Protein 5KB6 (pdb70)

Radius of gyration: 30.03 Å; Cα contacts (8 Å, |Δi|>4): 1585; chains: 2; bounding box: 50×60×86 Å

Solvent-accessible surface area: 29383 Å² total; per-residue (Å²): 157,41,62,83,5,1,0,0,0,0,1,15,0,17,0,32,0,16,6,102,11,70,153,112,5,10,82,131,9,75,9,150,59,82,34,97,55,126,19,93,127,110,3,104,114,0,8,68,25,0,37,154,143,42,174,32,97,44,49,4,0,9,25,2,0,14,0,0,9,0,0,4,17,16,21,78,118,31,82,88,0,0,0,0,0,0,0,0,2,98,46,166,26,0,107,20,0,71,126,45,1,58,76,25,73,5,19,26,41,23,31,66,18,123,164,78,69,2,0,2,16,0,8,0,34,25,72,87,52,29,0,33,0,16,20,42,14,0,0,84,31,8,111,42,121,131,9,0,46,82,118,158,2,30,58,21,0,60,91,1,88,4,0,0,0,2,0,65,0,3,51,27,9,47,98,0,0,10,46,0,0,40,26,0,11,43,56,49,59,19,0,0,0,16,0,18,16,45,82,0,1,70,153,67,89,129,16,0,48,43,0,1,5,8,0,6,13,0,3,8,55,76,79,7,0,34,7,0,2,150,55,54,49,17,167,26,174,71,31,98,90,2,0,133,90,0,14,78,30,52,27,0,5,63,146,83,113,1,25,0,1,0,27,29,62,127,87,51,1,4,2,0,36,89,132,85,48,53,35,28,77,28,160,40,72,67,57,154,88,46,107,8,86,38,18,26,41,22,0,8,4,0,0,4,0,4,22,30,0,47,112,102,87,63,80,49,2,2,93,0,0,36,46,0,17,24,24,0,18,79,90,43,20,9,16,42,56,155,129,20,97,38,171,159,41,63,84,6,0,0,0,0,0,2,14,0,18,0,33,0,14,6,98,11,70,152,107,7,9,78,131,7,76,9,148,59,84,36,109,50,124,19,87,132,104,3,114,125,0,11,77,33,0,43,166,149,44,190,35,116,42,48,5,0,8,23,2,1,14,0,0,10,0,0,4,18,15,22,84,117,32,81,95,0,0,0,0,0,0,0,0,1,101,46,164,28,0,103,20,0,69,126,48,1,61,77,25,74,4,18,28,45,22,30,67,15,128,162,77,71,3,0,3,14,0,10,0,32,24,71,85,53,32,0,20,0,16,22,44,13,0,0,81,31,6,111,38,134,130,10,0,49,84,120,166,6,32,59,19,0,62,89,1,95,3,0,0,0,1,0,63,0,3,50,26,10,38,95,0,0,20,52,0,0,49,30,0,4,43,52,48,60,18,0,0,0,16,0,17,15,44,85,0,1,73,155,68,90,126,14,0,49,50,0,1,10,6,0,8,13,0,3,7,54,74,79,8,0,54,21,0,2,180,58,55,52,21,170,32,182,75,29,89,78,2,0,124,88,0,16,77,26,70,32,1,4,43,83,82,118,2,26,0,1,0,26,28,61,128,85,49,1,1,3,0,38,86,143,88,45,56,39,30,77,27,161,42,74,67,56,161,87,48,106,9,90,58,12,25,40,23,0,7,4,0,0,4,0,4,20,30,0,46,114,101,86,68,83,44,2,3,91,0,0,36,48,0,17,24,22,0,20,76,89,46,13,9,14,42,58,150,134,22,105,32,179

GO terms:
  GO:0110052 toxic metabolite repair (P, IMP)
  GO:0005634 nucleus (C, IDA)
  GO:0005829 cytosol (C, IDA)
  GO:0044209 AMP salvage (P, IDA)
  GO:0004001 adenosine kinase activity (F, IDA)
  GO:0032263 GMP salvage (P, IDA)
  GO:0006166 purine ribonucleoside salvage (P, IDA)
  GO:0004001 adenosine kinase activity (F, IMP)
  GO:0004136 deoxyadenosine kinase activity (F, IMP)
  GO:0032261 purine n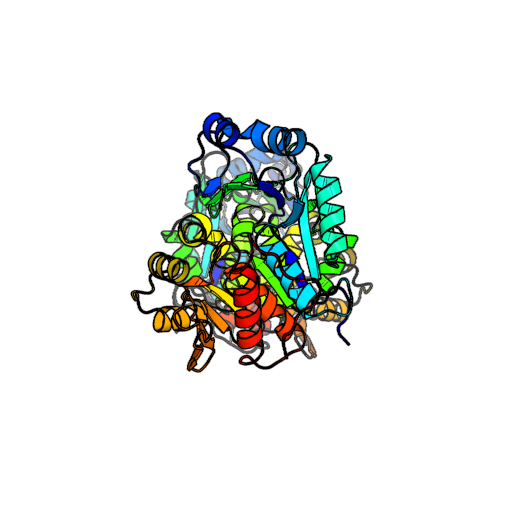ucleotide salvage (P, IMP)
  GO:0006175 dATP biosynthetic process (P, IMP)

Nearest PDB structures (foldseek):
  5kb5-assembly1_A  TM=8.989E-01  e=1.113E-62  Mus musculus
  1bx4-assembly1_A  TM=8.999E-01  e=6.002E-62  Homo sapiens
  4o1l-assembly3_B  TM=8.874E-01  e=5.376E-59  Homo sapiens
  4o1l-assembly2_A  TM=8.904E-01  e=1.852E-57  Homo sapiens
  2i6b-assembly2_B  TM=9.840E-01  e=1.661E-52  Homo sapiens

Sequence (686 aa):
ALSENVLFGMGNPLLDISAVVDKDFLDKYSLKPNDQILAEDKHKELFDELVKKFKVEYHAGGSTQNSMKVAQWLIQEPHKAATFFGCIGIDKFGEILKRKAADAHVDAHYYEQNEQPTGTCAACITGGNRSLVANLAAANCYKKEKHLDLERNWVLVEKARVYYIAGFFLTVSPESVLKVARRYAAENNRVFTLNLSAPFISQFFKEALMDDVVMPYVDILFGNETEAATFAREQGFETKDIKEIAKKAQALPKVNSSKRQRTVIFTQGRDDTIVAAENDVTAFPVLDQNQEEIIDTNNGAGDAFVGGFLSQLVSDKPLTTECIRAGHYAASVIIRRRTGCTFPEKPDFHALSENVLFGMGNPLLDISAVVDKDFLDKYSLKPNDQILAEDKHKELFDELVKKFKVEYHAGGSTQNSMKVAQWLIQEPHKAATFFGCIGIDKFGEILKRKAADAHVDAHYYEQNEQPTGTCAACITGGNRSLVANLAAANCYKKEKHLDLERNWVLVEKARVYYIAGFFLTVSPESVLKVARRYAAENNRVFTLNLSAPFISQFFKEALMDVMPYVDILFGNETTEAATFAREQGFETKDIKEIAKKAQALPKVVNSKRQRTVIFTQGRDDTIVAAENDVTAFPVLDQNQEEIIDTNNGAGDAFVGGFLSQLVSDKPLTTECIRAGHYAASVIIRRTGCTFPEKPDFH

Structure (mmCIF, N/CA/C/O backbone):
data_5KB6
#
_entry.id   5KB6
#
_cell.length_a   50.839
_cell.length_b   82.159
_cell.length_c   89.189
_cell.angle_alpha   90.000
_cell.angle_beta   92.690
_cell.angle_gamma   90.000
#
_symmetry.space_group_name_H-M   'P 1 21 1'
#
loop_
_entity.id
_entity.type
_entity.pdbx_description
1 polymer 'Adenosine kinase'
2 non-polymer ADENOSINE
3 non-polymer 'SULFATE ION'
4 non-polymer 'CHLORIDE ION'
5 non-polymer 'TETRAETHYLENE GLYCOL'
6 non-polymer 'ACETATE ION'
7 water water
#
loop_
_atom_site.group_PDB
_atom_site.id
_atom_site.type_symbol
_atom_site.label_atom_id
_atom_site.label_alt_id
_atom_site.label_comp_id
_atom_site.label_asym_id
_atom_site.label_entity_id
_atom_site.label_seq_id
_atom_site.pdbx_PDB_ins_code
_atom_site.Cartn_x
_atom_site.Cartn_y
_atom_site.Cartn_z
_atom_site.occupancy
_atom_site.B_iso_or_equiv
_atom_site.auth_seq_id
_atom_site.auth_comp_id
_atom_site.auth_asym_id
_atom_site.auth_atom_id
_atom_site.pdbx_PDB_model_num
ATOM 1 N N . ALA A 1 21 ? 126.977 -9.106 173.006 1.00 46.72 19 ALA A N 1
ATOM 2 C CA . ALA A 1 21 ? 125.598 -8.853 172.505 1.00 42.15 19 ALA A CA 1
ATOM 3 C C . ALA A 1 21 ? 124.577 -8.887 173.648 1.00 35.03 19 ALA A C 1
ATOM 4 O O . ALA A 1 21 ? 124.563 -9.805 174.462 1.00 37.57 19 ALA A O 1
ATOM 11 N N . LEU A 1 22 ? 123.742 -7.865 173.695 1.00 24.78 20 LEU A N 1
ATOM 12 C CA . LEU A 1 22 ? 122.694 -7.735 174.716 1.00 19.35 20 LEU A CA 1
ATOM 13 C C . LEU A 1 22 ? 121.702 -8.859 174.600 1.00 18.02 20 LEU A C 1
ATOM 14 O O . LEU A 1 22 ? 121.439 -9.362 173.513 1.00 19.15 20 LEU A O 1
ATOM 30 N N . SER A 1 23 ? 121.164 -9.268 175.728 1.00 16.34 21 SER A N 1
ATOM 31 C CA . SER A 1 23 ? 120.087 -10.245 175.753 1.00 15.48 21 SER A CA 1
ATOM 32 C C . SER A 1 23 ? 118.745 -9.566 175.469 1.00 14.16 21 SER A C 1
ATOM 33 O O . SER A 1 23 ? 118.601 -8.360 175.652 1.00 14.67 21 SER A O 1
ATOM 41 N N . GLU A 1 24 ? 117.767 -10.350 175.009 1.00 13.03 22 GLU A N 1
ATOM 42 C CA . GLU A 1 24 ? 116.390 -9.853 174.909 1.00 12.51 22 GLU A CA 1
ATOM 43 C C . GLU A 1 24 ? 115.857 -9.530 176.300 1.00 11.65 22 GLU A C 1
ATOM 44 O O . GLU A 1 24 ? 116.218 -10.149 177.282 1.00 12.56 22 GLU A O 1
ATOM 56 N N . ASN A 1 25 ? 115.022 -8.501 176.359 1.00 10.91 23 ASN A N 1
ATOM 57 C CA . ASN A 1 25 ? 114.380 -8.112 177.621 1.00 10.41 23 ASN A CA 1
ATOM 58 C C . ASN A 1 25 ? 115.368 -7.606 178.665 1.00 10.42 23 ASN A C 1
ATOM 59 O O . ASN A 1 25 ? 115.094 -7.637 179.862 1.00 10.40 23 ASN A O 1
ATOM 70 N N . VAL A 1 26 ? 116.496 -7.075 178.210 1.00 10.11 24 VAL A N 1
ATOM 71 C CA . VAL A 1 26 ? 117.503 -6.519 179.099 1.00 9.98 24 VAL A CA 1
ATOM 72 C C . VAL A 1 26 ? 117.034 -5.218 179.782 1.00 9.79 24 VAL A C 1
ATOM 73 O O . VAL A 1 26 ? 117.550 -4.853 180.841 1.00 9.83 24 VAL A O 1
ATOM 86 N N . LEU A 1 27 ? 116.091 -4.511 179.153 1.00 9.00 25 LEU A N 1
ATOM 87 C CA . LEU A 1 27 ? 115.561 -3.261 179.670 1.00 9.14 25 LEU A CA 1
ATOM 88 C C . LEU A 1 27 ? 114.082 -3.456 179.899 1.00 9.18 25 LEU A C 1
ATOM 89 O O . LEU A 1 27 ? 113.383 -3.897 178.995 1.00 10.05 25 LEU A O 1
ATOM 105 N N . PHE A 1 28 ? 113.591 -3.129 181.103 1.00 8.75 26 PHE A N 1
ATOM 106 C CA . PHE A 1 28 ? 112.176 -3.283 181.418 1.00 8.85 26 PHE A CA 1
ATOM 107 C C . PHE A 1 28 ? 111.560 -1.941 181.750 1.00 9.28 26 PHE A C 1
ATOM 108 O O . PHE A 1 28 ? 112.095 -1.230 182.597 1.00 9.71 26 PHE A O 1
ATOM 125 N N . GLY A 1 29 ? 110.402 -1.662 181.161 1.00 9.20 27 GLY A N 1
ATOM 126 C CA . GLY A 1 29 ? 109.590 -0.522 181.496 1.00 9.87 27 GLY A CA 1
ATOM 127 C C . GLY A 1 29 ? 108.159 -0.931 181.749 1.00 9.54 27 GLY A C 1
ATOM 128 O O . GLY A 1 29 ? 107.658 -1.905 181.169 1.00 9.94 27 GLY A O 1
ATOM 132 N N . MET A 1 30 ? 107.476 -0.156 182.585 1.00 9.88 28 MET A N 1
ATOM 133 C CA . MET A 1 30 ? 106.039 -0.300 182.716 1.00 10.61 28 MET A CA 1
ATOM 134 C C . MET A 1 30 ? 105.422 1.057 182.993 1.00 10.48 28 MET A C 1
ATOM 135 O O . MET A 1 30 ? 106.061 1.942 183.542 1.00 11.21 28 MET A O 1
ATOM 149 N N . GLY A 1 31 ? 104.195 1.223 182.563 1.00 10.94 29 GLY A N 1
ATOM 150 C CA . GLY A 1 31 ? 103.559 2.514 182.644 1.00 11.77 29 GLY A CA 1
ATOM 151 C C . GLY A 1 31 ? 102.222 2.526 181.947 1.00 11.15 29 GLY A C 1
ATOM 152 O O . GLY A 1 31 ? 101.534 1.512 181.892 1.00 11.62 29 GLY A O 1
ATOM 156 N N . ASN A 1 32 ? 101.884 3.681 181.399 1.00 11.59 30 ASN A N 1
ATOM 157 C CA . ASN A 1 32 ? 100.565 3.994 180.853 1.00 12.05 30 ASN A CA 1
ATOM 158 C C . ASN A 1 32 ? 100.644 4.046 179.342 1.00 12.59 30 ASN A C 1
ATOM 159 O O . ASN A 1 32 ? 101.057 5.062 178.774 1.00 14.22 30 ASN A O 1
ATOM 170 N N . PRO A 1 33 ? 100.303 2.954 178.656 1.00 12.48 31 PRO A N 1
ATOM 171 C CA . PRO A 1 33 ? 100.412 2.992 177.196 1.00 13.54 31 PRO A CA 1
ATOM 172 C C . PRO A 1 33 ? 99.271 3.767 176.579 1.00 13.65 31 PRO A C 1
ATOM 173 O O . PRO A 1 33 ? 98.116 3.659 177.031 1.00 14.95 31 PRO A O 1
ATOM 184 N N . LEU A 1 34 ? 99.596 4.518 175.541 1.00 13.02 32 LEU A N 1
ATOM 185 C CA . LEU A 1 34 ? 98.619 5.254 174.773 1.00 13.31 32 LEU A CA 1
ATOM 186 C C . LEU A 1 34 ? 98.852 4.970 173.299 1.00 13.07 32 LEU A C 1
ATOM 187 O O . LEU A 1 34 ? 100.005 4.887 172.873 1.00 14.35 32 LEU A O 1
ATOM 203 N N . LEU A 1 35 ? 97.776 4.820 172.530 1.00 13.30 33 LEU A N 1
ATOM 204 C CA . LEU A 1 35 ? 97.873 4.847 171.082 1.00 13.22 33 LEU A CA 1
ATOM 205 C C . LEU A 1 35 ? 97.890 6.293 170.613 1.00 14.48 33 LEU A C 1
ATOM 206 O O . LEU A 1 35 ? 96.922 7.031 170.815 1.00 14.87 33 LEU A O 1
ATOM 222 N N . ASP A 1 36 ? 99.005 6.703 170.011 1.00 14.79 34 ASP A N 1
ATOM 223 C CA . ASP A 1 36 ? 99.095 8.013 169.374 1.00 16.20 34 ASP A CA 1
ATOM 224 C C . ASP A 1 36 ? 98.405 7.963 168.032 1.00 16.53 34 ASP A C 1
ATOM 225 O O . ASP A 1 36 ? 98.636 7.033 167.254 1.00 18.24 34 ASP A O 1
ATOM 234 N N . ILE A 1 37 ? 97.583 8.971 167.767 1.00 17.84 35 ILE A N 1
ATOM 235 C CA . ILE A 1 37 ? 96.885 9.116 166.502 1.00 20.59 35 ILE A CA 1
ATOM 236 C C . ILE A 1 37 ? 97.172 10.529 166.014 1.00 22.86 35 ILE A C 1
ATOM 237 O O . ILE A 1 37 ? 96.747 11.476 166.641 1.00 25.94 35 ILE A O 1
ATOM 253 N N . SER A 1 38 ? 97.894 10.680 164.909 1.00 23.57 36 SER A N 1
ATOM 254 C CA . SER A 1 38 ? 98.216 12.013 164.395 1.00 25.58 36 SER A CA 1
ATOM 255 C C . SER A 1 38 ? 97.531 12.222 163.051 1.00 24.53 36 SER A C 1
ATOM 256 O O . SER A 1 38 ? 97.459 11.303 162.230 1.00 25.49 36 SER A O 1
ATOM 264 N N . ALA A 1 39 ? 96.999 13.424 162.837 1.00 24.93 37 ALA A N 1
ATOM 265 C CA . ALA A 1 39 ? 96.386 13.752 161.554 1.00 25.38 37 ALA A CA 1
ATOM 266 C C . ALA A 1 39 ? 96.361 15.235 161.352 1.00 25.02 37 ALA A C 1
ATOM 267 O O . ALA A 1 39 ? 96.336 16.003 162.323 1.00 24.42 37 ALA A O 1
ATOM 274 N N . VAL A 1 40 ? 96.313 15.619 160.080 1.00 24.17 38 VAL A N 1
ATOM 275 C CA . VAL A 1 40 ? 96.032 16.981 159.705 1.00 23.05 38 VAL A CA 1
ATOM 276 C C . VAL A 1 40 ? 94.515 17.101 159.669 1.00 23.45 38 VAL A C 1
ATOM 277 O O . VAL A 1 40 ? 93.844 16.397 158.903 1.00 25.42 38 VAL A O 1
ATOM 290 N N . VAL A 1 41 ? 93.984 17.982 160.508 1.00 22.66 39 VAL A N 1
ATOM 291 C CA . VAL A 1 41 ? 92.530 18.167 160.627 1.00 21.39 39 VAL A CA 1
ATOM 292 C C . VAL A 1 41 ? 92.143 19.501 159.996 1.00 23.12 39 VAL A C 1
ATOM 293 O O . VAL A 1 41 ? 92.955 20.110 159.294 1.00 25.62 39 VAL A O 1
ATOM 306 N N . ASP A 1 42 ? 90.909 19.952 160.210 1.00 20.42 40 ASP A N 1
ATOM 307 C CA . ASP A 1 42 ? 90.499 21.256 159.694 1.00 20.34 40 ASP A CA 1
ATOM 308 C C . ASP A 1 42 ? 89.898 22.086 160.810 1.00 17.93 40 ASP A C 1
ATOM 309 O O . ASP A 1 42 ? 89.713 21.612 161.945 1.00 17.77 40 ASP A O 1
ATOM 318 N N . LYS A 1 43 ? 89.583 23.328 160.462 1.00 18.06 41 LYS A N 1
ATOM 319 C CA . LYS A 1 43 ? 88.977 24.267 161.391 1.00 17.82 41 LYS A CA 1
ATOM 320 C C . LYS A 1 43 ? 87.682 23.738 162.008 1.00 16.73 41 LYS A C 1
ATOM 321 O O . LYS A 1 43 ? 87.461 23.892 163.200 1.00 17.68 41 LYS A O 1
ATOM 340 N N . ASP A 1 44 ? 86.821 23.144 161.190 1.00 17.58 42 ASP A N 1
ATOM 341 C CA . ASP A 1 44 ? 85.564 22.593 161.683 1.00 19.15 42 ASP A CA 1
ATOM 342 C C . ASP A 1 44 ? 85.784 21.594 162.814 1.00 18.00 42 ASP A C 1
ATOM 343 O O . ASP A 1 44 ? 85.060 21.583 163.801 1.00 17.50 42 ASP A O 1
ATOM 352 N N . PHE A 1 45 ? 86.785 20.735 162.653 1.00 17.28 43 PHE A N 1
ATOM 353 C CA . PHE A 1 45 ? 87.078 19.698 163.649 1.00 17.22 43 PHE A CA 1
ATOM 354 C C . PHE A 1 45 ? 87.543 20.311 164.956 1.00 16.45 43 PHE A C 1
ATOM 355 O O . PHE A 1 45 ? 87.056 19.952 166.042 1.00 16.26 43 PHE A O 1
ATOM 372 N N . LEU A 1 46 ? 88.518 21.215 164.876 1.00 16.54 44 LEU A N 1
ATOM 373 C CA . LEU A 1 46 ? 88.952 21.919 166.072 1.00 16.83 44 LEU A CA 1
ATOM 374 C C . LEU A 1 46 ? 87.789 22.638 166.756 1.00 15.32 44 LEU A C 1
ATOM 375 O O . LEU A 1 46 ? 87.634 22.540 167.983 1.00 15.81 44 LEU A O 1
ATOM 391 N N . ASP A 1 47 ? 86.960 23.329 165.973 1.00 14.45 45 ASP A N 1
ATOM 392 C CA . ASP A 1 47 ? 85.840 24.064 166.567 1.00 14.43 45 ASP A CA 1
ATOM 393 C C . ASP A 1 47 ? 84.837 23.153 167.252 1.00 13.88 45 ASP A C 1
ATOM 394 O O . ASP A 1 47 ? 84.372 23.446 168.370 1.00 13.77 45 ASP A O 1
ATOM 403 N N . LYS A 1 48 ? 84.515 22.030 166.613 1.00 13.87 46 LYS A N 1
ATOM 404 C CA . LYS A 1 48 ? 83.537 21.088 167.159 1.00 15.22 46 LYS A CA 1
ATOM 405 C C . LYS A 1 48 ? 83.935 20.614 168.538 1.00 14.90 46 LYS A C 1
ATOM 406 O O . LYS A 1 48 ? 83.091 20.441 169.400 1.00 15.91 46 LYS A O 1
ATOM 425 N N . TYR A 1 49 ? 85.240 20.374 168.714 1.00 15.05 47 TYR A N 1
ATOM 426 C CA . TYR A 1 49 ? 85.768 19.858 169.978 1.00 15.30 47 TYR A CA 1
ATOM 427 C C . TYR A 1 49 ? 86.393 20.934 170.863 1.00 15.65 47 TYR A C 1
ATOM 428 O O . TYR A 1 49 ? 87.034 20.620 171.878 1.00 15.60 47 TYR A O 1
ATOM 446 N N . SER A 1 50 ? 86.109 22.206 170.528 1.00 13.79 48 SER A N 1
ATOM 447 C CA . SER A 1 50 ? 86.520 23.338 171.337 1.00 14.56 48 SER A CA 1
ATOM 448 C C . SER A 1 50 ? 88.028 23.357 171.595 1.00 15.94 48 SER A C 1
ATOM 449 O O . SER A 1 50 ? 88.484 23.672 172.687 1.00 16.29 48 SER A O 1
ATOM 457 N N . LEU A 1 51 ? 88.794 23.067 170.549 1.00 15.23 49 LEU A N 1
ATOM 458 C CA . LEU A 1 51 ? 90.246 23.044 170.643 1.00 16.83 49 LEU A CA 1
ATOM 459 C C . LEU A 1 51 ? 90.855 24.311 170.048 1.00 18.23 49 LEU A C 1
ATOM 460 O O . LEU A 1 51 ? 90.566 24.650 168.912 1.00 18.91 49 LEU A O 1
ATOM 476 N N . LYS A 1 52 ? 91.680 25.024 170.812 1.00 20.90 50 LYS A N 1
ATOM 477 C CA . LYS A 1 52 ? 92.571 26.036 170.224 1.00 22.39 50 LYS A CA 1
ATOM 478 C C . LYS A 1 52 ? 93.691 25.279 169.494 1.00 22.23 50 LYS A C 1
ATOM 479 O O . LYS A 1 52 ? 93.971 24.137 169.837 1.00 24.23 50 LYS A O 1
ATOM 498 N N . PRO A 1 53 ? 94.338 25.909 168.489 1.00 22.70 51 PRO A N 1
ATOM 499 C CA . PRO A 1 53 ? 95.251 25.146 167.636 1.00 22.33 51 PRO A CA 1
ATOM 500 C C . PRO A 1 53 ? 96.468 24.508 168.313 1.00 23.49 51 PRO A C 1
ATOM 501 O O . PRO A 1 53 ? 96.981 23.532 167.769 1.00 23.99 51 PRO A O 1
ATOM 512 N N . ASN A 1 54 ? 96.909 25.033 169.465 1.00 24.53 52 ASN A N 1
ATOM 513 C CA . ASN A 1 54 ? 98.008 24.421 170.243 1.00 27.15 52 ASN A CA 1
ATOM 514 C C . ASN A 1 54 ? 97.603 24.012 171.666 1.00 28.91 52 ASN A C 1
ATOM 515 O O . ASN A 1 54 ? 98.442 23.890 172.534 1.00 29.32 52 ASN A O 1
ATOM 526 N N . ASP A 1 55 ? 96.307 23.770 171.904 1.00 26.35 53 ASP A N 1
ATOM 527 C CA . ASP A 1 55 ? 95.881 23.232 173.203 1.00 24.05 53 ASP A CA 1
ATOM 528 C C . ASP A 1 55 ? 96.536 21.866 173.437 1.00 26.74 53 ASP A C 1
ATOM 529 O O . ASP A 1 55 ? 96.673 21.060 172.513 1.00 33.37 53 ASP A O 1
ATOM 538 N N . GLN A 1 56 ? 96.933 21.622 174.677 1.00 25.09 54 GLN A N 1
ATOM 539 C CA . GLN A 1 56 ? 97.413 20.315 175.109 1.00 25.91 54 GLN A CA 1
ATOM 540 C C . GLN A 1 56 ? 96.616 19.982 176.341 1.00 25.15 54 GLN A C 1
ATOM 541 O O . GLN A 1 56 ? 96.783 20.633 177.379 1.00 29.41 54 GLN A O 1
ATOM 555 N N . ILE A 1 57 ? 95.713 19.009 176.216 1.00 20.53 55 ILE A N 1
ATOM 556 C CA . ILE A 1 57 ? 94.779 18.714 177.276 1.00 22.08 55 ILE A CA 1
ATOM 557 C C . ILE A 1 57 ? 94.555 17.245 177.546 1.00 20.36 55 ILE A C 1
ATOM 558 O O . ILE A 1 57 ? 94.848 16.381 176.718 1.00 20.86 55 ILE A O 1
ATOM 574 N N . LEU A 1 58 ? 94.023 16.973 178.731 1.00 21.54 56 LEU A N 1
ATOM 575 C CA . LEU A 1 58 ? 93.376 15.689 179.011 1.00 23.16 56 LEU A CA 1
ATOM 576 C C . LEU A 1 58 ? 91.949 15.771 178.508 1.00 23.91 56 LEU A C 1
ATOM 577 O O . LEU A 1 58 ? 91.294 16.808 178.645 1.00 27.81 56 LEU A O 1
ATOM 593 N N . ALA A 1 59 ? 91.461 14.677 177.935 1.00 24.88 57 ALA A N 1
ATOM 594 C CA . ALA A 1 59 ? 90.092 14.629 177.431 1.00 24.46 57 ALA A CA 1
ATOM 595 C C . ALA A 1 59 ? 89.058 14.891 178.529 1.00 25.35 57 ALA A C 1
ATOM 596 O O . ALA A 1 59 ? 89.149 14.366 179.636 1.00 29.32 57 ALA A O 1
ATOM 603 N N . GLU A 1 60 ? 88.085 15.729 178.188 1.00 26.58 58 GLU A N 1
ATOM 604 C CA . GLU A 1 60 ? 86.920 16.046 178.998 1.00 25.58 58 GLU A CA 1
ATOM 605 C C . GLU A 1 60 ? 85.767 15.282 178.378 1.00 25.74 58 GLU A C 1
ATOM 606 O O . GLU A 1 60 ? 85.916 14.639 177.337 1.00 25.63 58 GLU A O 1
ATOM 618 N N . ASP A 1 61 ? 84.601 15.364 179.009 1.00 26.45 59 ASP A N 1
ATOM 619 C CA . ASP A 1 61 ? 83.406 14.669 178.504 1.00 29.16 59 ASP A CA 1
ATOM 620 C C . ASP A 1 61 ? 83.123 14.984 177.032 1.00 27.63 59 ASP A C 1
ATOM 621 O O . ASP A 1 61 ? 82.820 14.084 176.248 1.00 31.07 59 ASP A O 1
ATOM 630 N N . LYS A 1 62 ? 83.277 16.253 176.650 1.00 24.83 60 LYS A N 1
ATOM 631 C CA . LYS A 1 62 ? 83.065 16.678 175.261 1.00 28.06 60 LYS A CA 1
ATOM 632 C C . LYS A 1 62 ? 83.999 16.010 174.240 1.00 26.61 60 LYS A C 1
ATOM 633 O O . LYS A 1 62 ? 83.703 16.044 173.045 1.00 26.60 60 LYS A O 1
ATOM 652 N N . HIS A 1 63 ? 85.129 15.458 174.695 1.00 25.07 61 HIS A N 1
ATOM 653 C CA . HIS A 1 63 ? 86.110 14.821 173.797 1.00 24.49 61 HIS A CA 1
ATOM 654 C C . HIS A 1 63 ? 85.998 13.294 173.692 1.00 27.53 61 HIS A C 1
ATOM 655 O O . HIS A 1 63 ? 86.835 12.666 173.043 1.00 31.31 61 HIS A O 1
ATOM 670 N N . LYS A 1 64 ? 84.983 12.672 174.284 1.00 32.59 62 LYS A N 1
ATOM 671 C CA . LYS A 1 64 ? 84.974 11.193 174.333 1.00 40.79 62 LYS A CA 1
ATOM 672 C C . LYS A 1 64 ? 84.791 10.498 172.963 1.00 33.91 62 LYS A C 1
ATOM 673 O O . LYS A 1 64 ? 85.252 9.372 172.794 1.00 34.73 62 LYS A O 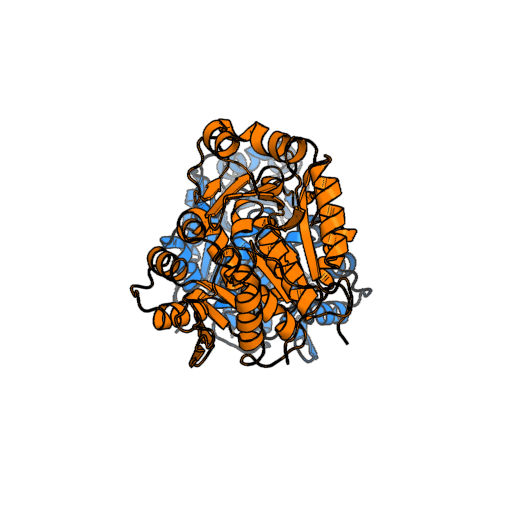1
ATOM 692 N N . GLU A 1 65 ? 84.150 11.178 172.005 1.00 35.28 63 GLU A N 1
ATOM 693 C CA . GLU A 1 65 ? 83.943 10.673 170.620 1.00 34.00 63 GLU A CA 1
ATOM 694 C C . GLU A 1 65 ? 84.999 11.199 169.627 1.00 27.48 63 GLU A C 1
ATOM 695 O O . GLU A 1 65 ? 84.982 10.846 168.449 1.00 25.82 63 GLU A O 1
ATOM 707 N N . LEU A 1 66 ? 85.893 12.056 170.103 1.00 23.21 64 LEU A N 1
ATOM 708 C CA . LEU A 1 66 ? 86.877 12.716 169.263 1.00 21.38 64 LEU A CA 1
ATOM 709 C C . LEU A 1 66 ? 87.757 11.727 168.507 1.00 20.77 64 LEU A C 1
ATOM 710 O O . LEU A 1 66 ? 88.004 11.912 167.320 1.00 20.47 64 LEU A O 1
ATOM 726 N N . PHE A 1 67 ? 88.206 10.675 169.193 1.00 20.38 65 PHE A N 1
ATOM 727 C CA . PHE A 1 67 ? 89.183 9.754 168.619 1.00 20.74 65 PHE A CA 1
ATOM 728 C C . PHE A 1 67 ? 88.524 8.929 167.531 1.00 21.83 65 PHE A C 1
ATOM 729 O O . PHE A 1 67 ? 89.111 8.724 166.482 1.00 22.32 65 PHE A O 1
ATOM 746 N N . ASP A 1 68 ? 87.295 8.474 167.771 1.00 23.86 66 ASP A N 1
ATOM 747 C CA . ASP A 1 68 ? 86.537 7.761 166.750 1.00 27.99 66 ASP A CA 1
ATOM 748 C C . ASP A 1 68 ? 86.275 8.632 165.518 1.00 25.16 66 ASP A C 1
ATOM 749 O O . ASP A 1 68 ? 86.425 8.181 164.388 1.00 27.52 66 ASP A O 1
ATOM 758 N N . GLU A 1 69 ? 85.909 9.890 165.726 1.00 26.97 67 GLU A N 1
ATOM 759 C CA . GLU A 1 69 ? 85.667 10.781 164.592 1.00 25.97 67 GLU A CA 1
ATOM 760 C C . GLU A 1 69 ? 86.965 11.071 163.836 1.00 24.05 67 GLU A C 1
ATOM 761 O O . GLU A 1 69 ? 86.981 11.119 162.598 1.00 26.57 67 GLU A O 1
ATOM 773 N N . LEU A 1 70 ? 88.047 11.265 164.573 1.00 22.95 68 LEU A N 1
ATOM 774 C CA . LEU A 1 70 ? 89.324 11.585 163.968 1.00 22.86 68 LEU A CA 1
ATOM 775 C C . LEU A 1 70 ? 89.710 10.500 162.961 1.00 23.83 68 LEU A C 1
ATOM 776 O O . LEU A 1 70 ? 90.105 10.800 161.826 1.00 26.16 68 LEU A O 1
ATOM 792 N N . VAL A 1 71 ? 89.598 9.238 163.379 1.00 23.61 69 VAL A N 1
ATOM 793 C CA . VAL A 1 71 ? 89.965 8.119 162.508 1.00 25.52 69 VAL A CA 1
ATOM 794 C C . VAL A 1 71 ? 88.976 7.892 161.366 1.00 27.37 69 VAL A C 1
ATOM 795 O O . VAL A 1 71 ? 89.366 7.421 160.309 1.00 32.52 69 VAL A O 1
ATOM 808 N N . LYS A 1 72 ? 87.703 8.229 161.570 1.00 27.30 70 LYS A N 1
ATOM 809 C CA . LYS A 1 72 ? 86.710 8.085 160.512 1.00 29.93 70 LYS A CA 1
ATOM 810 C C . LYS A 1 72 ? 86.860 9.156 159.436 1.00 30.40 70 LYS A C 1
ATOM 811 O O . LYS A 1 72 ? 86.698 8.858 158.259 1.00 36.30 70 LYS A O 1
ATOM 830 N N . LYS A 1 73 ? 87.205 10.383 159.827 1.00 28.87 71 LYS A N 1
ATOM 831 C CA . LYS A 1 73 ? 87.154 11.529 158.909 1.00 31.84 71 LYS A CA 1
ATOM 832 C C . LYS A 1 73 ? 88.483 11.893 158.252 1.00 28.73 71 LYS A C 1
ATOM 833 O O . LYS A 1 73 ? 88.477 12.522 157.195 1.00 31.35 71 LYS A O 1
ATOM 852 N N . PHE A 1 74 ? 89.607 11.515 158.865 1.00 27.07 72 PHE A N 1
ATOM 853 C CA . PHE A 1 74 ? 90.930 11.940 158.396 1.00 27.17 72 PHE A CA 1
ATOM 854 C C . PHE A 1 74 ? 91.860 10.756 158.206 1.00 28.15 72 PHE A C 1
ATOM 855 O O . PHE A 1 74 ? 91.702 9.712 158.844 1.00 28.69 72 PHE A O 1
ATOM 872 N N . LYS A 1 75 ? 92.829 10.940 157.317 1.00 29.18 73 LYS A N 1
ATOM 873 C CA . LYS A 1 75 ? 93.923 9.981 157.181 1.00 28.64 73 LYS A CA 1
ATOM 874 C C . LYS A 1 75 ? 94.794 10.186 158.420 1.00 28.45 73 LYS A C 1
ATOM 875 O O . LYS A 1 75 ? 95.143 11.316 158.755 1.00 30.82 73 LYS A O 1
ATOM 894 N N . VAL A 1 76 ? 95.100 9.105 159.124 1.00 25.47 74 VAL A N 1
ATOM 895 C CA . VAL A 1 76 ? 95.862 9.189 160.373 1.00 22.64 74 VAL A CA 1
ATOM 896 C C . VAL A 1 76 ? 97.127 8.363 160.277 1.00 23.22 74 VAL A C 1
ATOM 897 O O . VAL A 1 76 ? 97.244 7.467 159.441 1.00 25.02 74 VAL A O 1
ATOM 910 N N . GLU A 1 77 ? 98.052 8.685 161.167 1.00 21.52 75 GLU A N 1
ATOM 911 C CA . GLU A 1 77 ? 99.219 7.866 161.411 1.00 20.88 75 GLU A CA 1
ATOM 912 C C . GLU A 1 77 ? 99.193 7.467 162.874 1.00 18.59 75 GLU A C 1
ATOM 913 O O . GLU A 1 77 ? 98.881 8.275 163.737 1.00 19.20 75 GLU A O 1
ATOM 925 N N . TYR A 1 78 ? 99.520 6.209 163.134 1.00 16.64 76 TYR A N 1
ATOM 926 C CA . TYR A 1 78 ? 99.507 5.645 164.473 1.00 15.82 76 TYR A CA 1
ATOM 927 C C . TYR A 1 78 ? 100.917 5.431 164.993 1.00 15.70 76 TYR A C 1
ATOM 928 O O . TYR A 1 78 ? 101.826 5.135 164.232 1.00 16.83 76 TYR A O 1
ATOM 946 N N . HIS A 1 79 ? 101.073 5.573 166.300 1.00 15.27 77 HIS A N 1
ATOM 947 C CA . HIS A 1 79 ? 102.374 5.302 166.974 1.00 15.37 77 HIS A CA 1
ATOM 948 C C . HIS A 1 79 ? 102.116 4.731 168.343 1.00 13.85 77 HIS A C 1
ATOM 949 O O . HIS A 1 79 ? 101.074 4.980 168.946 1.00 15.28 77 HIS A O 1
ATOM 964 N N . ALA A 1 80 ? 103.057 3.949 168.848 1.00 13.91 78 ALA A N 1
ATOM 965 C CA . ALA A 1 80 ? 102.975 3.475 170.232 1.00 14.20 78 ALA A CA 1
ATOM 966 C C . ALA A 1 80 ? 103.466 4.593 171.139 1.00 13.35 78 ALA A C 1
ATOM 967 O O . ALA A 1 80 ? 104.607 5.041 170.989 1.00 16.23 78 ALA A O 1
ATOM 974 N N . GLY A 1 81 ? 102.652 4.986 172.113 1.00 12.85 79 GLY A N 1
ATOM 975 C CA . GLY A 1 81 ? 102.963 6.132 172.956 1.00 13.09 79 GLY A CA 1
ATOM 976 C C . GLY A 1 81 ? 102.701 5.958 174.414 1.00 12.50 79 GLY A C 1
ATOM 977 O O . GLY A 1 81 ? 102.549 4.831 174.919 1.00 12.53 79 GLY A O 1
ATOM 981 N N . GLY A 1 82 ? 102.599 7.109 175.083 1.00 12.50 80 GLY A N 1
ATOM 982 C CA . GLY A 1 82 ? 102.671 7.159 176.541 1.00 12.52 80 GLY A CA 1
ATOM 983 C C . GLY A 1 82 ? 104.120 7.323 176.965 1.00 11.63 80 GLY A C 1
ATOM 984 O O . GLY A 1 82 ? 105.022 6.865 176.279 1.00 12.72 80 GLY A O 1
ATOM 988 N N . SER A 1 83 ? 104.355 7.948 178.112 1.00 11.88 81 SER A N 1
ATOM 989 C CA . SER A 1 83 ? 105.699 8.379 178.490 1.00 11.50 81 SER A CA 1
ATOM 990 C C . SER A 1 83 ? 106.720 7.228 178.579 1.00 10.97 81 SER A C 1
ATOM 991 O O . SER A 1 83 ? 107.744 7.254 177.890 1.00 11.69 81 SER A O 1
ATOM 999 N N . THR A 1 84 ? 106.441 6.227 179.418 1.00 10.40 82 THR A N 1
ATOM 1000 C CA . THR A 1 84 ? 107.387 5.151 179.581 1.00 10.45 82 THR A CA 1
ATOM 1001 C C . THR A 1 84 ? 107.553 4.369 178.278 1.00 10.15 82 THR A C 1
ATOM 1002 O O . THR A 1 84 ? 108.678 3.973 177.942 1.00 10.31 82 THR A O 1
ATOM 1013 N N . GLN A 1 85 ? 106.448 4.089 177.591 1.00 10.34 83 GLN A N 1
ATOM 1014 C CA . GLN A 1 85 ? 106.543 3.338 176.358 1.00 9.86 83 GLN A CA 1
ATOM 1015 C C . GLN A 1 85 ? 107.355 4.111 175.308 1.00 10.05 83 GLN A C 1
ATOM 1016 O O . GLN A 1 85 ? 108.106 3.508 174.531 1.00 10.85 83 GLN A O 1
ATOM 1030 N N . ASN A 1 86 ? 107.187 5.435 175.271 1.00 10.59 84 ASN A N 1
ATOM 1031 C CA . ASN A 1 86 ? 108.040 6.276 174.424 1.00 10.40 84 ASN A CA 1
ATOM 1032 C C . ASN A 1 86 ? 109.506 6.064 174.730 1.00 9.98 84 ASN A C 1
ATOM 1033 O O . ASN A 1 86 ? 110.315 5.893 173.825 1.00 10.75 84 ASN A O 1
ATOM 1044 N N . SER A 1 87 ? 109.860 6.063 176.010 1.00 9.93 85 SER A N 1
ATOM 1045 C CA . SER A 1 87 ? 111.245 5.835 176.383 1.00 9.75 85 SER A CA 1
ATOM 1046 C C . SER A 1 87 ? 111.721 4.450 175.965 1.00 10.08 85 SER A C 1
ATOM 1047 O O . SER A 1 87 ? 112.846 4.286 175.499 1.00 9.96 85 SER A O 1
ATOM 1055 N N . MET A 1 88 ? 110.855 3.446 176.096 1.00 9.92 86 MET A N 1
ATOM 1056 C CA . MET A 1 88 ? 111.225 2.110 175.658 1.00 9.71 86 MET A CA 1
ATOM 1057 C C . MET A 1 88 ? 111.464 2.028 174.160 1.00 9.06 86 MET A C 1
ATOM 1058 O O . MET A 1 88 ? 112.429 1.389 173.730 1.00 10.37 86 MET A O 1
ATOM 1072 N N . LYS A 1 89 ? 110.591 2.631 173.361 1.00 10.08 87 LYS A N 1
ATOM 1073 C CA . LYS A 1 89 ? 110.775 2.552 171.921 1.00 10.34 87 LYS A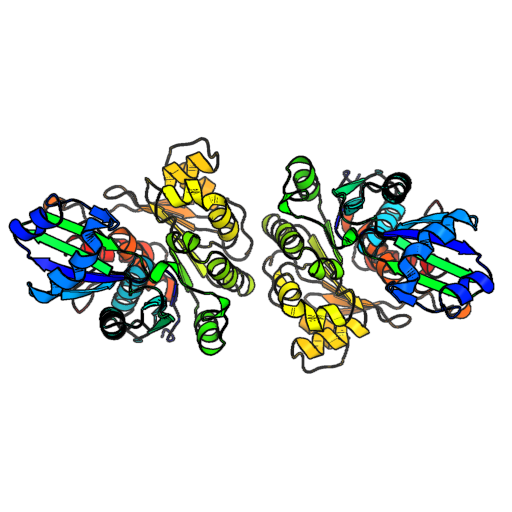 CA 1
ATOM 1074 C C . LYS A 1 89 ? 112.001 3.349 171.460 1.00 10.38 87 LYS A C 1
ATOM 1075 O O . LYS A 1 89 ? 112.667 2.917 170.524 1.00 10.62 87 LYS A O 1
ATOM 1094 N N . VAL A 1 90 ? 112.304 4.474 172.102 1.00 10.16 88 VAL A N 1
ATOM 1095 C CA . VAL A 1 90 ? 113.498 5.231 171.766 1.00 9.74 88 VAL A CA 1
ATOM 1096 C C . VAL A 1 90 ? 114.744 4.420 172.152 1.00 10.12 88 VAL A C 1
ATOM 1097 O O . VAL A 1 90 ? 115.719 4.367 171.402 1.00 10.93 88 VAL A O 1
ATOM 1110 N N . ALA A 1 91 ? 114.716 3.809 173.328 1.00 9.35 89 ALA A N 1
ATOM 1111 C CA . ALA A 1 91 ? 115.853 2.982 173.748 1.00 10.00 89 ALA A CA 1
ATOM 1112 C C . ALA A 1 91 ? 116.078 1.861 172.747 1.00 9.73 89 ALA A C 1
ATOM 1113 O O . ALA A 1 91 ? 117.203 1.587 172.327 1.00 11.03 89 ALA A O 1
ATOM 1120 N N . GLN A 1 92 ? 114.993 1.163 172.404 1.00 9.82 90 GLN A N 1
ATOM 1121 C CA . GLN A 1 92 ? 115.087 0.086 171.422 1.00 10.27 90 GLN A CA 1
ATOM 1122 C C . GLN A 1 92 ? 115.645 0.564 170.088 1.00 10.88 90 GLN A C 1
ATOM 1123 O O . GLN A 1 92 ? 116.461 -0.114 169.476 1.00 12.63 90 GLN A O 1
ATOM 1137 N N . TRP A 1 93 ? 115.204 1.730 169.643 1.00 11.25 91 TRP A N 1
ATOM 1138 C CA . TRP A 1 93 ? 115.667 2.307 168.387 1.00 11.41 91 TRP A CA 1
ATOM 1139 C C . TRP A 1 93 ? 117.184 2.466 168.391 1.00 11.88 91 TRP A C 1
ATOM 1140 O O . TRP A 1 93 ? 117.850 2.157 167.399 1.00 13.53 91 TRP A O 1
ATOM 1161 N N . LEU A 1 94 ? 117.709 2.999 169.488 1.00 11.90 92 LEU A N 1
ATOM 1162 C CA . LEU A 1 94 ? 119.143 3.209 169.596 1.00 11.77 92 LEU A CA 1
ATOM 1163 C C . LEU A 1 94 ? 119.920 1.926 169.864 1.00 13.84 92 LEU A C 1
ATOM 1164 O O . LEU A 1 94 ? 121.054 1.801 169.413 1.00 16.11 92 LEU A O 1
ATOM 1180 N N . ILE A 1 95 ? 119.333 0.971 170.575 1.00 13.46 93 ILE A N 1
ATOM 1181 C CA . ILE A 1 95 ? 119.974 -0.327 170.782 1.00 14.03 93 ILE A CA 1
ATOM 1182 C C . ILE A 1 95 ? 120.120 -1.083 169.465 1.00 15.34 93 ILE A C 1
ATOM 1183 O O . ILE A 1 95 ? 121.149 -1.712 169.230 1.00 16.74 93 ILE A O 1
ATOM 1199 N N . GLN A 1 96 ? 119.065 -1.056 168.657 1.00 15.62 94 GLN A N 1
ATOM 1200 C CA . GLN A 1 96 ? 118.977 -1.676 167.321 1.00 17.52 94 GLN A CA 1
ATOM 1201 C C . GLN A 1 96 ? 118.872 -3.197 167.368 1.00 17.58 94 GLN A C 1
ATOM 1202 O O . GLN A 1 96 ? 117.944 -3.755 166.805 1.00 20.87 94 GLN A O 1
ATOM 1216 N N . GLU A 1 97 ? 119.841 -3.848 168.002 1.00 17.89 95 GLU A N 1
ATOM 1217 C CA . GLU A 1 97 ? 119.904 -5.305 168.087 1.00 18.89 95 GLU A CA 1
ATOM 1218 C C . GLU A 1 97 ? 120.262 -5.708 169.503 1.00 17.85 95 GLU A C 1
ATOM 1219 O O . GLU A 1 97 ? 121.141 -5.092 170.114 1.00 20.08 95 GLU A O 1
ATOM 1231 N N . PRO A 1 98 ? 119.593 -6.729 170.048 1.00 15.94 96 PRO A N 1
ATOM 1232 C CA . PRO A 1 98 ? 118.515 -7.499 169.437 1.00 14.84 96 PRO A CA 1
ATOM 1233 C C . PRO A 1 98 ? 117.204 -6.718 169.402 1.00 13.24 96 PRO A C 1
ATOM 1234 O O . PRO A 1 98 ? 116.980 -5.791 170.201 1.00 14.12 96 PRO A O 1
ATOM 1245 N N . HIS A 1 99 ? 116.320 -7.110 168.501 1.00 13.43 97 HIS A N 1
ATOM 1246 C CA . HIS A 1 99 ? 114.909 -6.747 168.654 1.00 13.32 97 HIS A CA 1
ATOM 1247 C C . HIS A 1 99 ? 114.417 -7.284 170.015 1.00 12.94 97 HIS A C 1
ATOM 1248 O O . HIS A 1 99 ? 114.926 -8.281 170.522 1.00 14.20 97 HIS A O 1
ATOM 1263 N N . LYS A 1 100 ? 113.445 -6.599 170.605 1.00 12.12 98 LYS A N 1
ATOM 1264 C CA . LYS A 1 100 ? 112.880 -7.011 171.900 1.00 12.17 98 LYS A CA 1
ATOM 1265 C C . LYS A 1 100 ? 113.912 -6.918 173.029 1.00 11.12 98 LYS A C 1
ATOM 1266 O O . LYS A 1 100 ? 113.799 -7.612 174.047 1.00 11.24 98 LYS A O 1
ATOM 1285 N N . ALA A 1 101 ? 114.876 -6.000 172.889 1.00 10.90 99 ALA A N 1
ATOM 1286 C CA . ALA A 1 101 ? 115.753 -5.667 174.007 1.00 10.79 99 ALA A CA 1
ATOM 1287 C C . ALA A 1 101 ? 114.976 -4.969 175.127 1.00 9.95 99 ALA A C 1
ATOM 1288 O O . ALA A 1 101 ? 115.302 -5.147 176.294 1.00 11.08 99 ALA A O 1
ATOM 1295 N N . ALA A 1 102 ? 113.969 -4.182 174.741 1.00 9.82 100 ALA A N 1
ATOM 1296 C CA . ALA A 1 102 ? 113.130 -3.439 175.680 1.00 9.64 100 ALA A CA 1
ATOM 1297 C C . ALA A 1 102 ? 111.780 -4.107 175.839 1.00 10.04 100 ALA A C 1
ATOM 1298 O O . ALA A 1 102 ? 111.112 -4.385 174.849 1.00 12.46 100 ALA A O 1
ATOM 1305 N N . THR A 1 103 ? 111.399 -4.327 177.089 1.00 9.43 101 THR A N 1
ATOM 1306 C CA . THR A 1 103 ? 110.100 -4.851 177.470 1.00 9.54 101 THR A CA 1
ATOM 1307 C C . THR A 1 103 ? 109.204 -3.699 177.918 1.00 9.22 101 THR A C 1
ATOM 1308 O O . THR A 1 103 ? 109.698 -2.731 178.517 1.00 10.00 101 THR A O 1
ATOM 1319 N N . PHE A 1 104 ? 107.890 -3.804 177.680 1.00 9.37 102 PHE A N 1
ATOM 1320 C CA . PHE A 1 104 ? 106.947 -2.821 178.205 1.00 9.68 102 PHE A CA 1
ATOM 1321 C C . PHE A 1 104 ? 105.681 -3.517 178.695 1.00 9.99 102 PHE A C 1
ATOM 1322 O O . PHE A 1 104 ? 105.092 -4.282 177.953 1.00 11.07 102 PHE A O 1
ATOM 1339 N N . PHE A 1 105 ? 105.261 -3.208 179.926 1.00 10.24 103 PHE A N 1
ATOM 1340 C CA . PHE A 1 105 ? 103.973 -3.656 180.468 1.00 10.16 103 PHE A CA 1
ATOM 1341 C C . PHE A 1 105 ? 103.083 -2.446 180.732 1.00 10.78 103 PHE A C 1
ATOM 1342 O O . PHE A 1 105 ? 103.532 -1.418 181.234 1.00 11.24 103 PHE A O 1
ATOM 1359 N N . GLY A 1 106 ? 101.795 -2.614 180.467 1.00 11.03 104 GLY A N 1
ATOM 1360 C CA . GLY A 1 106 ? 100.773 -1.646 180.815 1.00 11.28 104 GLY A CA 1
ATOM 1361 C C . GLY A 1 106 ? 99.412 -2.169 180.431 1.00 11.97 104 GLY A C 1
ATOM 1362 O O . GLY A 1 106 ? 99.319 -3.284 179.941 1.00 13.32 104 GLY A O 1
ATOM 1366 N N . CYS A 1 107 ? 98.361 -1.360 180.623 1.00 12.19 105 CYS A N 1
ATOM 1367 C CA . CYS A 1 107 ? 96.976 -1.827 180.445 1.00 12.20 105 CYS A CA 1
ATOM 1368 C C . CYS A 1 107 ? 96.365 -1.209 179.190 1.00 13.25 105 CYS A C 1
ATOM 1369 O O . CYS A 1 107 ? 96.496 -0.017 178.973 1.00 13.97 105 CYS A O 1
ATOM 1377 N N . ILE A 1 108 ? 95.698 -2.040 178.393 1.00 13.91 106 ILE A N 1
ATOM 1378 C CA . ILE A 1 108 ? 94.969 -1.606 177.220 1.00 14.17 106 ILE A CA 1
ATOM 1379 C C . ILE A 1 108 ? 93.548 -2.186 177.273 1.00 15.02 106 ILE A C 1
ATOM 1380 O O . ILE A 1 108 ? 93.212 -2.959 178.179 1.00 16.49 106 ILE A O 1
ATOM 1396 N N . GLY A 1 109 ? 92.722 -1.760 176.318 1.00 14.82 107 GLY A N 1
ATOM 1397 C CA . GLY A 1 109 ? 91.362 -2.299 176.158 1.00 16.21 107 GLY A CA 1
ATOM 1398 C C . GLY A 1 109 ? 91.344 -3.425 175.150 1.00 18.57 107 GLY A C 1
ATOM 1399 O O . GLY A 1 109 ? 92.334 -3.698 174.458 1.00 20.60 107 GLY A O 1
ATOM 1403 N N . ILE A 1 110 ? 90.180 -4.070 175.052 1.00 20.30 108 ILE A N 1
ATOM 1404 C CA . ILE A 1 110 ? 89.940 -5.118 174.073 1.00 21.72 108 ILE A CA 1
ATOM 1405 C C . ILE A 1 110 ? 89.088 -4.464 172.990 1.00 22.90 108 ILE A C 1
ATOM 1406 O O . ILE A 1 110 ? 87.849 -4.515 173.001 1.00 28.44 108 ILE A O 1
ATOM 1422 N N . ASP A 1 111 ? 89.785 -3.765 172.109 1.00 23.10 109 ASP A N 1
ATOM 1423 C CA . ASP A 1 111 ? 89.166 -2.917 171.094 1.00 20.59 109 ASP A CA 1
ATOM 1424 C C . ASP A 1 111 ? 90.108 -2.793 169.909 1.00 20.09 109 ASP A C 1
ATOM 1425 O O . ASP A 1 111 ? 91.253 -3.268 169.961 1.00 21.07 109 ASP A O 1
ATOM 1434 N N . LYS A 1 112 ? 89.629 -2.150 168.848 1.00 23.16 110 LYS A N 1
ATOM 1435 C CA . LYS A 1 112 ? 90.434 -1.988 167.648 1.00 22.11 110 LYS A CA 1
ATOM 1436 C C . LYS A 1 112 ? 91.690 -1.176 167.947 1.00 19.20 110 LYS A C 1
ATOM 1437 O O . LYS A 1 112 ? 92.789 -1.524 167.471 1.00 19.44 110 LYS A O 1
ATOM 1456 N N . PHE A 1 113 ? 91.559 -0.118 168.758 1.00 17.78 111 PHE A N 1
ATOM 1457 C CA . PHE A 1 113 ? 92.737 0.670 169.098 1.00 16.98 111 PHE A CA 1
ATOM 1458 C C . PHE A 1 113 ? 93.802 -0.173 169.816 1.00 16.55 111 PHE A C 1
ATOM 1459 O O . PHE A 1 113 ? 94.997 0.025 169.597 1.00 16.81 111 PHE A O 1
ATOM 1476 N N . GLY A 1 114 ? 93.370 -1.077 170.690 1.00 16.25 112 GLY A N 1
ATOM 1477 C CA . GLY A 1 114 ? 94.291 -1.976 171.372 1.00 16.50 112 GLY A CA 1
ATOM 1478 C C . GLY A 1 114 ? 95.022 -2.868 170.393 1.00 16.11 112 GLY A C 1
ATOM 1479 O O . GLY A 1 114 ? 96.231 -3.084 170.519 1.00 17.36 112 GLY A O 1
ATOM 1483 N N . GLU A 1 115 ? 94.315 -3.373 169.386 1.00 17.61 113 GLU A N 1
ATOM 1484 C CA . GLU A 1 115 ? 94.964 -4.199 168.358 1.00 18.69 113 GLU A CA 1
ATOM 1485 C C . GLU A 1 115 ? 95.985 -3.402 167.541 1.00 18.35 113 GLU A C 1
ATOM 1486 O O . GLU A 1 115 ? 97.093 -3.882 167.278 1.00 18.98 113 GLU A O 1
ATOM 1498 N N . ILE A 1 116 ? 95.639 -2.169 167.198 1.00 17.41 114 ILE A N 1
ATOM 1499 C CA . ILE A 1 116 ? 96.558 -1.286 166.467 1.00 17.01 114 ILE A CA 1
ATOM 1500 C C . ILE A 1 116 ? 97.799 -0.998 167.305 1.00 16.80 114 ILE A C 1
ATOM 1501 O O . ILE A 1 116 ? 98.926 -1.065 166.799 1.00 17.00 114 ILE A O 1
ATOM 1517 N N . LEU A 1 117 ? 97.592 -0.712 168.597 1.00 15.83 115 LEU A N 1
ATOM 1518 C CA . LEU A 1 117 ? 98.699 -0.437 169.501 1.00 14.99 115 LEU A CA 1
ATOM 1519 C C . LEU A 1 117 ? 99.623 -1.643 169.604 1.00 14.78 115 LEU A C 1
ATOM 1520 O O . LEU A 1 117 ? 100.840 -1.471 169.564 1.00 15.04 115 LEU A O 1
ATOM 1536 N N . LYS A 1 118 ? 99.074 -2.852 169.715 1.00 15.04 116 LYS A N 1
ATOM 1537 C CA . LYS A 1 118 ? 99.944 -4.041 169.728 1.00 15.45 116 LYS A CA 1
ATOM 1538 C C . LYS A 1 118 ? 100.789 -4.117 168.469 1.00 15.76 116 LYS A C 1
ATOM 1539 O O . LYS A 1 118 ? 101.978 -4.435 168.523 1.00 16.00 116 LYS A O 1
ATOM 1558 N N . ARG A 1 119 ? 100.187 -3.833 167.323 1.00 16.87 117 ARG A N 1
ATOM 1559 C CA . ARG A 1 119 ? 100.913 -3.849 166.057 1.00 17.49 117 ARG A CA 1
ATOM 1560 C C . ARG A 1 119 ? 102.018 -2.801 166.068 1.00 16.52 117 ARG A C 1
ATOM 1561 O O . ARG A 1 119 ? 103.133 -3.088 165.659 1.00 16.45 117 ARG A O 1
ATOM 1582 N N . LYS A 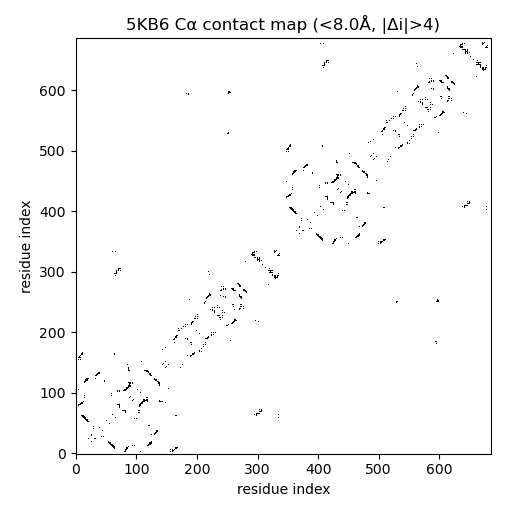1 120 ? 101.721 -1.594 166.543 1.00 15.82 118 LYS A N 1
ATOM 1583 C CA . LYS A 1 120 ? 102.733 -0.528 166.547 1.00 15.76 118 LYS A CA 1
ATOM 1584 C C . LYS A 1 120 ? 103.874 -0.846 167.506 1.00 14.68 118 LYS A C 1
ATOM 1585 O O . LYS A 1 120 ? 105.025 -0.567 167.194 1.00 15.81 118 LYS A O 1
ATOM 1604 N N . ALA A 1 121 ? 103.568 -1.428 168.657 1.00 13.76 119 ALA A N 1
ATOM 1605 C CA . ALA A 1 121 ? 104.644 -1.790 169.594 1.00 13.97 119 ALA A CA 1
ATOM 1606 C C . ALA A 1 121 ? 105.564 -2.826 168.976 1.00 13.86 119 ALA A C 1
ATOM 1607 O O . ALA A 1 121 ? 106.791 -2.730 169.092 1.00 13.99 119 ALA A O 1
ATOM 1614 N N . ALA A 1 122 ? 104.978 -3.802 168.293 1.00 14.39 120 ALA A N 1
ATOM 1615 C CA . ALA A 1 122 ? 105.741 -4.819 167.599 1.00 15.26 120 ALA A CA 1
ATOM 1616 C C . ALA A 1 122 ? 106.587 -4.218 166.470 1.00 15.23 120 ALA A C 1
ATOM 1617 O O . ALA A 1 122 ? 107.774 -4.569 166.297 1.00 17.50 120 ALA A O 1
ATOM 1624 N N . ASP A 1 123 ? 106.010 -3.281 165.733 1.00 15.89 121 ASP A N 1
ATOM 1625 C CA . ASP A 1 123 ? 106.728 -2.589 164.657 1.00 18.15 121 ASP A CA 1
ATOM 1626 C C . ASP A 1 123 ? 107.937 -1.810 165.203 1.00 16.36 121 ASP A C 1
ATOM 1627 O O . ASP A 1 123 ? 108.916 -1.623 164.498 1.00 18.77 121 ASP A O 1
ATOM 1636 N N . ALA A 1 124 ? 107.830 -1.335 166.445 1.00 14.64 122 ALA A N 1
ATOM 1637 C CA . ALA A 1 124 ? 108.907 -0.625 167.130 1.00 14.20 122 ALA A CA 1
ATOM 1638 C C . ALA A 1 124 ? 109.916 -1.569 167.772 1.00 13.29 122 ALA A C 1
ATOM 1639 O O . ALA A 1 124 ? 110.867 -1.124 168.403 1.00 12.99 122 ALA A O 1
ATOM 1646 N N . HIS A 1 125 ? 109.696 -2.873 167.639 1.00 13.53 123 HIS A N 1
ATOM 1647 C CA . HIS A 1 125 ? 110.585 -3.916 168.154 1.00 14.02 123 HIS A CA 1
ATOM 1648 C C . HIS A 1 125 ? 110.673 -3.954 169.675 1.00 12.85 123 HIS A C 1
ATOM 1649 O O . HIS A 1 125 ? 111.628 -4.470 170.249 1.00 12.60 123 HIS A O 1
ATOM 1664 N N . VAL A 1 126 ? 109.659 -3.404 170.327 1.00 12.23 124 VAL A N 1
ATOM 1665 C CA . VAL A 1 126 ? 109.532 -3.478 171.774 1.00 12.32 124 VAL A CA 1
ATOM 1666 C C . VAL A 1 126 ? 108.771 -4.755 172.090 1.00 12.68 124 VAL A C 1
ATOM 1667 O O . VAL A 1 126 ? 107.876 -5.149 171.326 1.00 15.85 124 VAL A O 1
ATOM 1680 N N . ASP A 1 127 ? 109.123 -5.414 173.194 1.00 11.61 125 ASP A N 1
ATOM 1681 C CA . ASP A 1 127 ? 108.397 -6.620 173.621 1.00 11.96 125 ASP A CA 1
ATOM 1682 C C . ASP A 1 127 ? 107.303 -6.179 174.593 1.00 12.00 125 ASP A C 1
ATOM 1683 O O . ASP A 1 127 ? 107.497 -6.134 175.810 1.00 11.94 125 ASP A O 1
ATOM 1692 N N . ALA A 1 128 ? 106.161 -5.797 174.024 1.00 11.93 126 ALA A N 1
ATOM 1693 C CA . ALA A 1 128 ? 105.050 -5.306 174.820 1.00 11.77 126 ALA A CA 1
ATOM 1694 C C . ALA A 1 128 ? 104.156 -6.444 175.255 1.00 12.22 126 ALA A C 1
ATOM 1695 O O . ALA A 1 128 ? 103.748 -7.255 174.444 1.00 13.85 126 ALA A O 1
ATOM 1702 N N . HIS A 1 129 ? 103.867 -6.489 176.547 1.00 11.75 127 HIS A N 1
ATOM 1703 C CA . HIS A 1 129 ? 102.901 -7.447 177.131 1.00 12.52 127 HIS A CA 1
ATOM 1704 C C . HIS A 1 129 ? 101.909 -6.638 177.904 1.00 13.10 127 HIS A C 1
ATOM 1705 O O . HIS A 1 129 ? 102.208 -6.092 178.955 1.00 13.12 127 HIS A O 1
ATOM 1720 N N . TYR A 1 130 ? 100.720 -6.509 177.347 1.00 13.84 128 TYR A N 1
ATOM 1721 C CA . TYR A 1 130 ? 99.704 -5.660 177.933 1.00 13.89 128 TYR A CA 1
ATOM 1722 C C . TYR A 1 130 ? 98.701 -6.476 178.738 1.00 14.07 128 TYR A C 1
ATOM 1723 O O . TYR A 1 130 ? 98.315 -7.575 178.344 1.00 17.43 128 TYR A O 1
ATOM 1741 N N . TYR A 1 131 ? 98.250 -5.907 179.853 1.00 14.37 129 TYR A N 1
ATOM 1742 C CA . TYR A 1 131 ? 97.058 -6.376 180.557 1.00 14.21 129 TYR A CA 1
ATOM 1743 C C . TYR A 1 131 ? 95.848 -5.880 179.791 1.00 15.07 129 TYR A C 1
ATOM 1744 O O . TYR A 1 131 ? 95.674 -4.684 179.596 1.00 17.02 129 TYR A O 1
ATOM 1762 N N . GLU A 1 132 ? 95.001 -6.816 179.372 1.00 16.50 130 GLU A N 1
ATOM 1763 C CA . GLU A 1 132 ? 93.819 -6.466 178.589 1.00 18.68 130 GLU A CA 1
ATOM 1764 C C . GLU A 1 132 ? 92.569 -6.601 179.449 1.00 20.25 130 GLU A C 1
ATOM 1765 O O . GLU A 1 132 ? 92.406 -7.576 180.172 1.00 22.98 130 GLU A O 1
ATOM 1777 N N . GLN A 1 133 ? 91.703 -5.597 179.377 1.00 19.91 131 GLN A N 1
ATOM 1778 C CA . GLN A 1 133 ? 90.431 -5.621 180.102 1.00 20.48 131 GLN A CA 1
ATOM 1779 C C . GLN A 1 133 ? 89.336 -4.997 179.236 1.00 21.36 131 GLN A C 1
ATOM 1780 O O . GLN A 1 133 ? 89.648 -4.383 178.215 1.00 21.18 131 GLN A O 1
ATOM 1794 N N . ASN A 1 134 ? 88.067 -5.200 179.625 1.00 23.74 132 ASN A N 1
ATOM 1795 C CA . ASN A 1 134 ? 86.886 -4.833 178.816 1.00 27.05 132 ASN A CA 1
ATOM 1796 C C . ASN A 1 134 ? 86.115 -3.611 179.292 1.00 29.43 132 ASN A C 1
ATOM 1797 O O . ASN A 1 134 ? 85.160 -3.189 178.617 1.00 35.54 132 ASN A O 1
ATOM 1808 N N . GLU A 1 135 ? 86.447 -3.085 180.459 1.00 25.89 133 GLU A N 1
ATOM 1809 C CA . GLU A 1 135 ? 85.678 -1.978 181.055 1.00 29.15 133 GLU A CA 1
ATOM 1810 C C . GLU A 1 135 ? 86.017 -0.620 180.437 1.00 26.92 133 GLU A C 1
ATOM 1811 O O . GLU A 1 135 ? 85.158 0.254 180.353 1.00 32.70 133 GLU A O 1
ATOM 1823 N N . GLN A 1 136 ? 87.281 -0.416 180.054 1.00 25.30 134 GLN A N 1
ATOM 1824 C CA . GLN A 1 136 ? 87.717 0.865 179.522 1.00 24.75 134 GLN A CA 1
ATOM 1825 C C . GLN A 1 136 ? 88.344 0.659 178.156 1.00 20.56 134 GLN A C 1
ATOM 1826 O O . GLN A 1 136 ? 89.035 -0.343 177.955 1.00 20.54 134 GLN A O 1
ATOM 1840 N N . PRO A 1 137 ? 88.171 1.618 177.236 1.00 19.80 135 PRO A N 1
ATOM 1841 C CA . PRO A 1 137 ? 88.870 1.524 175.949 1.00 18.80 135 PRO A CA 1
ATOM 1842 C C . PRO A 1 137 ? 90.373 1.782 176.112 1.00 17.30 135 PRO A C 1
ATOM 1843 O O . PRO A 1 137 ? 90.803 2.355 177.101 1.00 16.89 135 PRO A O 1
ATOM 1854 N N . THR A 1 138 ? 91.141 1.366 175.121 1.00 16.49 136 THR A N 1
ATOM 1855 C CA . THR A 1 138 ? 92.566 1.685 175.075 1.00 15.52 136 THR A CA 1
ATOM 1856 C C . THR A 1 138 ? 92.785 3.195 175.146 1.00 14.99 136 THR A C 1
ATOM 1857 O O . THR A 1 138 ? 92.061 3.973 174.527 1.00 16.34 136 THR A O 1
ATOM 1868 N N . GLY A 1 139 ? 93.786 3.593 175.915 1.00 14.08 137 GLY A N 1
ATOM 1869 C CA . GLY A 1 139 ? 94.132 4.985 176.008 1.00 14.20 137 GLY A CA 1
ATOM 1870 C C . GLY A 1 139 ? 94.659 5.507 174.693 1.00 13.09 137 GLY A C 1
ATOM 1871 O O . GLY A 1 139 ? 95.310 4.784 173.926 1.00 14.31 137 GLY A O 1
ATOM 1875 N N . THR A 1 140 ? 94.422 6.784 174.445 1.00 14.11 138 THR A N 1
ATOM 1876 C CA . THR A 1 140 ? 94.782 7.394 173.190 1.00 15.04 138 THR A CA 1
ATOM 1877 C C . THR A 1 140 ? 95.351 8.794 173.405 1.00 15.81 138 THR A C 1
ATOM 1878 O O . THR A 1 140 ? 95.039 9.453 174.407 1.00 17.32 138 THR A O 1
ATOM 1889 N N . CYS A 1 141 ? 96.147 9.253 172.433 1.00 14.31 139 CYS A N 1
ATOM 1890 C CA . CYS A 1 141 ? 96.611 10.635 172.405 1.00 16.07 139 CYS A CA 1
ATOM 1891 C C . CYS A 1 141 ? 96.531 11.122 170.973 1.00 16.49 139 CYS A C 1
ATOM 1892 O O . CYS A 1 141 ? 97.204 10.577 170.095 1.00 17.55 139 CYS A O 1
ATOM 1900 N N . ALA A 1 142 ? 95.673 12.106 170.732 1.00 18.06 140 ALA A N 1
ATOM 1901 C CA . ALA A 1 142 ? 95.479 12.646 169.394 1.00 19.14 140 ALA A CA 1
ATOM 1902 C C . ALA A 1 142 ? 96.349 13.881 169.234 1.00 18.45 140 ALA A C 1
ATOM 1903 O O . ALA A 1 142 ? 96.333 14.756 170.100 1.00 20.20 140 ALA A O 1
ATOM 1910 N N . ALA A 1 143 ? 97.078 13.955 168.119 1.00 19.73 141 ALA A N 1
ATOM 1911 C CA . ALA A 1 143 ? 97.774 15.173 167.677 1.00 20.84 141 ALA A CA 1
ATOM 1912 C C . ALA A 1 143 ? 97.038 15.696 166.472 1.00 21.21 141 ALA A C 1
ATOM 1913 O O . ALA A 1 143 ? 97.104 15.114 165.410 1.00 22.26 141 ALA A O 1
ATOM 1920 N N . CYS A 1 144 ? 96.292 16.777 166.665 1.00 22.19 142 CYS A N 1
ATOM 1921 C CA . CYS A 1 144 ? 95.401 17.315 165.651 1.00 21.79 142 CYS A CA 1
ATOM 1922 C C . CYS A 1 144 ? 96.074 18.527 165.048 1.00 21.28 142 CYS A C 1
ATOM 1923 O O . CYS A 1 144 ? 96.152 19.581 165.674 1.00 21.33 142 CYS A O 1
ATOM 1931 N N . ILE A 1 145 ? 96.616 18.327 163.852 1.00 22.47 143 ILE A N 1
ATOM 1932 C CA . ILE A 1 145 ? 97.541 19.262 163.223 1.00 24.15 143 ILE A CA 1
ATOM 1933 C C . ILE A 1 145 ? 96.800 20.207 162.282 1.00 26.16 143 ILE A C 1
ATOM 1934 O O . ILE A 1 145 ? 95.991 19.763 161.476 1.00 25.18 143 ILE A O 1
ATOM 1950 N N . THR A 1 146 ? 97.089 21.501 162.400 1.00 26.57 144 THR A N 1
ATOM 1951 C CA . THR A 1 146 ? 96.645 22.496 161.418 1.00 27.47 144 THR A CA 1
ATOM 1952 C C . THR A 1 146 ? 97.814 23.433 161.153 1.00 30.22 144 THR A C 1
ATOM 1953 O O . THR A 1 146 ? 98.296 24.095 162.066 1.00 30.74 144 THR A O 1
ATOM 1964 N N . GLY A 1 147 ? 98.279 23.466 159.906 1.00 31.44 145 GLY A N 1
ATOM 1965 C CA . GLY A 1 147 ? 99.478 24.212 159.544 1.00 34.45 145 GLY A CA 1
ATOM 1966 C C . GLY A 1 147 ? 100.653 23.768 160.393 1.00 33.40 145 GLY A C 1
ATOM 1967 O O . GLY A 1 147 ? 100.930 22.567 160.503 1.00 40.36 145 GLY A O 1
ATOM 1971 N N . GLY A 1 148 ? 101.323 24.733 161.020 1.00 36.05 146 GLY A N 1
ATOM 1972 C CA . GLY A 1 148 ? 102.426 24.453 161.938 1.00 38.22 146 GLY A CA 1
ATOM 1973 C C . GLY A 1 148 ? 101.993 24.224 163.377 1.00 38.81 146 GLY A C 1
ATOM 1974 O O . GLY A 1 148 ? 102.838 24.086 164.260 1.00 40.85 146 GLY A O 1
ATOM 1978 N N . ASN A 1 149 ? 100.682 24.173 163.620 1.00 33.92 147 ASN A N 1
ATOM 1979 C CA . ASN A 1 149 ? 100.150 24.020 164.970 1.00 31.05 147 ASN A CA 1
ATOM 1980 C C . ASN A 1 149 ? 99.765 22.578 165.215 1.00 30.40 147 ASN A C 1
ATOM 1981 O O . ASN A 1 149 ? 99.485 21.834 164.287 1.00 29.20 147 ASN A O 1
ATOM 1992 N N . ARG A 1 150 ? 99.685 22.193 166.476 1.00 28.41 148 ARG A N 1
ATOM 1993 C CA . ARG A 1 150 ? 99.103 20.895 166.783 1.00 28.46 148 ARG A CA 1
ATOM 1994 C C . ARG A 1 150 ? 98.421 20.909 168.140 1.00 25.69 148 ARG A C 1
ATOM 1995 O O . ARG A 1 150 ? 98.961 21.416 169.118 1.00 25.45 148 ARG A O 1
ATOM 2016 N N . SER A 1 151 ? 97.214 20.362 168.165 1.00 23.25 149 SER A N 1
ATOM 2017 C CA . SER A 1 151 ? 96.422 20.296 169.355 1.00 23.52 149 SER A CA 1
ATOM 2018 C C . SER A 1 151 ? 96.489 18.885 169.888 1.00 22.18 149 SER A C 1
ATOM 2019 O O . SER A 1 151 ? 96.147 17.942 169.168 1.00 25.21 149 SER A O 1
ATOM 2027 N N . LEU A 1 152 ? 96.916 18.738 171.136 1.00 20.61 150 LEU A N 1
ATOM 2028 C CA . LEU A 1 152 ? 97.053 17.414 171.757 1.00 21.64 150 LEU A CA 1
ATOM 2029 C C . LEU A 1 152 ? 95.915 17.123 172.705 1.00 19.71 150 LEU A C 1
ATOM 2030 O O . LEU A 1 152 ? 95.630 17.937 173.580 1.00 20.73 150 LEU A O 1
ATOM 2046 N N . VAL A 1 153 ? 95.289 15.951 172.541 1.00 17.56 151 VAL A N 1
ATOM 2047 C CA . VAL A 1 153 ? 94.222 15.510 173.447 1.00 16.64 151 VAL A CA 1
ATOM 2048 C C . VAL A 1 153 ? 94.510 14.080 173.867 1.00 16.75 151 VAL A C 1
ATOM 2049 O O . VAL A 1 153 ? 94.514 13.187 173.030 1.00 17.86 151 VAL A O 1
ATOM 2062 N N . ALA A 1 154 ? 94.724 13.878 175.164 1.00 16.63 152 ALA A N 1
ATOM 2063 C CA . ALA A 1 154 ? 95.033 12.568 175.713 1.00 16.80 152 ALA A CA 1
ATOM 2064 C C . ALA A 1 154 ? 93.914 12.051 176.571 1.00 17.19 152 ALA A C 1
ATOM 2065 O O . ALA A 1 154 ? 93.368 12.779 177.380 1.00 20.23 152 ALA A O 1
ATOM 2072 N N . ASN A 1 155 ? 93.614 10.777 176.408 1.00 16.90 153 ASN A N 1
ATOM 2073 C CA . ASN A 1 155 ? 92.588 10.101 177.182 1.00 17.58 153 ASN A CA 1
ATOM 2074 C C . ASN A 1 155 ? 93.231 8.831 177.725 1.00 15.78 153 ASN A C 1
ATOM 2075 O O . ASN A 1 155 ? 93.480 7.897 176.980 1.00 16.30 153 ASN A O 1
ATOM 2086 N N . LEU A 1 156 ? 93.496 8.804 179.028 1.00 16.35 154 LEU A N 1
ATOM 2087 C CA . LEU A 1 156 ? 94.266 7.699 179.621 1.00 16.97 154 LEU A CA 1
ATOM 2088 C C . LEU A 1 156 ? 93.479 6.382 179.601 1.00 15.84 154 LEU A C 1
ATOM 2089 O O . LEU A 1 156 ? 94.050 5.337 179.300 1.00 14.78 154 LEU A O 1
ATOM 2105 N N . ALA A 1 157 ? 92.197 6.444 179.959 1.00 16.30 155 ALA A N 1
ATOM 2106 C CA . ALA A 1 157 ? 91.273 5.323 179.852 1.00 16.35 155 ALA A CA 1
ATOM 2107 C C . ALA A 1 157 ? 91.882 4.025 180.444 1.00 14.76 155 ALA A C 1
ATOM 2108 O O . ALA A 1 157 ? 92.201 4.000 181.638 1.00 15.76 155 ALA A O 1
ATOM 2115 N N . ALA A 1 158 ? 92.012 2.973 179.638 1.00 14.87 156 ALA A N 1
ATOM 2116 C CA . ALA A 1 158 ? 92.533 1.696 180.117 1.00 15.18 156 ALA A CA 1
ATOM 2117 C C . ALA A 1 158 ? 93.872 1.792 180.825 1.00 14.77 156 ALA A C 1
ATOM 2118 O O . ALA A 1 158 ? 94.143 0.973 181.702 1.00 15.36 156 ALA A O 1
ATOM 2125 N N . ALA A 1 159 ? 94.704 2.769 180.469 1.00 13.30 157 ALA A N 1
ATOM 2126 C CA . ALA A 1 159 ? 96.028 2.853 181.114 1.00 13.12 157 ALA A CA 1
ATOM 2127 C C . ALA A 1 159 ? 95.898 2.939 182.639 1.00 14.47 157 ALA A C 1
ATOM 2128 O O . ALA A 1 159 ? 96.767 2.460 183.367 1.00 16.12 157 ALA A O 1
ATOM 2135 N N . ASN A 1 160 ? 94.798 3.534 183.125 1.00 15.00 158 ASN A N 1
ATOM 2136 C CA . ASN A 1 160 ? 94.582 3.687 184.557 1.00 17.23 158 ASN A CA 1
ATOM 2137 C C . ASN A 1 160 ? 94.110 2.417 185.239 1.00 17.22 158 ASN A C 1
ATOM 2138 O O . ASN A 1 160 ? 93.929 2.415 186.457 1.00 19.99 158 ASN A O 1
ATOM 2149 N N . CYS A 1 161 ? 93.923 1.339 184.480 1.00 16.45 159 CYS A N 1
ATOM 2150 C CA . CYS A 1 161 ? 93.231 0.151 184.989 1.00 17.74 159 CYS A CA 1
ATOM 2151 C C . CYS A 1 161 ? 94.161 -1.043 185.207 1.00 16.75 159 CYS A C 1
ATOM 2152 O O . CYS A 1 161 ? 93.685 -2.148 185.458 1.00 18.41 159 CYS A O 1
ATOM 2160 N N . TYR A 1 162 ? 95.480 -0.814 185.198 1.00 15.41 160 TYR A N 1
ATOM 2161 C CA . TYR A 1 162 ? 96.450 -1.918 185.330 1.00 14.40 160 TYR A CA 1
ATOM 2162 C C . TYR A 1 162 ? 96.305 -2.635 186.661 1.00 15.38 160 TYR A C 1
ATOM 2163 O O . TYR A 1 162 ? 96.262 -1.980 187.718 1.00 17.20 160 TYR A O 1
ATOM 2181 N N . LYS A 1 163 ? 96.232 -3.967 186.611 1.00 15.17 161 LYS A N 1
ATOM 2182 C CA . LYS A 1 163 ? 96.058 -4.790 187.810 1.00 16.19 161 LYS A CA 1
ATOM 2183 C C . LYS A 1 163 ? 97.283 -5.654 188.016 1.00 15.31 161 LYS A C 1
ATOM 2184 O O . LYS A 1 163 ? 97.481 -6.646 187.314 1.00 15.71 161 LYS A O 1
ATOM 2203 N N . LYS A 1 164 ? 98.090 -5.269 189.003 1.00 14.09 162 LYS A N 1
ATOM 2204 C CA . LYS A 1 164 ? 99.245 -6.048 189.410 1.00 13.37 162 LYS A CA 1
ATOM 2205 C C . LYS A 1 164 ? 98.983 -7.552 189.496 1.00 13.03 162 LYS A C 1
ATOM 2206 O O . LYS A 1 164 ? 99.748 -8.387 188.993 1.00 13.36 162 LYS A O 1
ATOM 2225 N N . GLU A 1 165 ? 97.921 -7.915 190.214 1.00 14.29 163 GLU A N 1
ATOM 2226 C CA . GLU A 1 165 ? 97.704 -9.314 190.531 1.00 14.55 163 GLU A CA 1
ATOM 2227 C C . GLU A 1 165 ? 97.263 -10.125 189.322 1.00 14.89 163 GLU A C 1
ATOM 2228 O O . GLU A 1 165 ? 97.383 -11.342 189.330 1.00 16.41 163 GLU A O 1
ATOM 2240 N N . LYS A 1 166 ? 96.794 -9.446 188.273 1.00 14.33 164 LYS A N 1
ATOM 2241 C CA . LYS A 1 166 ? 96.304 -10.114 187.076 1.00 14.88 164 LYS A CA 1
ATOM 2242 C C . LYS A 1 166 ? 97.263 -10.042 185.907 1.00 13.97 164 LYS A C 1
ATOM 2243 O O . LYS A 1 166 ? 96.951 -10.499 184.825 1.00 15.99 164 LYS A O 1
ATOM 2262 N N . HIS A 1 167 ? 98.433 -9.455 186.131 1.00 13.20 165 HIS A N 1
ATOM 2263 C CA . HIS A 1 167 ? 99.394 -9.302 185.037 1.00 12.50 165 HIS A CA 1
ATOM 2264 C C . HIS A 1 167 ? 100.825 -9.453 185.534 1.00 12.06 165 HIS A C 1
ATOM 2265 O O . HIS A 1 167 ? 101.435 -10.506 185.329 1.00 12.68 165 HIS A O 1
ATOM 2280 N N . LEU A 1 168 ? 101.357 -8.439 186.206 1.00 11.62 166 LEU A N 1
ATOM 2281 C CA . LEU A 1 168 ? 102.740 -8.474 186.732 1.00 11.72 166 LEU A CA 1
ATOM 2282 C C . LEU A 1 168 ? 103.050 -9.740 187.518 1.00 11.05 166 LEU A C 1
ATOM 2283 O O . LEU A 1 168 ? 104.127 -10.291 187.387 1.00 12.20 166 LEU A O 1
ATOM 2299 N N . ASP A 1 169 ? 102.089 -10.195 188.327 1.00 11.65 167 ASP A N 1
ATOM 2300 C CA . ASP A 1 169 ? 102.364 -11.286 189.250 1.00 12.09 167 ASP A CA 1
ATOM 2301 C C . ASP A 1 169 ? 102.300 -12.664 188.592 1.00 12.23 167 ASP A C 1
ATOM 2302 O O . ASP A 1 169 ? 102.719 -13.654 189.208 1.00 13.30 167 ASP A O 1
ATOM 2311 N N . LEU A 1 170 ? 101.754 -12.737 187.377 1.00 12.14 168 LEU A N 1
ATOM 2312 C CA . LEU A 1 170 ? 101.724 -14.020 186.673 1.00 12.55 168 LEU A CA 1
ATOM 2313 C C . LEU A 1 170 ? 103.154 -14.373 186.251 1.00 11.70 168 LEU A C 1
ATOM 2314 O O . LEU A 1 170 ? 103.874 -13.529 185.714 1.00 11.96 168 LEU A O 1
ATOM 2330 N N . GLU A 1 171 ? 103.574 -15.622 186.445 1.00 11.94 169 GLU A N 1
ATOM 2331 C CA . GLU A 1 171 ? 104.943 -16.033 186.169 1.00 12.25 169 GLU A CA 1
ATOM 2332 C C . GLU A 1 171 ? 105.379 -15.688 184.747 1.00 11.85 169 GLU A C 1
ATOM 2333 O O . GLU A 1 171 ? 106.529 -15.289 184.556 1.00 12.64 169 GLU A O 1
ATOM 2345 N N . ARG A 1 172 ? 104.518 -15.881 183.746 1.00 12.65 170 ARG A N 1
ATOM 2346 C CA . ARG A 1 172 ? 104.922 -15.638 182.364 1.00 13.57 170 ARG A CA 1
ATOM 2347 C C . ARG A 1 172 ? 105.336 -14.186 182.137 1.00 13.26 170 ARG A C 1
ATOM 2348 O O . ARG A 1 172 ? 106.102 -13.897 181.227 1.00 14.19 170 ARG A O 1
ATOM 2369 N N . ASN A 1 173 ? 104.784 -13.270 182.938 1.00 12.14 171 ASN A N 1
ATOM 2370 C CA . ASN A 1 173 ? 105.166 -11.863 182.878 1.00 11.81 171 ASN A CA 1
ATOM 2371 C C . ASN A 1 173 ? 106.279 -11.521 183.851 1.00 10.75 171 ASN A C 1
ATOM 2372 O O . ASN A 1 173 ? 107.221 -10.828 183.483 1.00 11.58 171 ASN A O 1
ATOM 2383 N N . TRP A 1 174 ? 106.205 -12.024 185.078 1.00 10.94 172 TRP A N 1
ATOM 2384 C CA . TRP A 1 174 ? 107.221 -11.754 186.091 1.00 10.82 172 TRP A CA 1
ATOM 2385 C C . TRP A 1 174 ? 108.601 -12.193 185.612 1.00 10.61 172 TRP A C 1
ATOM 2386 O O . TRP A 1 174 ? 109.593 -11.513 185.856 1.00 11.10 172 TRP A O 1
ATOM 2407 N N . VAL A 1 175 ? 108.679 -13.311 184.907 1.00 10.89 173 VAL A N 1
ATOM 2408 C CA . VAL A 1 175 ? 109.993 -13.771 184.449 1.00 10.52 173 VAL A CA 1
ATOM 2409 C C . VAL A 1 175 ? 110.639 -12.742 183.519 1.00 10.76 173 VAL A C 1
ATOM 2410 O O . VAL A 1 175 ? 111.848 -12.598 183.510 1.00 10.55 173 VAL A O 1
ATOM 2423 N N . LEU A 1 176 ? 109.831 -11.998 182.750 1.00 11.20 174 LEU A N 1
ATOM 2424 C CA . LEU A 1 176 ? 110.395 -10.937 181.901 1.00 11.80 174 LEU A CA 1
ATOM 2425 C C . LEU A 1 176 ? 110.973 -9.806 182.741 1.00 10.53 174 LEU A C 1
ATOM 2426 O O . LEU A 1 176 ? 111.983 -9.209 182.355 1.00 11.49 174 LEU A O 1
ATOM 2442 N N . VAL A 1 177 ? 110.344 -9.487 183.877 1.00 10.99 175 VAL A N 1
ATOM 2443 C CA . VAL A 1 177 ? 110.951 -8.563 184.816 1.00 10.92 175 VAL A CA 1
ATOM 2444 C C . VAL A 1 177 ? 112.320 -9.087 185.280 1.00 10.06 175 VAL A C 1
ATOM 2445 O O . VAL A 1 177 ? 113.307 -8.335 185.344 1.00 11.05 175 VAL A O 1
ATOM 2458 N N . GLU A 1 178 ? 112.369 -10.370 185.587 1.00 10.40 176 GLU A N 1
ATOM 2459 C CA . GLU A 1 178 ? 113.579 -10.998 186.067 1.00 10.04 176 GLU A CA 1
ATOM 2460 C C . GLU A 1 178 ? 114.690 -11.073 185.020 1.00 9.45 176 GLU A C 1
ATOM 2461 O O . GLU A 1 178 ? 115.853 -11.205 185.378 1.00 10.54 176 GLU A O 1
ATOM 2473 N N . LYS A 1 179 ? 114.344 -10.953 183.744 1.00 9.75 177 LYS A N 1
ATOM 2474 C CA . LYS A 1 179 ? 115.356 -10.944 182.708 1.00 10.07 177 LYS A CA 1
ATOM 2475 C C . LYS A 1 179 ? 116.126 -9.632 182.616 1.00 10.29 177 LYS A C 1
ATOM 2476 O O . LYS A 1 179 ? 117.187 -9.578 181.976 1.00 11.25 177 LYS A O 1
ATOM 2495 N N . ALA A 1 180 ? 115.590 -8.550 183.174 1.00 10.15 178 ALA A N 1
ATOM 2496 C CA . ALA A 1 180 ? 116.195 -7.239 182.957 1.00 9.93 178 ALA A CA 1
ATOM 2497 C C . ALA A 1 180 ? 117.458 -7.010 183.777 1.00 9.87 178 ALA A C 1
ATOM 2498 O O . ALA A 1 180 ? 117.605 -7.514 184.890 1.00 11.07 178 ALA A O 1
ATOM 2505 N N . ARG A 1 181 ? 118.347 -6.215 183.201 1.00 9.94 179 ARG A N 1
ATOM 2506 C CA . ARG A 1 181 ? 119.415 -5.582 183.944 1.00 10.80 179 ARG A CA 1
ATOM 2507 C C . ARG A 1 181 ? 119.058 -4.184 184.430 1.00 10.52 179 ARG A C 1
ATOM 2508 O O . ARG A 1 181 ? 119.611 -3.725 185.422 1.00 11.13 179 ARG A O 1
ATOM 2529 N N . VAL A 1 182 ? 118.180 -3.488 183.716 1.00 9.64 180 VAL A N 1
ATOM 2530 C CA . VAL A 1 182 ? 117.826 -2.104 184.004 1.00 9.87 180 VAL A CA 1
ATOM 2531 C C . VAL A 1 182 ? 116.320 -1.975 183.925 1.00 9.27 180 VAL A C 1
ATOM 2532 O O . VAL A 1 182 ? 115.699 -2.529 183.041 1.00 9.31 180 VAL A O 1
ATOM 2545 N N . TYR A 1 183 ? 115.786 -1.257 184.902 1.00 9.14 181 TYR A N 1
ATOM 2546 C CA . TYR A 1 183 ? 114.350 -0.968 185.006 1.00 9.22 181 TYR A CA 1
ATOM 2547 C C . TYR A 1 183 ? 114.108 0.524 184.888 1.00 9.11 181 TYR A C 1
ATOM 2548 O O . TYR A 1 183 ? 114.902 1.302 185.428 1.00 9.82 181 TYR A O 1
ATOM 2566 N N . TYR A 1 184 ? 113.010 0.911 184.223 1.00 9.30 182 TYR A N 1
ATOM 2567 C CA . TYR A 1 184 ? 112.609 2.304 184.163 1.00 9.58 182 TYR A CA 1
ATOM 2568 C C . TYR A 1 184 ? 111.116 2.406 184.241 1.00 9.68 182 TYR A C 1
ATOM 2569 O O . TYR A 1 184 ? 110.403 1.762 183.473 1.00 10.19 182 TYR A O 1
ATOM 2587 N N . ILE A 1 185 ? 110.635 3.192 185.197 1.00 9.11 183 ILE A N 1
ATOM 2588 C CA . ILE A 1 185 ? 109.196 3.442 185.348 1.00 9.45 183 ILE A CA 1
ATOM 2589 C C . ILE A 1 185 ? 108.981 4.937 185.532 1.00 10.47 183 ILE A C 1
ATOM 2590 O O . ILE A 1 185 ? 109.621 5.563 186.374 1.00 10.40 183 ILE A O 1
ATOM 2606 N N . ALA A 1 186 ? 108.119 5.517 184.703 1.00 11.12 184 ALA A N 1
ATOM 2607 C CA . ALA A 1 186 ? 107.756 6.919 184.901 1.00 11.82 184 ALA A CA 1
ATOM 2608 C C . ALA A 1 186 ? 106.966 7.051 186.204 1.00 11.25 184 ALA A C 1
ATOM 2609 O O . ALA A 1 186 ? 106.086 6.223 186.498 1.00 11.84 184 ALA A O 1
ATOM 2616 N N . GLY A 1 187 ? 107.203 8.131 186.930 1.00 11.27 185 GLY A N 1
ATOM 2617 C CA . GLY A 1 187 ? 106.435 8.433 188.113 1.00 11.48 185 GLY A CA 1
ATOM 2618 C C . GLY A 1 187 ? 104.944 8.557 187.883 1.00 11.98 185 GLY A C 1
ATOM 2619 O O . GLY A 1 187 ? 104.170 8.336 188.817 1.00 12.84 185 GLY A O 1
ATOM 2623 N N . PHE A 1 188 ? 104.508 8.838 186.645 1.00 11.99 186 PHE A N 1
ATOM 2624 C CA . PHE A 1 188 ? 103.080 8.771 186.331 1.00 12.57 186 PHE A CA 1
ATOM 2625 C C . PHE A 1 188 ? 102.447 7.455 186.793 1.00 13.11 186 PHE A C 1
ATOM 2626 O O . PHE A 1 188 ? 101.274 7.433 187.182 1.00 14.35 186 PHE A O 1
ATOM 2643 N N . PHE A 1 189 ? 103.196 6.354 186.720 1.00 12.62 187 PHE A N 1
ATOM 2644 C CA . PHE A 1 189 ? 102.592 5.058 187.053 1.00 12.12 187 PHE A CA 1
ATOM 2645 C C . PHE A 1 189 ? 102.338 4.884 188.549 1.00 12.63 187 PHE A C 1
ATOM 2646 O O . PHE A 1 189 ? 101.538 4.028 188.935 1.00 13.67 187 PHE A O 1
ATOM 2663 N N . LEU A 1 190 ? 102.929 5.735 189.385 1.00 12.72 188 LEU A N 1
ATOM 2664 C CA . LEU A 1 190 ? 102.607 5.777 190.809 1.00 13.22 188 LEU A CA 1
ATOM 2665 C C . LEU A 1 190 ? 101.143 6.148 191.056 1.00 14.49 188 LEU A C 1
ATOM 2666 O O . LEU A 1 190 ? 100.620 5.848 192.126 1.00 15.96 188 LEU A O 1
ATOM 2682 N N . THR A 1 191 ? 100.496 6.767 190.075 1.00 14.22 189 THR A N 1
ATOM 2683 C CA . THR A 1 191 ? 99.087 7.134 190.205 1.00 14.48 189 THR A CA 1
ATOM 2684 C C . THR A 1 191 ? 98.150 5.976 189.867 1.00 14.44 189 THR A C 1
ATOM 2685 O O . THR A 1 191 ? 96.927 6.065 190.110 1.00 18.25 189 THR A O 1
ATOM 2696 N N . VAL A 1 192 ? 98.705 4.898 189.304 1.00 14.63 190 VAL A N 1
ATOM 2697 C CA . VAL A 1 192 ? 97.918 3.771 188.812 1.00 14.35 190 VAL A CA 1
ATOM 2698 C C . VAL A 1 192 ? 98.151 2.527 189.661 1.00 13.24 190 VAL A C 1
ATOM 2699 O O . VAL A 1 192 ? 97.200 1.942 190.189 1.00 15.15 190 VAL A O 1
ATOM 2712 N N . SER A 1 193 ? 99.400 2.050 189.701 1.00 13.34 191 SER A N 1
ATOM 2713 C CA . SER A 1 193 ? 99.715 0.826 190.437 1.00 13.40 191 SER A CA 1
ATOM 2714 C C . SER A 1 193 ? 101.016 1.012 191.206 1.00 13.00 191 SER A C 1
ATOM 2715 O O . SER A 1 193 ? 102.061 0.448 190.852 1.00 12.60 191 SER A O 1
ATOM 2723 N N . PRO A 1 194 ? 100.984 1.821 192.263 1.00 13.60 192 PRO A N 1
ATOM 2724 C CA . PRO A 1 194 ? 102.189 1.950 193.064 1.00 14.04 192 PRO A CA 1
ATOM 2725 C C . PRO A 1 194 ? 102.676 0.612 193.616 1.00 12.69 192 PRO A C 1
ATOM 2726 O O . PRO A 1 194 ? 103.879 0.453 193.818 1.00 13.80 192 PRO A O 1
ATOM 2737 N N . GLU A 1 195 ? 101.788 -0.340 193.891 1.00 13.01 193 GLU A N 1
ATOM 2738 C CA . GLU A 1 195 ? 102.270 -1.637 194.358 1.00 13.41 193 GLU A CA 1
ATOM 2739 C C . GLU A 1 195 ? 103.083 -2.382 193.289 1.00 12.80 193 GLU A C 1
ATOM 2740 O O . GLU A 1 195 ? 104.020 -3.119 193.619 1.00 12.48 193 GLU A O 1
ATOM 2752 N N . SER A 1 196 ? 102.763 -2.185 192.012 1.00 11.93 194 SER A N 1
ATOM 2753 C CA . SER A 1 196 ? 103.596 -2.762 190.952 1.00 11.51 194 SER A CA 1
ATOM 2754 C C . SER A 1 196 ? 104.990 -2.127 190.958 1.00 10.62 194 SER A C 1
ATOM 2755 O O . SER A 1 196 ? 106.000 -2.811 190.846 1.00 10.98 194 SER A O 1
ATOM 2763 N N . VAL A 1 197 ? 105.038 -0.796 191.082 1.00 11.12 195 VAL A N 1
ATOM 2764 C CA . VAL A 1 197 ? 106.301 -0.081 191.100 1.00 11.09 195 VAL A CA 1
ATOM 2765 C C . VAL A 1 197 ? 107.140 -0.568 192.257 1.00 11.62 195 VAL A C 1
ATOM 2766 O O . VAL A 1 197 ? 108.341 -0.848 192.086 1.00 11.84 195 VAL A O 1
ATOM 2779 N N . LEU A 1 198 ? 106.529 -0.692 193.436 1.00 11.98 196 LEU A N 1
ATOM 2780 C CA . LEU A 1 198 ? 107.273 -1.132 194.613 1.00 12.93 196 LEU A CA 1
ATOM 2781 C C . LEU A 1 198 ? 107.805 -2.535 194.463 1.00 11.26 196 LEU A C 1
ATOM 2782 O O . LEU A 1 198 ? 108.908 -2.854 194.907 1.00 11.92 196 LEU A O 1
ATOM 2798 N N . LYS A 1 199 ? 107.022 -3.418 193.845 1.00 11.05 197 LYS A N 1
ATOM 2799 C CA . LYS A 1 199 ? 107.470 -4.788 193.698 1.00 10.88 197 LYS A CA 1
ATOM 2800 C C . LYS A 1 199 ? 108.678 -4.878 192.759 1.00 9.74 197 LYS A C 1
ATOM 2801 O O . LYS A 1 199 ? 109.666 -5.611 193.028 1.00 10.80 197 LYS A O 1
ATOM 2820 N N . VAL A 1 200 ? 108.608 -4.179 191.635 1.00 10.29 198 VAL A N 1
ATOM 2821 C CA . VAL A 1 200 ? 109.757 -4.171 190.713 1.00 10.13 198 VAL A CA 1
ATOM 2822 C C . VAL A 1 200 ? 110.993 -3.552 191.377 1.00 9.52 198 VAL A C 1
ATOM 2823 O O . VAL A 1 200 ? 112.089 -4.084 191.271 1.00 9.94 198 VAL A O 1
ATOM 2836 N N . ALA A 1 201 ? 110.796 -2.437 192.083 1.00 9.92 199 ALA A N 1
ATOM 2837 C CA . ALA A 1 201 ? 111.882 -1.766 192.775 1.00 10.46 199 ALA A CA 1
ATOM 2838 C C . ALA A 1 201 ? 112.515 -2.695 193.822 1.00 9.69 199 ALA A C 1
ATOM 2839 O O . ALA A 1 201 ? 113.728 -2.737 193.979 1.00 10.46 199 ALA A O 1
ATOM 2846 N N . ARG A 1 202 ? 111.675 -3.396 194.597 1.00 10.79 200 ARG A N 1
ATOM 2847 C CA A ARG A 1 202 ? 112.193 -4.354 195.587 0.57 11.41 200 ARG A CA 1
ATOM 2848 C CA B ARG A 1 202 ? 112.178 -4.341 195.586 0.43 11.52 200 ARG A CA 1
ATOM 2849 C C . ARG A 1 202 ? 113.037 -5.430 194.920 1.00 10.29 200 ARG A C 1
ATOM 2850 O O . ARG A 1 202 ? 114.110 -5.768 195.398 1.00 10.78 200 ARG A O 1
ATOM 2890 N N . TYR A 1 203 ? 112.548 -5.961 193.804 1.00 10.35 201 TYR A N 1
ATOM 2891 C CA . TYR A 1 203 ? 113.294 -6.975 193.073 1.00 10.54 201 TYR A CA 1
ATOM 2892 C C . TYR A 1 203 ? 114.649 -6.432 192.622 1.00 10.45 201 TYR A C 1
ATOM 2893 O O . TYR A 1 203 ? 115.663 -7.112 192.746 1.00 10.12 201 TYR A O 1
ATOM 2911 N N . ALA A 1 204 ? 114.671 -5.213 192.119 1.00 9.69 202 ALA A N 1
ATOM 2912 C CA . ALA A 1 204 ? 115.924 -4.598 191.694 1.00 9.79 202 ALA A CA 1
ATOM 2913 C C . ALA A 1 204 ? 116.915 -4.476 192.838 1.00 9.63 202 ALA A C 1
ATOM 2914 O O . ALA A 1 204 ? 118.091 -4.801 192.672 1.00 10.91 202 ALA A O 1
ATOM 2921 N N . ALA A 1 205 ? 116.441 -4.071 194.004 1.00 10.27 203 ALA A N 1
ATOM 2922 C CA . ALA A 1 205 ? 117.319 -3.981 195.169 1.00 10.69 203 ALA A CA 1
ATOM 2923 C C . ALA A 1 205 ? 117.803 -5.354 195.604 1.00 10.75 203 ALA A C 1
ATOM 2924 O O . ALA A 1 205 ? 118.990 -5.545 195.895 1.00 12.31 203 ALA A O 1
ATOM 2931 N N . GLU A 1 206 ? 116.903 -6.331 195.626 1.00 10.84 204 GLU A N 1
ATOM 2932 C CA . GLU A 1 206 ? 117.267 -7.696 196.063 1.00 11.32 204 GLU A CA 1
ATOM 2933 C C . GLU A 1 206 ? 118.338 -8.316 195.174 1.00 11.70 204 GLU A C 1
ATOM 2934 O O . GLU A 1 206 ? 119.126 -9.141 195.629 1.00 15.33 204 GLU A O 1
ATOM 2946 N N . ASN A 1 207 ? 118.348 -7.934 193.899 1.00 10.61 205 ASN A N 1
ATOM 2947 C CA . ASN A 1 207 ? 119.204 -8.543 192.907 1.00 10.99 205 ASN A CA 1
ATOM 2948 C C . ASN A 1 207 ? 120.336 -7.619 192.444 1.00 11.57 205 ASN A C 1
ATOM 2949 O O . ASN A 1 207 ? 121.045 -7.924 191.496 1.00 13.37 205 ASN A O 1
ATOM 2960 N N . ASN A 1 208 ? 120.492 -6.486 193.117 1.00 11.28 206 ASN A N 1
ATOM 2961 C CA . ASN A 1 208 ? 121.520 -5.519 192.742 1.00 11.90 206 ASN A CA 1
ATOM 2962 C C . ASN A 1 208 ? 121.466 -5.179 191.258 1.00 11.93 206 ASN A C 1
ATOM 2963 O O . ASN A 1 208 ? 122.478 -5.220 190.543 1.00 13.73 206 ASN A O 1
ATOM 2974 N N . ARG A 1 209 ? 120.274 -4.792 190.819 1.00 11.56 207 ARG A N 1
ATOM 2975 C CA . ARG A 1 209 ? 120.079 -4.316 189.461 1.00 11.78 207 ARG A CA 1
ATOM 2976 C C . ARG A 1 209 ? 119.683 -2.867 189.492 1.00 10.82 207 ARG A C 1
ATOM 2977 O O . ARG A 1 209 ? 119.199 -2.375 190.492 1.00 15.44 207 ARG A O 1
ATOM 2998 N N . VAL A 1 210 ? 119.803 -2.192 188.371 1.00 11.34 208 VAL A N 1
ATOM 2999 C CA . VAL A 1 210 ? 119.622 -0.754 188.317 1.00 9.90 208 VAL A CA 1
ATOM 3000 C C . VAL A 1 210 ? 118.158 -0.392 188.133 1.00 9.15 208 VAL A C 1
ATOM 3001 O O . VAL A 1 210 ? 117.556 -0.732 187.113 1.00 10.35 208 VAL A O 1
ATOM 3014 N N . PHE A 1 211 ? 117.595 0.312 189.119 1.00 8.98 209 PHE A N 1
ATOM 3015 C CA . PHE A 1 211 ? 116.207 0.772 189.062 1.00 8.98 209 PHE A CA 1
ATOM 3016 C C . PHE A 1 211 ? 116.168 2.276 188.861 1.00 9.18 209 PHE A C 1
ATOM 3017 O O . PHE A 1 211 ? 116.830 3.010 189.587 1.00 9.88 209 PHE A O 1
ATOM 3034 N N . THR A 1 212 ? 115.411 2.713 187.856 1.00 9.26 210 THR A N 1
ATOM 3035 C CA . THR A 1 212 ? 115.360 4.120 187.491 1.00 8.96 210 THR A CA 1
ATOM 3036 C C . THR A 1 212 ? 113.913 4.591 187.418 1.00 8.80 210 THR A C 1
ATOM 3037 O O . THR A 1 212 ? 112.982 3.825 187.117 1.00 9.19 210 THR A O 1
ATOM 3048 N N . LEU A 1 213 ? 113.721 5.873 187.710 1.00 9.62 211 LEU A N 1
ATOM 3049 C CA . LEU A 1 213 ? 112.386 6.448 187.878 1.00 9.65 211 LEU A CA 1
ATOM 3050 C C . LEU A 1 213 ? 112.409 7.883 187.425 1.00 9.21 211 LEU A C 1
ATOM 3051 O O . LEU A 1 213 ? 113.399 8.580 187.626 1.00 10.34 211 LEU A O 1
ATOM 3067 N N . ASN A 1 214 ? 111.294 8.344 186.848 1.00 9.34 212 ASN A N 1
ATOM 3068 C CA . ASN A 1 214 ? 111.126 9.748 186.468 1.00 9.74 212 ASN A CA 1
ATOM 3069 C C . ASN A 1 214 ? 110.195 10.455 187.456 1.00 9.60 212 ASN A C 1
ATOM 3070 O O . ASN A 1 214 ? 109.149 9.907 187.832 1.00 11.13 212 ASN A O 1
ATOM 3081 N N . LEU A 1 215 ? 110.561 11.662 187.870 1.00 10.05 213 LEU A N 1
ATOM 3082 C CA . LEU A 1 215 ? 109.625 12.517 188.604 1.00 10.80 213 LEU A CA 1
ATOM 3083 C C . LEU A 1 215 ? 108.344 12.828 187.823 1.00 11.68 213 LEU A C 1
ATOM 3084 O O . LEU A 1 215 ? 107.291 13.061 188.440 1.00 12.53 213 LEU A O 1
ATOM 3100 N N . SER A 1 216 ? 108.470 12.861 186.489 1.00 11.74 214 SER A N 1
ATOM 3101 C CA . SER A 1 216 ? 107.344 12.911 185.517 1.00 12.54 214 SER A CA 1
ATOM 3102 C C . SER A 1 216 ? 106.544 14.214 185.418 1.00 13.11 214 SER A C 1
ATOM 3103 O O . SER A 1 216 ? 106.268 14.672 184.302 1.00 14.84 214 SER A O 1
ATOM 3111 N N . ALA A 1 217 ? 106.125 14.784 186.546 1.00 12.98 215 ALA A N 1
ATOM 3112 C CA . ALA A 1 217 ? 105.333 16.026 186.555 1.00 14.31 215 ALA A CA 1
ATOM 3113 C C . ALA A 1 217 ? 105.301 16.562 187.964 1.00 15.15 215 ALA A C 1
ATOM 3114 O O . ALA A 1 217 ? 105.319 15.785 188.918 1.00 16.27 215 ALA A O 1
ATOM 3121 N N . PRO A 1 218 ? 105.188 17.889 188.109 1.00 16.11 216 PRO A N 1
ATOM 3122 C CA . PRO A 1 218 ? 105.116 18.438 189.466 1.00 16.50 216 PRO A CA 1
ATOM 3123 C C . PRO A 1 218 ? 104.036 17.805 190.355 1.00 16.57 216 PRO A C 1
ATOM 3124 O O . PRO A 1 218 ? 104.290 17.580 191.537 1.00 17.67 216 PRO A O 1
ATOM 3135 N N . PHE A 1 219 ? 102.860 17.490 189.801 1.00 16.45 217 PHE A N 1
ATOM 3136 C CA . PHE A 1 219 ? 101.772 16.995 190.639 1.00 17.23 217 PHE A CA 1
ATOM 3137 C C . PHE A 1 219 ? 102.108 15.658 191.307 1.00 16.86 217 PHE A C 1
ATOM 3138 O O . PHE A 1 219 ? 101.526 15.339 192.338 1.00 18.69 217 PHE A O 1
ATOM 3155 N N . ILE A 1 220 ? 103.038 14.891 190.741 1.00 15.24 218 ILE A N 1
ATOM 3156 C CA . ILE A 1 220 ? 103.458 13.650 191.356 1.00 15.30 218 ILE A CA 1
ATOM 3157 C C . ILE A 1 220 ? 104.090 13.909 192.723 1.00 15.14 218 ILE A C 1
ATOM 3158 O O . ILE A 1 220 ? 103.756 13.237 193.695 1.00 16.81 218 ILE A O 1
ATOM 3174 N N . SER A 1 221 ? 104.963 14.909 192.799 1.00 16.04 219 SER A N 1
ATOM 3175 C CA . SER A 1 221 ? 105.633 15.274 194.030 1.00 16.77 219 SER A CA 1
ATOM 3176 C C . SER A 1 221 ? 104.719 15.951 195.040 1.00 17.99 219 SER A C 1
ATOM 3177 O O . SER A 1 221 ? 105.051 15.976 196.212 1.00 22.22 219 SER A O 1
ATOM 3185 N N . GLN A 1 222 ? 103.597 16.498 194.583 1.00 17.42 220 GLN A N 1
ATOM 3186 C CA . GLN A 1 222 ? 102.643 17.164 195.477 1.00 20.12 220 GLN A CA 1
ATOM 3187 C C . GLN A 1 222 ? 101.602 16.211 196.021 1.00 20.63 220 GLN A C 1
ATOM 3188 O O . GLN A 1 222 ? 101.317 16.222 197.214 1.00 26.73 220 GLN A O 1
ATOM 3202 N N . PHE A 1 223 ? 101.000 15.437 195.127 1.00 18.28 221 PHE A N 1
ATOM 3203 C CA . PHE A 1 223 ? 99.833 14.622 195.455 1.00 18.55 221 PHE A CA 1
ATOM 3204 C C . PHE A 1 223 ? 100.127 13.140 195.636 1.00 17.20 221 PHE A C 1
ATOM 3205 O O . PHE A 1 223 ? 99.307 12.427 196.178 1.00 20.43 221 PHE A O 1
ATOM 3222 N N . PHE A 1 224 ? 101.272 12.663 195.147 1.00 16.41 222 PHE A N 1
ATOM 3223 C CA . PHE A 1 224 ? 101.630 11.251 195.251 1.00 16.17 222 PHE A CA 1
ATOM 3224 C C . PHE A 1 224 ? 102.970 11.100 195.965 1.00 16.78 222 PHE A C 1
ATOM 3225 O O . PHE A 1 224 ? 103.724 10.167 195.711 1.00 16.89 222 PHE A O 1
ATOM 3242 N N . LYS A 1 225 ? 103.223 12.009 196.907 1.00 18.13 223 LYS A N 1
ATOM 3243 C CA . LYS A 1 225 ? 104.494 12.004 197.605 1.00 20.15 223 LYS A CA 1
ATOM 3244 C C . LYS A 1 225 ? 104.685 10.763 198.484 1.00 17.71 223 LYS A C 1
ATOM 3245 O O . LYS A 1 225 ? 105.831 10.325 198.645 1.00 17.38 223 LYS A O 1
ATOM 3264 N N . GLU A 1 226 ? 103.599 10.179 199.011 1.00 19.02 224 GLU A N 1
ATOM 3265 C CA . GLU A 1 226 ? 103.739 8.959 199.800 1.00 19.31 224 GLU A CA 1
ATOM 3266 C C . GLU A 1 226 ? 104.339 7.843 198.950 1.00 17.15 224 GLU A C 1
ATOM 3267 O O . GLU A 1 226 ? 105.347 7.211 199.336 1.00 17.06 224 GLU A O 1
ATOM 3279 N N . ALA A 1 227 ? 103.730 7.583 197.802 1.00 15.74 225 ALA A N 1
ATOM 3280 C CA . ALA A 1 227 ? 104.216 6.528 196.917 1.00 14.86 225 ALA A CA 1
ATOM 3281 C C . ALA A 1 227 ? 105.615 6.857 196.409 1.00 13.29 225 ALA A C 1
ATOM 3282 O O . ALA A 1 227 ? 106.492 5.978 196.345 1.00 13.40 225 ALA A O 1
ATOM 3289 N N . LEU A 1 228 ? 105.839 8.115 196.050 1.00 12.49 226 LEU A N 1
ATOM 3290 C CA . LEU A 1 228 ? 107.133 8.546 195.529 1.00 11.91 226 LEU A CA 1
ATOM 3291 C C . LEU A 1 228 ? 108.255 8.324 196.525 1.00 12.83 226 LEU A C 1
ATOM 3292 O O . LEU A 1 228 ? 109.304 7.763 196.192 1.00 13.25 226 LEU A O 1
ATOM 3308 N N . MET A 1 229 ? 108.013 8.709 197.779 1.00 12.75 227 MET A N 1
ATOM 3309 C CA . MET A 1 229 ? 109.044 8.556 198.807 1.00 13.95 227 MET A CA 1
ATOM 3310 C C . MET A 1 229 ? 109.162 7.121 199.302 1.00 13.16 227 MET A C 1
ATOM 3311 O O . MET A 1 229 ? 110.219 6.747 199.827 1.00 14.39 227 MET A O 1
ATOM 3325 N N . ASP A 1 230 ? 108.123 6.306 199.100 1.00 13.30 228 ASP A N 1
ATOM 3326 C CA A ASP A 1 230 ? 108.221 4.868 199.383 0.68 14.38 228 ASP A CA 1
ATOM 3327 C CA B ASP A 1 230 ? 108.217 4.879 199.393 0.32 14.06 228 ASP A CA 1
ATOM 3328 C C . ASP A 1 230 ? 109.178 4.198 198.405 1.00 12.49 228 ASP A C 1
ATOM 3329 O O . ASP A 1 230 ? 109.938 3.289 198.784 1.00 12.82 228 ASP A O 1
ATOM 3345 N N . VAL A 1 231 ? 109.138 4.625 197.140 1.00 11.77 229 VAL A N 1
ATOM 3346 C CA A VAL A 1 231 ? 109.994 4.051 196.093 0.58 12.06 229 VAL A CA 1
ATOM 3347 C CA B VAL A 1 231 ? 110.003 4.007 196.126 0.42 11.73 229 VAL A CA 1
ATOM 3348 C C . VAL A 1 231 ? 111.405 4.632 196.081 1.00 10.75 229 VAL A C 1
ATOM 3349 O O . VAL A 1 231 ? 112.345 3.959 195.682 1.00 10.48 229 VAL A O 1
ATOM 3373 N N . MET A 1 232 ? 111.544 5.886 196.506 1.00 10.78 230 MET A N 1
ATOM 3374 C CA . MET A 1 232 ? 112.820 6.578 196.383 1.00 10.80 230 MET A CA 1
ATOM 3375 C C . MET A 1 232 ? 114.038 5.819 196.908 1.00 10.65 230 MET A C 1
ATOM 3376 O O . MET A 1 232 ? 115.099 5.914 196.285 1.00 10.85 230 MET A O 1
ATOM 3390 N N . PRO A 1 233 ? 113.941 5.111 198.041 1.00 10.95 231 PRO A N 1
ATOM 3391 C CA . PRO A 1 233 ? 115.150 4.405 198.507 1.00 10.92 231 PRO A CA 1
ATOM 3392 C C . PRO A 1 233 ? 115.671 3.333 197.580 1.00 10.16 231 PRO A C 1
ATOM 3393 O O . PRO A 1 233 ? 116.796 2.849 197.759 1.00 10.99 231 PRO A O 1
ATOM 3404 N N . TYR A 1 234 ? 114.829 2.930 196.628 1.00 10.06 232 TYR A N 1
ATOM 3405 C CA . TYR A 1 234 ? 115.152 1.893 195.665 1.00 9.69 232 TYR A CA 1
ATOM 3406 C C . TYR A 1 234 ? 115.673 2.457 194.359 1.00 10.00 232 TYR A C 1
ATOM 3407 O O . TYR A 1 234 ? 116.024 1.696 193.464 1.00 10.12 232 TYR A O 1
ATOM 3425 N N . VAL A 1 235 ? 115.709 3.780 194.227 1.00 10.04 233 VAL A N 1
ATOM 3426 C CA . VAL A 1 235 ? 116.039 4.417 192.952 1.00 9.53 233 VAL A CA 1
ATOM 3427 C C . VAL A 1 235 ? 117.543 4.636 192.838 1.00 9.98 233 VAL A C 1
ATOM 3428 O O . VAL A 1 235 ? 118.132 5.407 193.588 1.00 10.81 233 VAL A O 1
ATOM 3441 N N . ASP A 1 236 ? 118.119 3.968 191.843 1.00 9.46 234 ASP A N 1
ATOM 3442 C CA . ASP A 1 236 ? 119.524 4.154 191.459 1.00 10.19 234 ASP A CA 1
ATOM 3443 C C . ASP A 1 236 ? 119.732 5.362 190.585 1.00 9.85 234 ASP A C 1
ATOM 3444 O O . ASP A 1 236 ? 120.782 6.004 190.682 1.00 11.19 234 ASP A O 1
ATOM 3453 N N . ILE A 1 237 ? 118.790 5.640 189.677 1.00 9.55 235 ILE A N 1
ATOM 3454 C CA . ILE A 1 237 ? 118.856 6.837 188.848 1.00 9.82 235 ILE A CA 1
ATOM 3455 C C . ILE A 1 237 ? 117.511 7.514 188.862 1.00 9.34 235 ILE A C 1
ATOM 3456 O O . ILE A 1 237 ? 116.513 6.913 188.453 1.00 9.78 235 ILE A O 1
ATOM 3472 N N . LEU A 1 238 ? 117.487 8.746 189.361 1.00 9.34 236 LEU A N 1
ATOM 3473 C CA . LEU A 1 238 ? 116.311 9.589 189.356 1.00 9.43 236 LEU A CA 1
ATOM 3474 C C . LEU A 1 238 ? 116.416 10.581 188.216 1.00 9.66 236 LEU A C 1
ATOM 3475 O O . LEU A 1 238 ? 117.355 11.370 188.185 1.00 11.20 236 LEU A O 1
ATOM 3491 N N . PHE A 1 239 ? 115.458 10.523 187.288 1.00 9.81 237 PHE A N 1
ATOM 3492 C CA . PHE A 1 239 ? 115.358 11.469 186.185 1.00 10.04 237 PHE A CA 1
ATOM 3493 C C . PHE A 1 239 ? 114.297 12.514 186.495 1.00 10.29 237 PHE A C 1
ATOM 3494 O O . PHE A 1 239 ? 113.268 12.208 187.107 1.00 10.98 237 PHE A O 1
ATOM 3511 N N . GLY A 1 240 ? 114.505 13.726 186.023 1.00 10.63 238 GLY A N 1
ATOM 3512 C CA . GLY A 1 240 ? 113.452 14.726 186.075 1.00 10.51 238 GLY A CA 1
ATOM 3513 C C . GLY A 1 240 ? 113.881 15.969 185.336 1.00 11.41 238 GLY A C 1
ATOM 3514 O O . GLY A 1 240 ? 114.908 15.984 184.670 1.00 11.88 238 GLY A O 1
ATOM 3518 N N . ASN A 1 241 ? 113.076 16.999 185.438 1.00 12.47 239 ASN A N 1
ATOM 3519 C CA . ASN A 1 241 ? 113.390 18.307 184.869 1.00 12.82 239 ASN A CA 1
ATOM 3520 C C . ASN A 1 241 ? 113.390 19.365 185.964 1.00 12.57 239 ASN A C 1
ATOM 3521 O O . ASN A 1 241 ? 113.115 19.097 187.128 1.00 13.18 239 ASN A O 1
ATOM 3532 N N . GLU A 1 242 ? 113.718 20.592 185.580 1.00 14.10 240 GLU A N 1
ATOM 3533 C CA . GLU A 1 242 ? 113.876 21.664 186.545 1.00 15.79 240 GLU A CA 1
ATOM 3534 C C . GLU A 1 242 ? 112.584 21.988 187.297 1.00 14.90 240 GLU A C 1
ATOM 3535 O O . GLU A 1 242 ? 112.620 22.307 188.477 1.00 16.12 240 GLU A O 1
ATOM 3547 N N . THR A 1 243 ? 111.449 21.907 186.623 1.00 14.76 241 THR A N 1
ATOM 3548 C CA . THR A 1 243 ? 110.190 22.248 187.250 1.00 15.48 241 THR A CA 1
ATOM 3549 C C . THR A 1 243 ? 109.779 21.188 188.277 1.00 14.83 241 THR A C 1
ATOM 3550 O O . THR A 1 243 ? 109.327 21.494 189.384 1.00 16.00 241 THR A O 1
ATOM 3561 N N . GLU A 1 244 ? 109.964 19.930 187.918 1.00 13.58 242 GLU A N 1
ATOM 3562 C CA . GLU A 1 244 ? 109.702 18.837 188.863 1.00 12.99 242 GLU A CA 1
ATOM 3563 C C . GLU A 1 244 ? 110.634 18.924 190.060 1.00 13.97 242 GLU A C 1
ATOM 3564 O O . GLU A 1 244 ? 110.203 18.722 191.195 1.00 14.40 242 GLU A O 1
ATOM 3576 N N . ALA A 1 245 ? 111.918 19.208 189.791 1.00 13.17 243 ALA A N 1
ATOM 3577 C CA . ALA A 1 245 ? 112.928 19.326 190.852 1.00 14.98 243 ALA A CA 1
ATOM 3578 C C . ALA A 1 245 ? 112.530 20.409 191.857 1.00 15.02 243 ALA A C 1
ATOM 3579 O O . ALA A 1 245 ? 112.647 20.207 193.071 1.00 15.98 243 ALA A O 1
ATOM 3586 N N . ALA A 1 246 ? 112.037 21.534 191.357 1.00 16.10 244 ALA A N 1
ATOM 3587 C CA . ALA A 1 246 ? 111.664 22.647 192.225 1.00 17.27 244 ALA A CA 1
ATOM 3588 C C . ALA A 1 246 ? 110.514 22.234 193.148 1.00 17.31 244 ALA A C 1
ATOM 3589 O O . ALA A 1 246 ? 110.526 22.510 194.355 1.00 17.81 244 ALA A O 1
ATOM 3596 N N . THR A 1 247 ? 109.531 21.539 192.584 1.00 16.56 245 THR A N 1
ATOM 3597 C CA . THR A 1 247 ? 108.383 21.082 193.372 1.00 17.28 245 THR A CA 1
ATOM 3598 C C . THR A 1 247 ? 108.785 20.023 194.391 1.00 15.66 245 THR A C 1
ATOM 3599 O O . THR A 1 247 ? 108.389 20.068 195.557 1.00 17.23 245 THR A O 1
ATOM 3610 N N . PHE A 1 248 ? 109.579 19.059 193.944 1.00 14.23 246 PHE A N 1
ATOM 3611 C CA . PHE A 1 248 ? 110.124 18.026 194.824 1.00 14.57 246 PHE A CA 1
ATOM 3612 C C . PHE A 1 248 ? 110.866 18.635 196.022 1.00 15.07 246 PHE A C 1
ATOM 3613 O O . PHE A 1 248 ? 110.665 18.238 197.173 1.00 16.99 246 PHE A O 1
ATOM 3630 N N . ALA A 1 249 ? 111.730 19.594 195.750 1.00 15.59 247 ALA A N 1
ATOM 3631 C CA . ALA A 1 249 ? 112.496 20.248 196.813 1.00 16.35 247 ALA A CA 1
ATOM 3632 C C . ALA A 1 249 ? 111.585 20.919 197.834 1.00 17.86 247 ALA A C 1
ATOM 3633 O O . ALA A 1 249 ? 111.811 20.827 199.047 1.00 19.12 247 ALA A O 1
ATOM 3640 N N . ARG A 1 250 ? 110.557 21.607 197.348 1.00 16.70 248 ARG A N 1
ATOM 3641 C CA . ARG A 1 250 ? 109.638 22.298 198.255 1.00 19.56 248 ARG A CA 1
ATOM 3642 C C . ARG A 1 250 ? 108.873 21.295 199.114 1.00 20.02 248 ARG A C 1
ATOM 3643 O O . ARG A 1 250 ? 108.775 21.451 200.339 1.00 22.06 248 ARG A O 1
ATOM 3664 N N . GLU A 1 251 ? 108.381 20.239 198.477 1.00 19.05 249 GLU A N 1
ATOM 3665 C CA . GLU A 1 251 ? 107.581 19.234 199.167 1.00 20.14 249 GLU A CA 1
ATOM 3666 C C . GLU A 1 251 ? 108.397 18.418 200.170 1.00 19.88 249 GLU A C 1
ATOM 3667 O O . GLU A 1 251 ? 107.852 18.007 201.199 1.00 24.15 249 GLU A O 1
ATOM 3679 N N . GLN A 1 252 ? 109.695 18.247 199.906 1.00 18.54 250 GLN A N 1
ATOM 3680 C CA . GLN A 1 252 ? 110.582 17.471 200.778 1.00 20.23 250 GLN A CA 1
ATOM 3681 C C . GLN A 1 252 ? 111.375 18.336 201.768 1.00 20.29 250 GLN A C 1
ATOM 3682 O O . GLN A 1 252 ? 112.194 17.825 202.515 1.00 22.93 250 GLN A O 1
ATOM 3696 N N . GLY A 1 253 ? 111.119 19.640 201.786 1.00 22.13 251 GLY A N 1
ATOM 3697 C CA . GLY A 1 253 ? 111.722 20.519 202.772 1.00 23.70 251 GLY A CA 1
ATOM 3698 C C . GLY A 1 253 ? 113.209 20.717 202.570 1.00 22.59 251 GLY A C 1
ATOM 3699 O O . GLY A 1 253 ? 113.952 20.843 203.529 1.00 22.34 251 GLY A O 1
ATOM 3703 N N . PHE A 1 254 ? 113.643 20.756 201.313 1.00 20.18 252 PHE A N 1
ATOM 3704 C CA . PHE A 1 254 ? 115.067 20.906 201.009 1.00 19.35 252 PHE A CA 1
ATOM 3705 C C . PHE A 1 254 ? 115.644 22.288 201.327 1.00 20.35 252 PHE A C 1
ATOM 3706 O O . PHE A 1 254 ? 116.868 22.427 201.448 1.00 21.67 252 PHE A O 1
ATOM 3723 N N . GLU A 1 255 ? 114.783 23.301 201.426 1.00 20.29 253 GLU A N 1
ATOM 3724 C CA . GLU A 1 255 ? 115.209 24.661 201.813 1.00 21.65 253 GLU A CA 1
ATOM 3725 C C . GLU A 1 255 ? 116.212 25.263 200.818 1.00 23.23 253 GLU A C 1
ATOM 3726 O O . GLU A 1 255 ? 117.062 26.073 201.183 1.00 25.35 253 GLU A O 1
ATOM 3738 N N . THR A 1 256 ? 116.112 24.870 199.550 1.00 22.72 254 THR A N 1
ATOM 3739 C CA . THR A 1 256 ? 116.906 25.450 198.481 1.00 23.74 254 THR A CA 1
ATOM 3740 C C . THR A 1 256 ? 116.117 25.410 197.185 1.00 24.03 254 THR A C 1
ATOM 3741 O O . THR A 1 256 ? 115.336 24.474 196.949 1.00 23.46 254 THR A O 1
ATOM 3752 N N . LYS A 1 257 ? 116.338 26.424 196.353 1.00 24.29 255 LYS A N 1
ATOM 3753 C CA . LYS A 1 257 ? 115.800 26.488 194.996 1.00 25.33 255 LYS A CA 1
ATOM 3754 C C . LYS A 1 257 ? 116.882 26.267 193.925 1.00 22.27 255 LYS A C 1
ATOM 3755 O O . LYS A 1 257 ? 116.593 26.308 192.732 1.00 25.55 255 LYS A O 1
ATOM 3774 N N . ASP A 1 258 ? 118.124 26.038 194.335 1.00 21.68 256 ASP A N 1
ATOM 3775 C CA . ASP A 1 258 ? 119.238 25.888 193.395 1.00 20.45 256 ASP A CA 1
ATOM 3776 C C . ASP A 1 258 ? 119.217 24.457 192.856 1.00 19.01 256 ASP A C 1
ATOM 3777 O O . ASP A 1 258 ? 119.302 23.505 193.625 1.00 18.34 256 ASP A O 1
ATOM 3786 N N . ILE A 1 259 ? 119.123 24.312 191.540 1.00 18.78 257 ILE A N 1
ATOM 3787 C CA . ILE A 1 259 ? 118.998 22.981 190.921 1.00 18.20 257 ILE A CA 1
ATOM 3788 C C . ILE A 1 259 ? 120.156 22.037 191.263 1.00 16.93 257 ILE A C 1
ATOM 3789 O O . ILE A 1 259 ? 119.944 20.860 191.471 1.00 15.50 257 ILE A O 1
ATOM 3805 N N . LYS A 1 260 ? 121.377 22.551 191.320 1.00 16.43 258 LYS A N 1
ATOM 3806 C CA . LYS A 1 260 ? 122.513 21.702 191.661 1.00 16.37 258 LYS A CA 1
ATOM 3807 C C . LYS A 1 260 ? 122.404 21.210 193.110 1.00 16.92 258 LYS A C 1
ATOM 3808 O O . LYS A 1 260 ? 122.694 20.048 193.396 1.00 17.86 258 LYS A O 1
ATOM 3827 N N . GLU A 1 261 ? 122.024 22.113 194.016 1.00 17.08 259 GLU A N 1
ATOM 3828 C CA . GLU A 1 261 ? 121.834 21.738 195.416 1.00 16.08 259 GLU A CA 1
ATOM 3829 C C . GLU A 1 261 ? 120.678 20.755 195.589 1.00 15.31 259 GLU A C 1
ATOM 3830 O O . GLU A 1 261 ? 120.776 19.830 196.385 1.00 16.39 259 GLU A O 1
ATOM 3842 N N . ILE A 1 262 ? 119.586 20.957 194.844 1.00 14.29 260 ILE A N 1
ATOM 3843 C CA . ILE A 1 262 ? 118.462 20.014 194.858 1.00 13.90 260 ILE A CA 1
ATOM 3844 C C . ILE A 1 262 ? 118.933 18.633 194.395 1.00 13.91 260 ILE A C 1
ATOM 3845 O O . ILE A 1 262 ? 118.626 17.617 195.029 1.00 14.21 260 ILE A O 1
ATOM 3861 N N . ALA A 1 263 ? 119.688 18.595 193.299 1.00 14.01 261 ALA A N 1
ATOM 3862 C CA . ALA A 1 263 ? 120.200 17.330 192.804 1.00 13.56 261 ALA A CA 1
ATOM 3863 C C . ALA A 1 263 ? 121.108 16.640 193.833 1.00 13.92 261 ALA A C 1
ATOM 3864 O O . ALA A 1 263 ? 121.000 15.429 194.052 1.00 13.10 261 ALA A O 1
ATOM 3871 N N . LYS A 1 264 ? 121.993 17.414 194.472 1.00 14.75 262 LYS A N 1
ATOM 3872 C CA . LYS A 1 264 ? 122.884 16.872 195.497 1.00 15.33 262 LYS A CA 1
ATOM 3873 C C . LYS A 1 264 ? 122.083 16.290 196.672 1.00 14.95 262 LYS A C 1
ATOM 3874 O O . LYS A 1 264 ? 122.393 15.218 197.184 1.00 16.27 262 LYS A O 1
ATOM 3893 N N . LYS A 1 265 ? 121.075 17.022 197.130 1.00 14.86 263 LYS A N 1
ATOM 3894 C CA . LYS A 1 265 ? 120.277 16.564 198.245 1.00 15.10 263 LYS A CA 1
ATOM 3895 C C . LYS A 1 265 ? 119.428 15.336 197.894 1.00 14.82 263 LYS A C 1
ATOM 3896 O O . LYS A 1 265 ? 119.321 14.403 198.685 1.00 15.84 263 LYS A O 1
ATOM 3915 N N . ALA A 1 266 ? 118.873 15.312 196.688 1.00 13.98 264 ALA A N 1
ATOM 3916 C CA . ALA A 1 266 ? 118.130 14.131 196.253 1.00 13.30 264 ALA A CA 1
ATOM 3917 C C . ALA A 1 266 ? 119.064 12.932 196.160 1.00 13.00 264 ALA A C 1
ATOM 3918 O O . ALA A 1 266 ? 118.700 11.802 196.501 1.00 12.86 264 ALA A O 1
ATOM 3925 N N . GLN A 1 267 ? 120.295 13.169 195.697 1.00 12.76 265 GLN A N 1
ATOM 3926 C CA . GLN A 1 267 ? 121.262 12.081 195.542 1.00 13.10 265 GLN A CA 1
ATOM 3927 C C . GLN A 1 267 ? 121.527 11.395 196.884 1.00 12.98 265 GLN A C 1
ATOM 3928 O O . GLN A 1 267 ? 121.703 10.173 196.933 1.00 13.16 265 GLN A O 1
ATOM 3942 N N . ALA A 1 268 ? 121.556 12.195 197.945 1.00 13.71 266 ALA A N 1
ATOM 3943 C CA . ALA A 1 268 ? 121.885 11.752 199.290 1.00 14.22 266 ALA A CA 1
ATOM 3944 C C . ALA A 1 268 ? 120.709 11.236 200.104 1.00 13.62 266 ALA A C 1
ATOM 3945 O O . ALA A 1 268 ? 120.889 10.923 201.277 1.00 16.40 266 ALA A O 1
ATOM 3952 N N . LEU A 1 269 ? 119.531 11.093 199.502 1.00 13.56 267 LEU A N 1
ATOM 3953 C CA . LEU A 1 269 ? 118.405 10.557 200.208 1.00 14.23 267 LEU A CA 1
ATOM 3954 C C . LEU A 1 269 ? 118.671 9.095 200.612 1.00 14.47 267 LEU A C 1
ATOM 3955 O O . LEU A 1 269 ? 119.473 8.410 199.991 1.00 14.17 267 LEU A O 1
ATOM 3971 N N . PRO A 1 270 ? 117.954 8.595 201.616 1.00 15.72 268 PRO A N 1
ATOM 3972 C CA . PRO A 1 270 ? 118.144 7.214 202.052 1.00 16.33 268 PRO A CA 1
ATOM 3973 C C . PRO A 1 270 ? 118.102 6.240 200.890 1.00 14.45 268 PRO A C 1
ATOM 3974 O O . PRO A 1 270 ? 117.308 6.431 199.957 1.00 14.10 268 PRO A O 1
ATOM 3985 N N . LYS A 1 271 ? 118.923 5.204 200.952 1.00 13.88 269 LYS A N 1
ATOM 3986 C CA . LYS A 1 271 ? 119.041 4.259 199.852 1.00 13.05 269 LYS A CA 1
ATOM 3987 C C . LYS A 1 271 ? 119.312 2.870 200.389 1.00 13.32 269 LYS A C 1
ATOM 3988 O O . LYS A 1 271 ? 120.232 2.673 201.180 1.00 17.06 269 LYS A O 1
ATOM 4007 N N . VAL A 1 272 ? 118.527 1.894 199.941 1.00 11.48 270 VAL A N 1
ATOM 4008 C CA . VAL A 1 272 ? 118.661 0.517 200.470 1.00 11.82 270 VAL A CA 1
ATOM 4009 C C . VAL A 1 272 ? 119.802 -0.294 199.869 1.00 11.08 270 VAL A C 1
ATOM 4010 O O . VAL A 1 272 ? 120.424 -1.092 200.570 1.00 12.39 270 VAL A O 1
ATOM 4023 N N . ASN A 1 273 ? 120.081 -0.105 198.575 1.00 11.83 271 ASN A N 1
ATOM 4024 C CA . ASN A 1 273 ? 121.147 -0.824 197.923 1.00 11.74 271 ASN A CA 1
ATOM 4025 C C . ASN A 1 273 ? 122.399 0.039 197.913 1.00 13.12 271 ASN A C 1
ATOM 4026 O O . ASN A 1 273 ? 122.584 0.882 197.019 1.00 14.13 271 ASN A O 1
ATOM 4037 N N . SER A 1 274 ? 123.264 -0.212 198.888 1.00 13.52 272 SER A N 1
ATOM 4038 C CA A SER A 1 274 ? 124.480 0.590 198.976 0.51 15.09 272 SER A CA 1
ATOM 4039 C CA B SER A 1 274 ? 124.536 0.481 199.080 0.49 16.22 272 SER A CA 1
ATOM 4040 C C . SER A 1 274 ? 125.622 0.061 198.104 1.00 15.84 272 SER A C 1
ATOM 4041 O O . SER A 1 274 ? 126.699 0.641 198.115 1.00 18.79 272 SER A O 1
ATOM 4055 N N . LYS A 1 275 ? 125.368 -0.973 197.307 1.00 15.67 273 LYS A N 1
ATOM 4056 C CA . LYS A 1 275 ? 126.319 -1.428 196.293 1.00 17.72 273 LYS A CA 1
ATOM 4057 C C . LYS A 1 275 ? 126.345 -0.493 195.081 1.00 18.47 273 LYS A C 1
ATOM 4058 O O . LYS A 1 275 ? 127.276 -0.574 194.280 1.00 21.92 273 LYS A O 1
ATOM 4077 N N . ARG A 1 276 ? 125.332 0.376 194.947 1.00 16.15 274 ARG A N 1
ATOM 4078 C CA . ARG A 1 276 ? 125.236 1.310 193.841 1.00 16.58 274 ARG A CA 1
ATOM 4079 C C . ARG A 1 276 ? 124.942 2.677 194.385 1.00 15.57 274 ARG A C 1
ATOM 4080 O O . ARG A 1 276 ? 124.071 2.850 195.227 1.00 17.08 274 ARG A O 1
ATOM 4101 N N . GLN A 1 277 ? 125.686 3.663 193.907 1.00 17.07 275 GLN A N 1
ATOM 4102 C CA . GLN A 1 277 ? 125.463 5.026 194.332 1.00 17.12 275 GLN A CA 1
ATOM 4103 C C . GLN A 1 277 ? 124.316 5.594 193.519 1.00 15.25 275 GLN A C 1
ATOM 4104 O O . GLN A 1 277 ? 124.182 5.267 192.369 1.00 19.00 275 GLN A O 1
ATOM 4118 N N . ARG A 1 278 ? 123.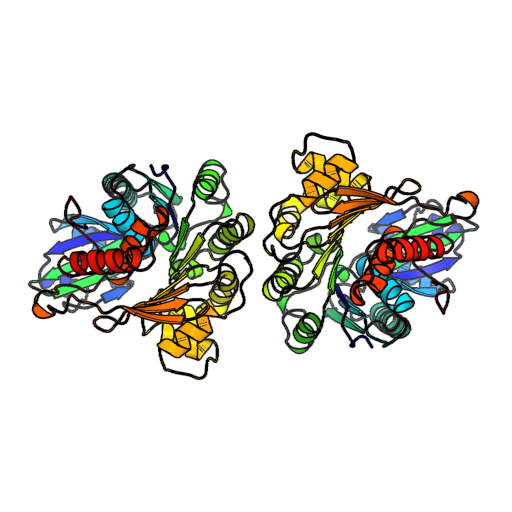493 6.441 194.115 1.00 13.00 276 ARG A N 1
ATOM 4119 C CA . ARG A 1 278 ? 122.434 7.094 193.327 1.00 12.05 276 ARG A CA 1
ATOM 4120 C C . ARG A 1 278 ? 123.031 8.144 192.404 1.00 11.56 276 ARG A C 1
ATOM 4121 O O . ARG A 1 278 ? 124.001 8.834 192.757 1.00 12.89 276 ARG A O 1
ATOM 4142 N N . THR A 1 279 ? 122.415 8.268 191.225 1.00 11.21 277 THR A N 1
ATOM 4143 C CA . THR A 1 279 ? 122.665 9.352 190.307 1.00 11.30 277 THR A CA 1
ATOM 4144 C C . THR A 1 279 ? 121.346 10.085 190.100 1.00 10.25 277 THR A C 1
ATOM 4145 O O . THR A 1 279 ? 120.318 9.453 189.927 1.00 11.12 277 THR A O 1
ATOM 4156 N N . VAL A 1 280 ? 121.378 11.415 190.137 1.00 10.69 278 VAL A N 1
ATOM 4157 C CA . VAL A 1 280 ? 120.211 12.254 189.916 1.00 10.76 278 VAL A CA 1
ATOM 4158 C C . VAL A 1 280 ? 120.479 13.109 188.692 1.00 10.89 278 VAL A C 1
ATOM 4159 O O . VAL A 1 280 ? 121.507 13.775 188.617 1.00 12.13 278 VAL A O 1
ATOM 4172 N N . ILE A 1 281 ? 119.554 13.074 187.735 1.00 10.27 279 ILE A N 1
ATOM 4173 C CA . ILE A 1 281 ? 119.707 13.721 186.438 1.00 10.57 279 ILE A CA 1
ATOM 4174 C C . ILE A 1 281 ? 118.523 14.618 186.171 1.00 10.07 279 ILE A C 1
ATOM 4175 O O . ILE A 1 281 ? 117.416 14.133 185.981 1.00 11.21 279 ILE A O 1
ATOM 4191 N N . PHE A 1 282 ? 118.774 15.926 186.139 1.00 10.60 280 PHE A N 1
ATOM 4192 C CA . PHE A 1 282 ? 117.734 16.908 185.895 1.00 11.39 280 PHE A CA 1
ATOM 4193 C C . PHE A 1 282 ? 118.048 17.679 184.635 1.00 10.71 280 PHE A C 1
ATOM 4194 O O . PHE A 1 282 ? 119.058 18.385 184.558 1.00 11.97 280 PHE A O 1
ATOM 4211 N N . THR A 1 283 ? 117.150 17.583 183.674 1.00 10.64 281 THR A N 1
ATOM 4212 C CA . THR A 1 283 ? 117.256 18.373 182.465 1.00 11.06 281 THR A CA 1
ATOM 4213 C C . THR A 1 283 ? 116.687 19.770 182.729 1.00 11.66 281 THR A C 1
ATOM 4214 O O . THR A 1 283 ? 115.877 19.979 183.643 1.00 12.18 281 THR A O 1
ATOM 4225 N N . GLN A 1 284 ? 117.154 20.725 181.920 1.00 11.47 282 GLN A N 1
ATOM 4226 C CA . GLN A 1 284 ? 116.751 22.127 182.074 1.00 11.80 282 GLN A CA 1
ATOM 4227 C C . GLN A 1 284 ? 116.417 22.758 180.723 1.00 11.86 282 GLN A C 1
ATOM 4228 O O . GLN A 1 284 ? 116.755 23.925 180.460 1.00 12.71 282 GLN A O 1
ATOM 4242 N N . GLY A 1 285 ? 115.763 22.002 179.858 1.00 12.25 283 GLY A N 1
ATOM 4243 C CA . GLY A 1 285 ? 115.375 22.527 178.561 1.00 12.57 283 GLY A CA 1
ATOM 4244 C C . GLY A 1 285 ? 116.608 22.777 177.711 1.00 11.74 283 GLY A C 1
ATOM 4245 O O . GLY A 1 285 ? 117.352 21.852 177.442 1.00 12.57 283 GLY A O 1
ATOM 4249 N N . ARG A 1 286 ? 116.849 24.032 177.334 1.00 11.73 284 ARG A N 1
ATOM 4250 C CA . ARG A 1 286 ? 118.068 24.380 176.615 1.00 12.00 284 ARG A CA 1
ATOM 4251 C C . ARG A 1 286 ? 119.257 24.600 177.550 1.00 12.03 284 ARG A C 1
ATOM 4252 O O . ARG A 1 286 ? 120.409 24.683 177.064 1.00 12.47 284 ARG A O 1
ATOM 4273 N N . ASP A 1 287 ? 119.008 24.735 178.857 1.00 11.59 285 ASP A N 1
ATOM 4274 C CA . ASP A 1 287 ? 120.106 24.886 179.822 1.00 11.77 285 ASP A CA 1
ATOM 4275 C C . ASP A 1 287 ? 120.681 23.511 180.150 1.00 10.98 285 ASP A C 1
ATOM 4276 O O . ASP A 1 287 ? 120.173 22.478 179.712 1.00 11.39 285 ASP A O 1
ATOM 4285 N N . ASP A 1 288 ? 121.784 23.504 180.887 1.00 10.89 286 ASP A N 1
ATOM 4286 C CA . ASP A 1 288 ? 122.580 22.306 181.055 1.00 11.24 286 ASP A CA 1
ATOM 4287 C C . ASP A 1 288 ? 121.791 21.203 181.769 1.00 10.96 286 ASP A C 1
ATOM 4288 O O . ASP A 1 288 ? 120.999 21.462 182.678 1.00 11.81 286 ASP A O 1
ATOM 4297 N N . THR A 1 289 ? 122.107 19.969 181.390 1.00 11.06 287 THR A N 1
ATOM 4298 C CA . THR A 1 289 ? 121.627 18.816 182.148 1.00 10.98 287 THR A CA 1
ATOM 4299 C C . THR A 1 289 ? 122.519 18.638 183.367 1.00 11.20 287 THR A C 1
ATOM 4300 O O . THR A 1 289 ? 123.751 18.613 183.251 1.00 12.85 287 THR A O 1
ATOM 4311 N N . ILE A 1 290 ? 121.902 18.551 184.539 1.00 11.61 288 ILE A N 1
ATOM 4312 C CA . ILE A 1 290 ? 122.606 18.504 185.809 1.00 12.67 288 ILE A CA 1
ATOM 4313 C C . ILE A 1 290 ? 122.640 17.085 186.307 1.00 11.78 288 ILE A C 1
ATOM 4314 O O . ILE A 1 290 ? 121.604 16.427 186.371 1.00 12.91 288 ILE A O 1
ATOM 4330 N N . VAL A 1 291 ? 123.833 16.590 186.635 1.00 12.38 289 VAL A N 1
ATOM 4331 C CA . VAL A 1 291 ? 123.996 15.219 187.108 1.00 12.95 289 VAL A CA 1
ATOM 4332 C C . VAL A 1 291 ? 124.694 15.231 188.464 1.00 12.52 289 VAL A C 1
ATOM 4333 O O . VAL A 1 291 ? 125.856 15.636 188.559 1.00 13.82 289 VAL A O 1
ATOM 4346 N N . ALA A 1 292 ? 123.999 14.776 189.497 1.00 12.11 290 ALA A N 1
ATOM 4347 C CA . ALA A 1 292 ? 124.575 14.603 190.835 1.00 13.29 290 ALA A CA 1
ATOM 4348 C C . ALA A 1 292 ? 124.883 13.153 191.064 1.00 12.95 290 ALA A C 1
ATOM 4349 O O . ALA A 1 292 ? 124.008 12.306 190.892 1.00 13.71 290 ALA A O 1
ATOM 4356 N N . ALA A 1 293 ? 126.123 12.864 191.443 1.00 15.48 291 ALA A N 1
ATOM 4357 C CA . ALA A 1 293 ? 126.536 11.513 191.784 1.00 16.16 291 ALA A CA 1
ATOM 4358 C C . ALA A 1 293 ? 127.155 11.567 193.187 1.00 16.96 291 ALA A C 1
ATOM 4359 O O . ALA A 1 293 ? 127.004 12.559 193.896 1.00 18.00 291 ALA A O 1
ATOM 4366 N N . GLU A 1 294 ? 127.833 10.513 193.608 1.00 19.00 292 GLU A N 1
ATOM 4367 C CA . GLU A 1 294 ? 128.230 10.434 195.016 1.00 22.15 292 GLU A CA 1
ATOM 4368 C C . GLU A 1 294 ? 129.138 11.574 195.444 1.00 27.76 292 GLU A C 1
ATOM 4369 O O . GLU A 1 294 ? 128.946 12.160 196.515 1.00 33.98 292 GLU A O 1
ATOM 4381 N N . ASN A 1 295 ? 130.091 11.928 194.602 1.00 28.37 293 ASN A N 1
ATOM 4382 C CA . ASN A 1 295 ? 131.093 12.893 195.032 1.00 31.19 293 ASN A CA 1
ATOM 4383 C C . ASN A 1 295 ? 131.116 14.196 194.282 1.00 28.37 293 ASN A C 1
ATOM 4384 O O . ASN A 1 295 ? 131.979 15.017 194.539 1.00 30.29 293 ASN A O 1
ATOM 4395 N N . ASP A 1 296 ? 130.178 14.413 193.366 1.00 25.60 294 ASP A N 1
ATOM 4396 C CA . ASP A 1 296 ? 130.179 15.655 192.611 1.00 26.18 294 ASP A CA 1
ATOM 4397 C C . ASP A 1 296 ? 128.876 15.873 191.874 1.00 20.90 294 ASP A C 1
ATOM 4398 O O . ASP A 1 296 ? 128.055 14.981 191.742 1.00 21.14 294 ASP A O 1
ATOM 4407 N N . VAL A 1 297 ? 128.727 17.100 191.412 1.00 19.80 295 VAL A N 1
ATOM 4408 C CA . VAL A 1 297 ? 127.645 17.516 190.554 1.00 18.80 295 VAL A CA 1
ATOM 4409 C C . VAL A 1 297 ? 128.306 18.076 189.300 1.00 19.45 295 VAL A C 1
ATOM 4410 O O . VAL A 1 297 ? 129.227 18.885 189.392 1.00 23.07 295 VAL A O 1
ATOM 4423 N N . THR A 1 298 ? 127.847 17.621 188.145 1.00 16.97 296 THR A N 1
ATOM 4424 C CA . THR A 1 298 ? 128.421 17.962 186.848 1.00 17.79 296 THR A CA 1
ATOM 4425 C C . THR A 1 298 ? 127.318 18.501 185.941 1.00 17.01 296 THR A C 1
ATOM 4426 O O . THR A 1 298 ? 126.205 17.974 185.915 1.00 18.70 296 THR A O 1
ATOM 4437 N N . ALA A 1 299 ? 127.633 19.519 185.170 1.00 15.58 297 ALA A N 1
ATOM 4438 C CA . ALA A 1 299 ? 126.705 20.098 184.212 1.00 14.66 297 ALA A CA 1
ATOM 4439 C C . ALA A 1 299 ? 127.110 19.691 182.788 1.00 13.97 297 ALA A C 1
ATOM 4440 O O . ALA A 1 299 ? 128.280 19.848 182.409 1.00 17.86 297 ALA A O 1
ATOM 4447 N N . PHE A 1 300 ? 126.151 19.184 182.016 1.00 12.76 298 PHE A N 1
ATOM 4448 C CA . PHE A 1 300 ? 126.384 18.751 180.650 1.00 12.67 298 PHE A CA 1
ATOM 4449 C C . PHE A 1 300 ? 125.644 19.698 179.706 1.00 11.50 298 PHE A C 1
ATOM 4450 O O . PHE A 1 300 ? 124.408 19.676 179.662 1.00 12.43 298 PHE A O 1
ATOM 4467 N N . PRO A 1 301 ? 126.364 20.521 178.929 1.00 12.65 299 PRO A N 1
ATOM 4468 C CA . PRO A 1 301 ? 125.706 21.439 178.025 1.00 12.67 299 PRO A CA 1
ATOM 4469 C C . PRO A 1 301 ? 124.857 20.735 176.976 1.00 11.46 299 PRO A C 1
ATOM 4470 O O . PRO A 1 301 ? 125.205 19.660 176.473 1.00 12.13 299 PRO A O 1
ATOM 4481 N N . VAL A 1 302 ? 123.786 21.409 176.598 1.00 11.21 300 VAL A N 1
ATOM 4482 C CA . VAL A 1 302 ? 122.942 20.995 175.478 1.00 11.05 300 VAL A CA 1
ATOM 4483 C C . VAL A 1 302 ? 123.506 21.719 174.258 1.00 10.90 300 VAL A C 1
ATOM 4484 O O . VAL A 1 302 ? 123.428 22.944 174.134 1.00 11.70 300 VAL A O 1
ATOM 4497 N N . LEU A 1 303 ? 124.144 20.965 173.375 1.00 10.51 301 LEU A N 1
ATOM 4498 C CA . LEU A 1 303 ? 124.793 21.579 172.214 1.00 11.58 301 LEU A CA 1
ATOM 4499 C C . LEU A 1 303 ? 123.842 21.947 171.105 1.00 11.19 301 LEU A C 1
ATOM 4500 O O . LEU A 1 303 ? 124.173 22.779 170.267 1.00 13.13 301 LEU A O 1
ATOM 4516 N N . ASP A 1 304 ? 122.656 21.340 171.068 1.00 10.87 302 ASP A N 1
ATOM 4517 C CA . ASP A 1 304 ? 121.614 21.712 170.097 1.00 10.91 302 ASP A CA 1
ATOM 4518 C C . ASP A 1 304 ? 120.864 22.942 170.561 1.00 10.92 302 ASP A C 1
ATOM 4519 O O . ASP A 1 304 ? 120.005 22.840 171.423 1.00 12.79 302 ASP A O 1
ATOM 4528 N N . GLN A 1 305 ? 121.228 24.097 170.002 1.00 11.02 303 GLN A N 1
ATOM 4529 C CA . GLN A 1 305 ? 120.641 25.380 170.380 1.00 11.55 303 GLN A CA 1
ATOM 4530 C C . GLN A 1 305 ? 119.907 26.053 169.227 1.00 11.89 303 GLN A C 1
ATOM 4531 O O . GLN A 1 305 ? 119.599 27.249 169.321 1.00 12.55 303 GLN A O 1
ATOM 4545 N N . ASN A 1 306 ? 119.610 25.313 168.153 1.00 12.18 304 ASN A N 1
ATOM 4546 C CA . ASN A 1 306 ? 118.866 25.908 167.051 1.00 12.90 304 ASN A CA 1
ATOM 4547 C C . ASN A 1 306 ? 117.372 25.882 167.350 1.00 13.16 304 ASN A C 1
ATOM 4548 O O . ASN A 1 306 ? 116.609 25.030 166.856 1.00 13.88 304 ASN A O 1
ATOM 4559 N N . GLN A 1 307 ? 116.961 26.837 168.179 1.00 12.63 305 GLN A N 1
ATOM 4560 C CA . GLN A 1 307 ? 115.615 26.901 168.711 1.00 13.27 305 GLN A CA 1
ATOM 4561 C C . GLN A 1 307 ? 114.579 26.966 167.617 1.00 13.50 305 GLN A C 1
ATOM 4562 O O . GLN A 1 307 ? 113.461 26.438 167.769 1.00 14.20 305 GLN A O 1
ATOM 4576 N N . GLU A 1 308 ? 114.931 27.589 166.500 1.00 13.87 306 GLU A N 1
ATOM 4577 C CA . GLU A 1 308 ? 113.976 27.839 165.427 1.00 15.23 306 GLU A CA 1
ATOM 4578 C C . GLU A 1 308 ? 113.629 26.555 164.656 1.00 16.84 306 GLU A C 1
ATOM 4579 O O . GLU A 1 308 ? 112.607 26.521 163.950 1.00 19.73 306 GLU A O 1
ATOM 4591 N N . GLU A 1 309 ? 114.455 25.516 164.807 1.00 16.25 307 GLU A N 1
ATOM 4592 C CA . GLU A 1 309 ? 114.180 24.212 164.195 1.00 16.15 307 GLU A CA 1
ATOM 4593 C C . GLU A 1 309 ? 113.312 23.334 165.092 1.00 15.63 307 GLU A C 1
ATOM 4594 O O . GLU A 1 309 ? 112.848 22.278 164.664 1.00 17.83 307 GLU A O 1
ATOM 4606 N N . ILE A 1 310 ? 113.083 23.748 166.342 1.00 16.07 308 ILE A N 1
ATOM 4607 C CA . ILE A 1 310 ? 112.276 22.958 167.258 1.00 18.94 308 ILE A CA 1
ATOM 4608 C C . ILE A 1 310 ? 110.830 23.138 166.911 1.00 21.64 308 ILE A C 1
ATOM 4609 O O . ILE A 1 310 ? 110.298 24.239 167.020 1.00 29.43 308 ILE A O 1
ATOM 4625 N N . ILE A 1 311 ? 110.167 22.064 166.536 1.00 21.35 309 ILE A N 1
ATOM 4626 C CA . ILE A 1 311 ? 108.758 22.187 166.214 1.00 24.32 309 ILE A CA 1
ATOM 4627 C C . ILE A 1 311 ? 107.830 21.689 167.306 1.00 21.88 309 ILE A C 1
ATOM 4628 O O . ILE A 1 311 ? 106.680 22.089 167.318 1.00 24.81 309 ILE A O 1
ATOM 4644 N N . ASP A 1 312 ? 108.296 20.841 168.221 1.00 20.81 310 ASP A N 1
ATOM 4645 C CA . ASP A 1 312 ? 107.408 20.254 169.212 1.00 20.04 310 ASP A CA 1
ATOM 4646 C C . ASP A 1 312 ? 108.255 19.711 170.341 1.00 16.76 310 ASP A C 1
ATOM 4647 O O . ASP A 1 312 ? 109.062 18.820 170.106 1.00 18.12 310 ASP A O 1
ATOM 4656 N N . THR A 1 313 ? 108.093 20.212 171.566 1.00 18.11 311 THR A N 1
ATOM 4657 C CA . THR A 1 313 ? 108.881 19.671 172.674 1.00 18.69 311 THR A CA 1
ATOM 4658 C C . THR A 1 313 ? 108.225 18.473 173.363 1.00 18.02 311 THR A C 1
ATOM 4659 O O . THR A 1 313 ? 108.827 17.898 174.263 1.00 18.59 311 THR A O 1
ATOM 4670 N N . ASN A 1 314 ? 107.016 18.083 172.944 1.00 17.88 312 ASN A N 1
ATOM 4671 C CA A ASN A 1 314 ? 106.360 16.933 173.580 0.43 18.30 312 ASN A CA 1
ATOM 4672 C CA B ASN A 1 314 ? 106.323 16.926 173.526 0.57 19.03 312 ASN A CA 1
ATOM 4673 C C . ASN A 1 314 ? 107.153 15.660 173.337 1.00 17.82 312 ASN A C 1
ATOM 4674 O O . ASN A 1 314 ? 107.493 15.320 172.211 1.00 19.03 312 ASN A O 1
ATOM 4694 N N . GLY A 1 315 ? 107.467 14.988 174.427 1.00 15.80 313 GLY A N 1
ATOM 4695 C CA . GLY A 1 315 ? 108.235 13.763 174.374 1.00 14.88 313 GLY A CA 1
ATOM 4696 C C . GLY A 1 315 ? 109.735 13.974 174.436 1.00 13.14 313 GLY A C 1
ATOM 4697 O O . GLY A 1 315 ? 110.478 12.993 174.384 1.00 13.56 313 GLY A O 1
ATOM 4701 N N . ALA A 1 316 ? 110.208 15.208 174.594 1.00 13.79 314 ALA A N 1
ATOM 4702 C CA . ALA A 1 316 ? 111.669 15.462 174.646 1.00 13.35 314 ALA A CA 1
ATOM 4703 C C . ALA A 1 316 ? 112.308 14.749 175.825 1.00 11.63 314 ALA A C 1
ATOM 4704 O O . ALA A 1 316 ? 113.361 14.131 175.702 1.00 12.14 314 ALA A O 1
ATOM 4711 N N . GLY A 1 317 ? 111.644 14.817 176.971 1.00 12.58 315 GLY A N 1
ATOM 4712 C CA . GLY A 1 317 ? 112.113 14.171 178.177 1.00 12.20 315 GLY A CA 1
ATOM 4713 C C . GLY A 1 317 ? 112.067 12.671 178.037 1.00 10.58 315 GLY A C 1
ATOM 4714 O O . GLY A 1 317 ? 113.006 11.959 178.435 1.00 11.57 315 GLY A O 1
ATOM 4718 N N . ASP A 1 318 ? 110.993 12.159 177.451 1.00 10.85 316 ASP A N 1
ATOM 4719 C CA . ASP A 1 318 ? 110.864 10.721 177.252 1.00 10.76 316 ASP A CA 1
ATOM 4720 C C . ASP A 1 318 ? 112.005 10.218 176.356 1.00 9.97 316 ASP A C 1
ATOM 4721 O O . ASP A 1 318 ? 112.589 9.149 176.573 1.00 10.28 316 ASP A O 1
ATOM 4730 N N . ALA A 1 319 ? 112.329 10.993 175.337 1.00 10.23 317 ALA A N 1
ATOM 4731 C CA . ALA A 1 319 ? 113.391 10.642 174.396 1.00 10.04 317 ALA A CA 1
ATOM 4732 C C . ALA A 1 319 ? 114.780 10.751 175.037 1.00 9.53 317 ALA A C 1
ATOM 4733 O O . ALA A 1 319 ? 115.631 9.888 174.810 1.00 10.24 317 ALA A O 1
ATOM 4740 N N . PHE A 1 320 ? 114.992 11.789 175.843 1.00 9.81 318 PHE A N 1
ATOM 4741 C CA . PHE A 1 320 ? 116.230 11.892 176.587 1.00 9.94 318 PHE A CA 1
ATOM 4742 C C . PHE A 1 320 ? 116.458 10.630 177.427 1.00 9.62 318 PHE A C 1
ATOM 4743 O O . PHE A 1 320 ? 117.541 10.031 177.414 1.00 9.59 318 PHE A O 1
ATOM 4760 N N . VAL A 1 321 ? 115.432 10.211 178.155 1.00 9.41 319 VAL A N 1
ATOM 4761 C CA . VAL A 1 321 ? 115.572 9.022 178.995 1.00 10.19 319 VAL A CA 1
ATOM 4762 C C . VAL A 1 321 ? 115.837 7.796 178.129 1.00 9.37 319 VAL A C 1
ATOM 4763 O O . VAL A 1 321 ? 116.717 7.000 178.429 1.00 10.14 319 VAL A O 1
ATOM 4776 N N . GLY A 1 322 ? 115.083 7.646 177.045 1.00 9.19 320 GLY A N 1
ATOM 4777 C CA . GLY A 1 322 ? 115.300 6.487 176.183 1.00 10.15 320 GLY A CA 1
ATOM 4778 C C . GLY A 1 322 ? 116.711 6.413 175.636 1.00 9.58 320 GLY A C 1
ATOM 4779 O O . GLY A 1 322 ? 117.363 5.352 175.618 1.00 10.07 320 GLY A O 1
ATOM 4783 N N . GLY A 1 323 ? 117.246 7.563 175.227 1.00 9.44 321 GLY A N 1
ATOM 4784 C CA . GLY A 1 323 ? 118.622 7.590 174.747 1.00 10.40 321 GLY A CA 1
ATOM 4785 C C . GLY A 1 323 ? 119.609 7.248 175.838 1.00 9.91 321 GLY A C 1
ATOM 4786 O O . GLY A 1 323 ? 120.537 6.474 175.627 1.00 10.30 321 GLY A O 1
ATOM 4790 N N . PHE A 1 324 ? 119.409 7.801 177.027 1.00 9.19 322 PHE A N 1
ATOM 4791 C CA . PHE A 1 324 ? 120.257 7.476 178.153 1.00 9.59 322 PHE A CA 1
ATOM 4792 C C . PHE A 1 324 ? 120.267 5.970 178.431 1.00 9.43 322 PHE A C 1
ATOM 4793 O O . PHE A 1 324 ? 121.327 5.334 178.575 1.00 10.30 322 PHE A O 1
ATOM 4810 N N . LEU A 1 325 ? 119.068 5.384 178.511 1.00 9.97 323 LEU A N 1
ATOM 4811 C CA . LEU A 1 325 ? 118.912 3.969 178.825 1.00 10.00 323 LEU A CA 1
ATOM 4812 C C . LEU A 1 325 ? 119.549 3.074 177.767 1.00 10.10 323 LEU A C 1
ATOM 4813 O O . LEU A 1 325 ? 120.091 2.012 178.099 1.00 10.84 323 LEU A O 1
ATOM 4829 N N . SER A 1 326 ? 119.501 3.500 176.505 1.00 9.86 324 SER A N 1
ATOM 4830 C CA . SER A 1 326 ? 120.058 2.704 175.425 1.00 11.00 324 SER A CA 1
ATOM 4831 C C . SER A 1 326 ? 121.538 2.428 175.615 1.00 11.20 324 SER A C 1
ATOM 4832 O O . SER A 1 326 ? 122.027 1.389 175.189 1.00 12.99 324 SER A O 1
ATOM 4840 N N . GLN A 1 327 ? 122.259 3.370 176.233 1.00 10.77 325 GLN A N 1
ATOM 4841 C CA . GLN A 1 327 ? 123.664 3.207 176.504 1.00 11.28 325 GLN A CA 1
ATOM 4842 C C . GLN A 1 327 ? 123.927 2.607 177.876 1.00 11.42 325 GLN A C 1
ATOM 4843 O O . GLN A 1 327 ? 124.875 1.848 178.056 1.00 13.26 325 GLN A O 1
ATOM 4857 N N . LEU A 1 328 ? 123.071 2.909 178.852 1.00 11.37 326 LEU A N 1
ATOM 4858 C CA . LEU A 1 328 ? 123.193 2.371 180.200 1.00 12.38 326 LEU A CA 1
ATOM 4859 C C . LEU A 1 328 ? 123.167 0.843 180.189 1.00 13.11 326 LEU A C 1
ATOM 4860 O O . LEU A 1 328 ? 123.931 0.214 180.917 1.00 14.67 326 LEU A O 1
ATOM 4876 N N . VAL A 1 329 ? 122.314 0.243 179.358 1.00 12.05 327 VAL A N 1
ATOM 4877 C CA . VAL A 1 329 ? 122.221 -1.215 179.310 1.00 13.11 327 VAL A CA 1
ATOM 4878 C C . VAL A 1 329 ? 123.507 -1.888 178.863 1.00 14.93 327 VAL A C 1
ATOM 4879 O O . VAL A 1 329 ? 123.719 -3.050 179.176 1.00 17.10 327 VAL A O 1
ATOM 4892 N N . SER A 1 330 ? 124.375 -1.149 178.170 1.00 15.43 328 SER A N 1
ATOM 4893 C CA . SER A 1 330 ? 125.707 -1.640 177.769 1.00 17.06 328 SER A CA 1
ATOM 4894 C C . SER A 1 330 ? 126.812 -1.158 178.691 1.00 18.97 328 SER A C 1
ATOM 4895 O O . SER A 1 330 ? 127.997 -1.361 178.390 1.00 22.87 328 SER A O 1
ATOM 4903 N N . ASP A 1 331 ? 126.454 -0.601 179.848 1.00 18.85 329 ASP A N 1
ATOM 4904 C CA . ASP A 1 331 ? 127.440 -0.101 180.824 1.00 20.46 329 ASP A CA 1
ATOM 4905 C C . ASP A 1 331 ? 128.368 0.935 180.212 1.00 20.09 329 ASP A C 1
ATOM 4906 O O . ASP A 1 331 ? 129.547 1.014 180.559 1.00 22.12 329 ASP A O 1
ATOM 4915 N N . LYS A 1 332 ? 127.846 1.735 179.287 1.00 18.69 330 LYS A N 1
ATOM 4916 C CA . LYS A 1 332 ? 128.642 2.810 178.707 1.00 18.82 330 LYS A CA 1
ATOM 4917 C C . LYS A 1 332 ? 128.837 3.907 179.756 1.00 17.58 330 LYS A C 1
ATOM 4918 O O . LYS A 1 332 ? 128.034 4.044 180.680 1.00 18.61 330 LYS A O 1
ATOM 4937 N N . PRO A 1 333 ? 129.910 4.709 179.624 1.00 17.44 331 PRO A N 1
ATOM 4938 C CA . PRO A 1 333 ? 130.126 5.787 180.601 1.00 18.46 331 PRO A CA 1
ATOM 4939 C C . PRO A 1 333 ? 129.004 6.811 180.643 1.00 16.67 331 PRO A C 1
ATOM 4940 O O . PRO A 1 333 ? 128.274 6.989 179.663 1.00 15.60 331 PRO A O 1
ATOM 4951 N N . LEU A 1 334 ? 128.885 7.483 181.779 1.00 16.92 332 LEU A N 1
ATOM 4952 C CA . LEU A 1 334 ? 127.909 8.554 181.946 1.00 16.00 332 LEU A CA 1
ATOM 4953 C C . LEU A 1 334 ? 127.902 9.521 180.784 1.00 14.73 332 LEU A C 1
ATOM 4954 O O . LEU A 1 334 ? 126.819 9.874 180.297 1.00 14.61 332 LEU A O 1
ATOM 4970 N N . THR A 1 335 ? 129.071 10.000 180.352 1.00 16.36 333 THR A N 1
ATOM 4971 C CA A THR A 1 335 ? 129.111 10.977 179.283 0.49 16.99 333 THR A CA 1
ATOM 4972 C CA B THR A 1 335 ? 129.139 10.967 179.246 0.51 16.27 333 THR A CA 1
ATOM 4973 C C . THR A 1 335 ? 128.410 10.470 178.010 1.00 15.18 333 THR A C 1
ATOM 4974 O O . THR A 1 335 ? 127.709 11.237 177.339 1.00 15.66 333 THR A O 1
ATOM 4994 N N . GLU A 1 336 ? 128.573 9.188 177.700 1.00 15.81 334 GLU A N 1
ATOM 4995 C CA . GLU A 1 336 ? 127.940 8.594 176.524 1.00 15.69 334 GLU A CA 1
ATOM 4996 C C . GLU A 1 336 ? 126.438 8.434 176.682 1.00 13.36 334 GLU A C 1
ATOM 4997 O O . GLU A 1 336 ? 125.688 8.628 175.717 1.00 13.25 334 GLU A O 1
ATOM 5009 N N . CYS A 1 337 ? 126.022 8.108 177.896 1.00 12.88 335 CYS A N 1
ATOM 5010 C CA . CYS A 1 337 ? 124.591 8.015 178.188 1.00 12.07 335 CYS A CA 1
ATOM 5011 C C . CYS A 1 337 ? 123.942 9.382 178.022 1.00 10.79 335 CYS A C 1
ATOM 5012 O O . CYS A 1 337 ? 122.871 9.485 177.419 1.00 11.12 335 CYS A O 1
ATOM 5020 N N . ILE A 1 338 ? 124.578 10.426 178.542 1.00 11.34 336 ILE A N 1
ATOM 5021 C CA . ILE A 1 338 ? 124.038 11.781 178.389 1.00 11.20 336 ILE A CA 1
ATOM 5022 C C . ILE A 1 338 ? 124.046 12.184 176.917 1.00 10.88 336 ILE A C 1
ATOM 5023 O O . ILE A 1 338 ? 123.088 12.752 176.416 1.00 11.77 336 ILE A O 1
ATOM 5039 N N . ARG A 1 339 ? 125.132 11.897 176.215 1.00 11.38 337 ARG A N 1
ATOM 5040 C CA . ARG A 1 339 ? 125.226 12.265 174.799 1.00 12.24 337 ARG A CA 1
ATOM 5041 C C . ARG A 1 339 ? 124.101 11.607 173.989 1.00 11.57 337 ARG A C 1
ATOM 5042 O O . ARG A 1 339 ? 123.495 12.246 173.126 1.00 11.82 337 ARG A O 1
ATOM 5063 N N . ALA A 1 340 ? 123.832 10.331 174.264 1.00 11.37 338 ALA A N 1
ATOM 5064 C CA . ALA A 1 340 ? 122.748 9.652 173.549 1.00 10.94 338 ALA A CA 1
ATOM 5065 C C . ALA A 1 340 ? 121.381 10.230 173.907 1.00 10.17 338 ALA A C 1
ATOM 5066 O O . ALA A 1 340 ? 120.513 10.345 173.052 1.00 11.05 338 ALA A O 1
ATOM 5073 N N . GLY A 1 341 ? 121.179 10.574 175.180 1.00 9.50 339 GLY A N 1
ATOM 5074 C CA . GLY A 1 341 ? 119.953 11.249 175.564 1.00 9.40 339 GLY A CA 1
ATOM 5075 C C . GLY A 1 341 ? 119.744 12.577 174.862 1.00 9.61 339 GLY A C 1
ATOM 5076 O O . GLY A 1 341 ? 118.658 12.891 174.370 1.00 10.36 339 GLY A O 1
ATOM 5080 N N . HIS A 1 342 ? 120.803 13.386 174.846 1.00 9.80 340 HIS A N 1
ATOM 5081 C CA . HIS A 1 342 ? 120.708 14.669 174.143 1.00 9.90 340 HIS A CA 1
ATOM 5082 C C . HIS A 1 342 ? 120.465 14.465 172.644 1.00 10.07 340 HIS A C 1
ATOM 5083 O O . HIS A 1 342 ? 119.680 15.187 172.052 1.00 10.76 340 HIS A O 1
ATOM 5098 N N . TYR A 1 343 ? 121.116 13.462 172.042 1.00 10.69 341 TYR A N 1
ATOM 5099 C CA . TYR A 1 343 ? 120.883 13.145 170.627 1.00 10.96 341 TYR A CA 1
ATOM 5100 C C . TYR A 1 343 ? 119.421 12.796 170.378 1.00 11.21 341 TYR A C 1
ATOM 5101 O O . TYR A 1 343 ? 118.767 13.347 169.489 1.00 10.98 341 TYR A O 1
ATOM 5119 N N . ALA A 1 344 ? 118.905 11.862 171.160 1.00 10.47 342 ALA A N 1
ATOM 5120 C CA . ALA A 1 344 ? 117.536 11.407 170.943 1.00 10.47 342 ALA A CA 1
ATOM 5121 C C . ALA A 1 344 ? 116.553 12.563 171.084 1.00 10.31 342 ALA A C 1
ATOM 5122 O O . ALA A 1 344 ? 115.626 12.702 170.281 1.00 11.28 342 ALA A O 1
ATOM 5129 N N . ALA A 1 345 ? 116.728 13.387 172.115 1.00 9.73 343 ALA A N 1
ATOM 5130 C CA . ALA A 1 345 ? 115.854 14.529 172.277 1.00 10.57 343 ALA A CA 1
ATOM 5131 C C . ALA A 1 345 ? 115.914 15.450 171.064 1.00 11.03 343 ALA A C 1
ATOM 5132 O O . ALA A 1 345 ? 114.879 15.968 170.615 1.00 11.58 343 ALA A O 1
ATOM 5139 N N . SER A 1 346 ? 117.127 15.679 170.541 1.00 11.17 344 SER A N 1
ATOM 5140 C CA . SER A 1 346 ? 117.264 16.573 169.402 1.00 11.33 344 SER A CA 1
ATOM 5141 C C . SER A 1 346 ? 116.536 16.084 168.170 1.00 11.92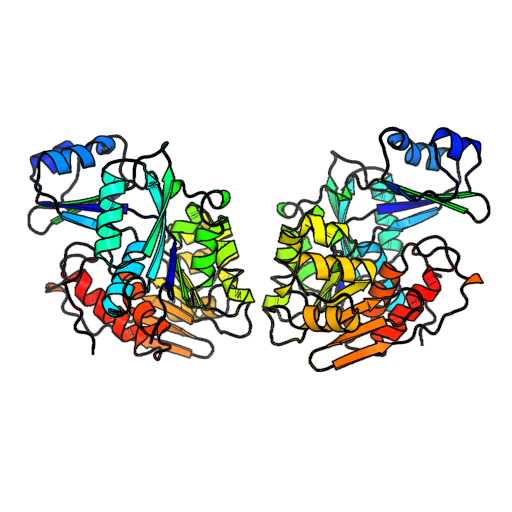 344 SER A C 1
ATOM 5142 O O . SER A 1 346 ? 116.040 16.892 167.386 1.00 12.69 344 SER A O 1
ATOM 5150 N N . VAL A 1 347 ? 116.448 14.758 168.011 1.00 11.28 345 VAL A N 1
ATOM 5151 C CA . VAL A 1 347 ? 115.727 14.158 166.891 1.00 12.65 345 VAL A CA 1
ATOM 5152 C C . VAL A 1 347 ? 114.210 14.323 167.092 1.00 13.28 345 VAL A C 1
ATOM 5153 O O . VAL A 1 347 ? 113.490 14.782 166.186 1.00 14.47 345 VAL A O 1
ATOM 5166 N N . ILE A 1 348 ? 113.744 13.988 168.293 1.00 12.41 346 ILE A N 1
ATOM 5167 C CA . ILE A 1 348 ? 112.311 13.968 168.563 1.00 12.85 346 ILE A CA 1
ATOM 5168 C C . ILE A 1 348 ? 111.681 15.351 168.474 1.00 12.91 346 ILE A C 1
ATOM 5169 O O . ILE A 1 348 ? 110.539 15.496 168.035 1.00 13.93 346 ILE A O 1
ATOM 5185 N N . ILE A 1 349 ? 112.402 16.386 168.895 1.00 12.89 347 ILE A N 1
ATOM 5186 C CA . ILE A 1 349 ? 111.798 17.727 168.955 1.00 14.07 347 ILE A CA 1
ATOM 5187 C C . ILE A 1 349 ? 111.715 18.411 167.598 1.00 14.00 347 ILE A C 1
ATOM 5188 O O . ILE A 1 349 ? 111.122 19.469 167.484 1.00 15.21 347 ILE A O 1
ATOM 5204 N N . ARG A 1 350 ? 112.245 17.761 166.563 1.00 14.18 348 ARG A N 1
ATOM 5205 C CA . ARG A 1 350 ? 112.090 18.221 165.189 1.00 15.52 348 ARG A CA 1
ATOM 5206 C C . ARG A 1 350 ? 110.973 17.480 164.444 1.00 16.99 348 ARG A C 1
ATOM 5207 O O . ARG A 1 350 ? 110.814 17.654 163.230 1.00 20.56 348 ARG A O 1
ATOM 5228 N N . ARG A 1 351 ? 110.193 16.690 165.173 1.00 16.75 349 ARG A N 1
ATOM 5229 C CA A ARG A 1 351 ? 109.103 15.905 164.616 0.66 18.80 349 ARG A CA 1
ATOM 5230 C CA B ARG A 1 351 ? 109.110 15.892 164.617 0.34 18.54 349 ARG A CA 1
ATOM 5231 C C . ARG A 1 351 ? 107.900 16.008 165.527 1.00 17.90 349 ARG A C 1
ATOM 5232 O O . ARG A 1 351 ? 108.032 16.280 166.713 1.00 16.78 349 ARG A O 1
ATOM 5272 N N . THR A 1 352 ? 106.705 15.796 164.973 1.00 20.14 350 THR A N 1
ATOM 5273 C CA . THR A 1 352 ? 105.515 15.769 165.808 1.00 21.22 350 THR A CA 1
ATOM 5274 C C . THR A 1 352 ? 105.626 14.591 166.775 1.00 18.72 350 THR A C 1
ATOM 5275 O O . THR A 1 352 ? 105.800 13.437 166.372 1.00 22.23 350 THR A O 1
ATOM 5286 N N . GLY A 1 353 ? 105.563 14.911 168.057 1.00 18.46 351 GLY A N 1
ATOM 5287 C CA . GLY A 1 353 ? 105.572 13.918 169.105 1.00 17.90 351 GLY A CA 1
ATOM 5288 C C . GLY A 1 353 ? 106.882 13.165 169.189 1.00 15.94 351 GLY A C 1
ATOM 5289 O O . GLY A 1 353 ? 107.922 13.600 168.683 1.00 16.24 351 GLY A O 1
ATOM 5293 N N . CYS A 1 354 ? 106.836 12.043 169.866 1.00 15.84 352 CYS A N 1
ATOM 5294 C CA . CYS A 1 354 ? 108.018 11.243 170.134 1.00 14.93 352 CYS A CA 1
ATOM 5295 C C . CYS A 1 354 ? 108.196 10.205 169.036 1.00 15.84 352 CYS A C 1
ATOM 5296 O O . CYS A 1 354 ? 107.893 9.011 169.208 1.00 17.11 352 CYS A O 1
ATOM 5304 N N . THR A 1 355 ? 108.619 10.696 167.878 1.00 15.61 353 THR A N 1
ATOM 5305 C CA . THR A 1 355 ? 108.851 9.867 166.704 1.00 15.74 353 THR A CA 1
ATOM 5306 C C . THR A 1 355 ? 110.249 10.152 166.159 1.00 15.78 353 THR A C 1
ATOM 5307 O O . THR A 1 355 ? 110.893 11.139 166.511 1.00 16.15 353 THR A O 1
ATOM 5318 N N . PHE A 1 356 ? 110.679 9.295 165.237 1.00 15.96 354 PHE A N 1
ATOM 5319 C CA . PHE A 1 356 ? 112.076 9.287 164.818 1.00 16.38 354 PHE A CA 1
ATOM 5320 C C . PHE A 1 356 ? 112.188 8.565 163.490 1.00 18.20 354 PHE A C 1
ATOM 5321 O O . PHE A 1 356 ? 111.299 7.796 163.131 1.00 18.69 354 PHE A O 1
ATOM 5338 N N . PRO A 1 357 ? 113.271 8.812 162.742 1.00 17.67 355 PRO A N 1
ATOM 5339 C CA . PRO A 1 357 ? 113.445 8.120 161.476 1.00 18.95 355 PRO A CA 1
ATOM 5340 C C . PRO A 1 357 ? 113.730 6.645 161.672 1.00 19.31 355 PRO A C 1
ATOM 5341 O O . PRO A 1 357 ? 113.955 6.193 162.793 1.00 19.75 355 PRO A O 1
ATOM 5352 N N . GLU A 1 358 ? 113.695 5.891 160.584 1.00 23.36 356 GLU A N 1
ATOM 5353 C CA . GLU A 1 358 ? 113.843 4.435 160.657 1.00 25.61 356 GLU A CA 1
ATOM 5354 C C . GLU A 1 358 ? 115.094 3.994 161.444 1.00 23.98 356 GLU A C 1
ATOM 5355 O O . GLU A 1 358 ? 115.023 3.110 162.294 1.00 25.55 356 GLU A O 1
ATOM 5367 N N . LYS A 1 359 ? 116.229 4.610 161.160 1.00 24.94 357 LYS A N 1
ATOM 5368 C CA . LYS A 1 359 ? 117.499 4.203 161.760 1.00 26.35 357 LYS A CA 1
ATOM 5369 C C . LYS A 1 359 ? 118.116 5.378 162.486 1.00 21.79 357 LYS A C 1
ATOM 5370 O O . LYS A 1 359 ? 117.977 6.515 162.018 1.00 22.89 357 LYS A O 1
ATOM 5389 N N . PRO A 1 360 ? 118.802 5.118 163.622 1.00 21.19 358 PRO A N 1
ATOM 5390 C CA . PRO A 1 360 ? 119.526 6.181 164.320 1.00 19.23 358 PRO A CA 1
ATOM 5391 C C . PRO A 1 360 ? 120.834 6.513 163.642 1.00 20.38 358 PRO A C 1
ATOM 5392 O O . PRO A 1 360 ? 121.388 5.680 162.916 1.00 22.51 358 PRO A O 1
ATOM 5403 N N . ASP A 1 361 ? 121.329 7.723 163.899 1.00 21.05 359 ASP A N 1
ATOM 5404 C CA . ASP A 1 361 ? 122.647 8.161 163.438 1.00 25.14 359 ASP A CA 1
ATOM 5405 C C . ASP A 1 361 ? 123.421 8.680 164.638 1.00 24.59 359 ASP A C 1
ATOM 5406 O O . ASP A 1 361 ? 123.965 9.772 164.634 1.00 27.65 359 ASP A O 1
ATOM 5415 N N . PHE A 1 362 ? 123.447 7.877 165.691 1.00 23.72 360 PHE A N 1
ATOM 5416 C CA . PHE A 1 362 ? 124.217 8.204 166.873 1.00 22.76 360 PHE A CA 1
ATOM 5417 C C . PHE A 1 362 ? 125.553 7.496 166.756 1.00 28.04 360 PHE A C 1
ATOM 5418 O O . PHE A 1 362 ? 125.606 6.274 166.638 1.00 30.39 360 PHE A O 1
ATOM 5435 N N . HIS A 1 363 ? 126.626 8.271 166.782 1.00 34.35 361 HIS A N 1
ATOM 5436 C CA . HIS A 1 363 ? 127.982 7.731 166.617 1.00 42.35 361 HIS A CA 1
ATOM 5437 C C . HIS A 1 363 ? 128.837 8.283 167.726 1.00 41.90 361 HIS A C 1
ATOM 5438 O O . HIS A 1 363 ? 128.675 9.443 168.078 1.00 44.06 361 HIS A O 1
ATOM 5454 N N . ALA B 1 21 ? 125.077 4.121 226.982 1.00 41.28 19 ALA B N 1
ATOM 5455 C CA . ALA B 1 21 ? 123.759 4.517 227.591 1.00 40.40 19 ALA B CA 1
ATOM 5456 C C . ALA B 1 21 ? 122.619 4.508 226.571 1.00 36.89 19 ALA B C 1
ATOM 5457 O O . ALA B 1 21 ? 122.588 5.316 225.645 1.00 42.86 19 ALA B O 1
ATOM 5464 N N . LEU B 1 22 ? 121.682 3.591 226.748 1.00 24.47 20 LEU B N 1
ATOM 5465 C CA . LEU B 1 22 ? 120.592 3.429 225.796 1.00 17.72 20 LEU B CA 1
ATOM 5466 C C . LEU B 1 22 ? 119.601 4.562 225.926 1.00 15.61 20 LEU B C 1
ATOM 5467 O O . LEU B 1 22 ? 119.346 5.058 227.022 1.00 17.69 20 LEU B O 1
ATOM 5483 N N . SER B 1 23 ? 119.034 4.945 224.800 1.00 16.64 21 SER B N 1
ATOM 5484 C CA . SER B 1 23 ? 117.938 5.903 224.779 1.00 16.15 21 SER B CA 1
ATOM 5485 C C . SER B 1 23 ? 116.607 5.208 225.074 1.00 14.06 21 SER B C 1
ATOM 5486 O O . SER B 1 23 ? 116.445 3.998 224.878 1.00 15.29 21 SER B O 1
ATOM 5494 N N . GLU B 1 24 ? 115.643 5.995 225.529 1.00 12.74 22 GLU B N 1
ATOM 5495 C CA . GLU B 1 24 ? 114.276 5.503 225.624 1.00 13.20 22 GLU B CA 1
ATOM 5496 C C . GLU B 1 24 ? 113.755 5.167 224.231 1.00 11.76 22 GLU B C 1
ATOM 5497 O O . GLU B 1 24 ? 114.101 5.804 223.245 1.00 12.61 22 GLU B O 1
ATOM 5509 N N . ASN B 1 25 ? 112.896 4.158 224.173 1.00 11.00 23 ASN B N 1
ATOM 5510 C CA . ASN B 1 25 ? 112.245 3.745 222.919 1.00 10.12 23 ASN B CA 1
ATOM 5511 C C . ASN B 1 25 ? 113.234 3.216 221.886 1.00 10.18 23 ASN B C 1
ATOM 5512 O O . ASN B 1 25 ? 112.950 3.248 220.686 1.00 10.74 23 ASN B O 1
ATOM 5523 N N . VAL B 1 26 ? 114.388 2.723 222.339 1.00 10.26 24 VAL B N 1
ATOM 5524 C CA . VAL B 1 26 ? 115.394 2.165 221.437 1.00 10.64 24 VAL B CA 1
ATOM 5525 C C . VAL B 1 26 ? 114.944 0.860 220.797 1.00 9.39 24 VAL B C 1
ATOM 5526 O O . VAL B 1 26 ? 115.420 0.517 219.727 1.00 10.05 24 VAL B O 1
ATOM 5539 N N . LEU B 1 27 ? 114.027 0.137 221.443 1.00 9.39 25 LEU B N 1
ATOM 5540 C CA . LEU B 1 27 ? 113.479 -1.112 220.948 1.00 9.04 25 LEU B CA 1
ATOM 5541 C C . LEU B 1 27 ? 112.002 -0.935 220.735 1.00 9.34 25 LEU B C 1
ATOM 5542 O O . LEU B 1 27 ? 111.313 -0.487 221.637 1.00 10.06 25 LEU B O 1
ATOM 5558 N N . PHE B 1 28 ? 111.518 -1.297 219.548 1.00 9.07 26 PHE B N 1
ATOM 5559 C CA . PHE B 1 28 ? 110.118 -1.150 219.196 1.00 9.59 26 PHE B CA 1
ATOM 5560 C C . PHE B 1 28 ? 109.516 -2.500 218.894 1.00 9.66 26 PHE B C 1
ATOM 5561 O O . PHE B 1 28 ? 110.033 -3.228 218.058 1.00 10.06 26 PHE B O 1
ATOM 5578 N N . GLY B 1 29 ? 108.371 -2.773 219.507 1.00 9.23 27 GLY B N 1
ATOM 5579 C CA . GLY B 1 29 ? 107.559 -3.917 219.178 1.00 9.37 27 GLY B CA 1
ATOM 5580 C C . GLY B 1 29 ? 106.128 -3.530 218.888 1.00 10.02 27 GLY B C 1
ATOM 5581 O O . GLY B 1 29 ? 105.608 -2.566 219.457 1.00 10.96 27 GLY B O 1
ATOM 5585 N N . MET B 1 30 ? 105.474 -4.332 218.045 1.00 11.01 28 MET B N 1
ATOM 5586 C CA . MET B 1 30 ? 104.034 -4.205 217.877 1.00 11.68 28 MET B CA 1
ATOM 5587 C C . MET B 1 30 ? 103.442 -5.582 217.647 1.00 11.36 28 MET B C 1
ATOM 5588 O O . MET B 1 30 ? 104.077 -6.478 217.095 1.00 11.73 28 MET B O 1
ATOM 5602 N N . GLY B 1 31 ? 102.206 -5.760 218.113 1.00 11.02 29 GLY B N 1
ATOM 5603 C CA . GLY B 1 31 ? 101.602 -7.061 218.061 1.00 11.88 29 GLY B CA 1
ATOM 5604 C C . GLY B 1 31 ? 100.248 -7.055 218.724 1.00 11.67 29 GLY B C 1
ATOM 5605 O O . GLY B 1 31 ? 99.546 -6.048 218.729 1.00 12.35 29 GLY B O 1
ATOM 5609 N N . ASN B 1 32 ? 99.916 -8.197 219.306 1.00 11.97 30 ASN B N 1
ATOM 5610 C CA . ASN B 1 32 ? 98.573 -8.480 219.825 1.00 12.52 30 ASN B CA 1
ATOM 5611 C C . ASN B 1 32 ? 98.634 -8.524 221.339 1.00 12.56 30 ASN B C 1
ATOM 5612 O O . ASN B 1 32 ? 99.044 -9.537 221.926 1.00 14.21 30 ASN B O 1
ATOM 5623 N N . PRO B 1 33 ? 98.272 -7.429 222.003 1.00 13.31 31 PRO B N 1
ATOM 5624 C CA . PRO B 1 33 ? 98.367 -7.443 223.462 1.00 14.20 31 PRO B CA 1
ATOM 5625 C C . PRO B 1 33 ? 97.235 -8.228 224.102 1.00 14.63 31 PRO B C 1
ATOM 5626 O O . PRO B 1 33 ? 96.084 -8.130 223.653 1.00 15.60 31 PRO B O 1
ATOM 5637 N N . LEU B 1 34 ? 97.555 -8.964 225.163 1.00 14.10 32 LEU B N 1
ATOM 5638 C CA . LEU B 1 34 ? 96.556 -9.690 225.952 1.00 14.55 32 LEU B CA 1
ATOM 5639 C C . LEU B 1 34 ? 96.800 -9.372 227.411 1.00 14.52 32 LEU B C 1
ATOM 5640 O O . LEU B 1 34 ? 97.964 -9.243 227.843 1.00 15.50 32 LEU B O 1
ATOM 5656 N N . LEU B 1 35 ? 95.713 -9.239 228.172 1.00 14.94 33 LEU B N 1
ATOM 5657 C CA . LEU B 1 35 ? 95.818 -9.231 229.613 1.00 15.24 33 LEU B CA 1
ATOM 5658 C C . LEU B 1 35 ? 95.837 -10.664 230.108 1.00 15.96 33 LEU B C 1
ATOM 5659 O O . LEU B 1 35 ? 94.862 -11.410 229.905 1.00 16.22 33 LEU B O 1
ATOM 5675 N N . ASP B 1 36 ? 96.947 -11.058 230.726 1.00 15.36 34 ASP B N 1
ATOM 5676 C CA . ASP B 1 36 ? 97.047 -12.360 231.373 1.00 17.83 34 ASP B CA 1
ATOM 5677 C C . ASP B 1 36 ? 96.369 -12.287 232.719 1.00 18.85 34 ASP B C 1
ATOM 5678 O O . ASP B 1 36 ? 96.577 -11.326 233.468 1.00 19.93 34 ASP B O 1
ATOM 5687 N N . ILE B 1 37 ? 95.557 -13.298 233.004 1.00 19.98 35 ILE B N 1
ATOM 5688 C CA . ILE B 1 37 ? 94.882 -13.441 234.285 1.00 22.79 35 ILE B CA 1
ATOM 5689 C C . ILE B 1 37 ? 95.177 -14.860 234.775 1.00 25.84 35 ILE B C 1
ATOM 5690 O O . ILE B 1 37 ? 94.712 -15.810 234.155 1.00 28.39 35 ILE B O 1
ATOM 5706 N N . SER B 1 38 ? 95.936 -15.004 235.865 1.00 27.03 36 SER B N 1
ATOM 5707 C CA . SER B 1 38 ? 96.268 -16.329 236.397 1.00 28.92 36 SER B CA 1
ATOM 5708 C C . SER B 1 38 ? 95.664 -16.520 237.780 1.00 28.22 36 SER B C 1
ATOM 5709 O O . SER B 1 38 ? 95.608 -15.591 238.580 1.00 30.57 36 SER B O 1
ATOM 5717 N N . ALA B 1 39 ? 95.161 -17.729 238.021 1.00 28.34 37 ALA B N 1
ATOM 5718 C CA . ALA B 1 39 ? 94.576 -18.070 239.301 1.00 28.46 37 ALA B CA 1
ATOM 5719 C C . ALA B 1 39 ? 94.598 -19.564 239.498 1.00 29.25 37 ALA B C 1
ATOM 5720 O O . ALA B 1 39 ? 94.534 -20.335 238.528 1.00 29.83 37 ALA B O 1
ATOM 5727 N N . VAL B 1 40 ? 94.670 -19.961 240.762 1.00 30.36 38 VAL B N 1
ATOM 5728 C CA . VAL B 1 40 ? 94.409 -21.340 241.139 1.00 28.42 38 VAL B CA 1
ATOM 5729 C C . VAL B 1 40 ? 92.891 -21.499 241.202 1.00 28.39 38 VAL B C 1
ATOM 5730 O O . VAL B 1 40 ? 92.223 -20.798 241.961 1.00 30.15 38 VAL B O 1
ATOM 5743 N N . VAL B 1 41 ? 92.348 -22.385 240.371 1.00 26.41 39 VAL B N 1
ATOM 5744 C CA . VAL B 1 41 ? 90.891 -22.568 240.312 1.00 25.75 39 VAL B CA 1
ATOM 5745 C C . VAL B 1 41 ? 90.556 -23.897 240.968 1.00 27.16 39 VAL B C 1
ATOM 5746 O O . VAL B 1 41 ? 91.389 -24.476 241.653 1.00 31.15 39 VAL B O 1
ATOM 5759 N N . ASP B 1 42 ? 89.328 -24.366 240.779 1.00 26.65 40 ASP B N 1
ATOM 5760 C CA . ASP B 1 42 ? 88.906 -25.667 241.286 1.00 25.51 40 ASP B CA 1
ATOM 5761 C C . ASP B 1 42 ? 88.304 -26.492 240.159 1.00 25.51 40 ASP B C 1
ATOM 5762 O O . ASP B 1 42 ? 88.133 -26.014 239.031 1.00 23.79 40 ASP B O 1
ATOM 5771 N N . LYS B 1 43 ? 87.994 -27.733 240.495 1.00 25.58 41 LYS B N 1
ATOM 5772 C CA . LYS B 1 43 ? 87.442 -28.699 239.566 1.00 26.16 41 LYS B CA 1
ATOM 5773 C C . LYS B 1 43 ? 86.137 -28.207 238.963 1.00 23.67 41 LYS B C 1
ATOM 5774 O O . LYS B 1 43 ? 85.910 -28.359 237.756 1.00 22.58 41 LYS B O 1
ATOM 5793 N N . ASP B 1 44 ? 85.294 -27.602 239.799 1.00 23.59 42 ASP B N 1
ATOM 5794 C CA . ASP B 1 44 ? 83.979 -27.137 239.348 1.00 24.32 42 ASP B CA 1
ATOM 5795 C C . ASP B 1 44 ? 84.105 -26.073 238.269 1.00 22.41 42 ASP B C 1
ATOM 5796 O O . ASP B 1 44 ? 83.326 -26.058 237.327 1.00 22.28 42 ASP B O 1
ATOM 5805 N N . PHE B 1 45 ? 85.073 -25.172 238.423 1.00 21.69 43 PHE B N 1
ATOM 5806 C CA . PHE B 1 45 ? 85.303 -24.145 237.408 1.00 20.54 43 PHE B CA 1
ATOM 5807 C C . PHE B 1 45 ? 85.735 -24.753 236.077 1.00 18.19 43 PHE B C 1
ATOM 5808 O O . PHE B 1 45 ? 85.196 -24.406 235.015 1.00 19.10 43 PHE B O 1
ATOM 5825 N N . LEU B 1 46 ? 86.741 -25.624 236.115 1.00 18.76 44 LEU B N 1
ATOM 5826 C CA . LEU B 1 46 ? 87.167 -26.283 234.887 1.00 17.67 44 LEU B CA 1
ATOM 5827 C C . LEU B 1 46 ? 86.002 -27.032 234.242 1.00 16.99 44 LEU B C 1
ATOM 5828 O O . LEU B 1 46 ? 85.792 -26.929 233.039 1.00 17.72 44 LEU B O 1
ATOM 5844 N N . ASP B 1 47 ? 85.231 -27.746 235.056 1.00 17.01 45 ASP B N 1
ATOM 5845 C CA . ASP B 1 47 ? 84.116 -28.518 234.509 1.00 17.02 45 ASP B CA 1
ATOM 5846 C C . ASP B 1 47 ? 83.056 -27.635 233.855 1.00 16.34 45 ASP B C 1
ATOM 5847 O O . ASP B 1 47 ? 82.542 -27.956 232.776 1.00 16.37 45 ASP B O 1
ATOM 5856 N N . LYS B 1 48 ? 82.739 -26.517 234.509 1.00 16.61 46 LYS B N 1
ATOM 5857 C CA . LYS B 1 48 ? 81.732 -25.586 233.992 1.00 18.20 46 LYS B CA 1
ATOM 5858 C C . LYS B 1 48 ? 82.058 -25.104 232.581 1.00 17.29 46 LYS B C 1
ATOM 5859 O O . LYS B 1 48 ? 81.169 -24.960 231.739 1.00 17.98 46 LYS B O 1
ATOM 5878 N N . TYR B 1 49 ? 83.345 -24.841 232.341 1.00 17.28 47 TYR B N 1
ATOM 5879 C CA . TYR B 1 49 ? 83.825 -24.347 231.044 1.00 17.90 47 TYR B CA 1
ATOM 5880 C C . TYR B 1 49 ? 84.418 -25.441 230.159 1.00 16.50 47 TYR B C 1
ATOM 5881 O O . TYR B 1 49 ? 85.059 -25.157 229.136 1.00 17.61 47 TYR B O 1
ATOM 5899 N N . SER B 1 50 ? 84.174 -26.699 230.529 1.00 15.07 48 SER B N 1
ATOM 5900 C CA . SER B 1 50 ? 84.583 -27.854 229.753 1.00 15.98 48 SER B CA 1
ATOM 5901 C C . SER B 1 50 ? 86.073 -27.874 229.455 1.00 16.25 48 SER B C 1
ATOM 5902 O O . SER B 1 50 ? 86.462 -28.198 228.337 1.00 17.27 48 SER B O 1
ATOM 5910 N N . LEU B 1 51 ? 86.889 -27.538 230.454 1.00 16.35 49 LEU B N 1
ATOM 5911 C CA . LEU B 1 51 ? 88.340 -27.528 230.310 1.00 18.03 49 LEU B CA 1
ATOM 5912 C C . LEU B 1 51 ? 88.913 -28.787 230.954 1.00 19.93 49 LEU B C 1
ATOM 5913 O O . LEU B 1 51 ? 88.638 -29.069 232.113 1.00 21.47 49 LEU B O 1
ATOM 5929 N N . LYS B 1 52 ? 89.699 -29.548 230.198 1.00 23.53 50 LYS B N 1
ATOM 5930 C CA . LYS B 1 52 ? 90.621 -30.505 230.814 1.00 24.76 50 LYS B CA 1
ATOM 5931 C C . LYS B 1 52 ? 91.775 -29.712 231.480 1.00 24.72 50 LYS B C 1
ATOM 5932 O O . LYS B 1 52 ? 92.033 -28.565 231.116 1.00 26.80 50 LYS B O 1
ATOM 5951 N N . PRO B 1 53 ? 92.450 -30.313 232.471 1.00 24.42 51 PRO B N 1
ATOM 5952 C CA . PRO B 1 53 ? 93.361 -29.524 233.310 1.00 23.91 51 PRO B CA 1
ATOM 5953 C C . PRO B 1 53 ? 94.569 -28.901 232.614 1.00 23.24 51 PRO B C 1
ATOM 5954 O O . PRO B 1 53 ? 95.099 -27.907 233.118 1.00 25.58 51 PRO B O 1
ATOM 5965 N N . ASN B 1 54 ? 94.983 -29.467 231.478 1.00 26.11 52 ASN B N 1
ATOM 5966 C CA . ASN B 1 54 ? 96.065 -28.898 230.660 1.00 28.43 52 ASN B CA 1
ATOM 5967 C C . ASN B 1 54 ? 95.608 -28.475 229.249 1.00 28.70 52 ASN B C 1
ATOM 5968 O O . ASN B 1 54 ? 96.411 -28.293 228.378 1.00 33.22 52 ASN B O 1
ATOM 5979 N N . ASP B 1 55 ? 94.304 -28.281 229.032 1.00 26.65 53 ASP B N 1
ATOM 5980 C CA . ASP B 1 55 ? 93.829 -27.781 227.734 1.00 26.67 53 ASP B CA 1
ATOM 5981 C C . ASP B 1 55 ? 94.401 -26.388 227.467 1.00 27.75 53 ASP B C 1
ATOM 5982 O O . ASP B 1 55 ? 94.441 -25.557 228.377 1.00 29.73 53 ASP B O 1
ATOM 5991 N N . GLN B 1 56 ? 94.834 -26.138 226.230 1.00 26.10 54 GLN B N 1
ATOM 5992 C CA . GLN B 1 56 ? 95.366 -24.827 225.830 1.00 26.35 54 GLN B CA 1
ATOM 5993 C C . GLN B 1 56 ? 94.630 -24.423 224.570 1.00 24.89 54 GLN B C 1
ATOM 5994 O O . GLN B 1 56 ? 94.869 -25.003 223.500 1.00 27.80 54 GLN B O 1
ATOM 6008 N N . ILE B 1 57 ? 93.713 -23.458 224.691 1.00 19.70 55 ILE B N 1
ATOM 6009 C CA . ILE B 1 57 ? 92.758 -23.193 223.623 1.00 21.43 55 ILE B CA 1
ATOM 6010 C C . ILE B 1 57 ? 92.524 -21.720 223.338 1.00 19.16 55 ILE B C 1
ATOM 6011 O O . ILE B 1 57 ? 92.792 -20.846 224.172 1.00 18.94 55 ILE B O 1
ATOM 6027 N N . LEU B 1 58 ? 92.017 -21.452 222.137 1.00 20.70 56 LEU B N 1
ATOM 6028 C CA . LEU B 1 58 ? 91.321 -20.192 221.862 1.00 21.50 56 LEU B CA 1
ATOM 6029 C C . LEU B 1 58 ? 89.899 -20.263 222.400 1.00 24.70 56 LEU B C 1
ATOM 6030 O O . LEU B 1 58 ? 89.226 -21.295 222.286 1.00 26.01 56 LEU B O 1
ATOM 6046 N N . ALA B 1 59 ? 89.437 -19.165 222.986 1.00 25.53 57 ALA B N 1
ATOM 6047 C CA . ALA B 1 59 ? 88.085 -19.113 223.540 1.00 25.53 57 ALA B CA 1
ATOM 6048 C C . ALA B 1 59 ? 87.022 -19.377 222.468 1.00 26.90 57 ALA B C 1
ATOM 6049 O O . ALA B 1 59 ? 87.074 -18.843 221.360 1.00 28.76 57 ALA B O 1
ATOM 6056 N N . GLU B 1 60 ? 86.070 -20.239 222.812 1.00 25.10 58 GLU B N 1
ATOM 6057 C CA . GLU B 1 60 ? 84.893 -20.518 222.014 1.00 25.92 58 GLU B CA 1
ATOM 6058 C C . GLU B 1 60 ? 83.714 -19.762 222.625 1.00 28.39 58 GLU B C 1
ATOM 6059 O O . GLU B 1 60 ? 83.859 -19.072 223.644 1.00 28.71 58 GLU B O 1
ATOM 6071 N N . ASP B 1 61 ? 82.537 -19.913 222.025 1.00 29.84 59 ASP B N 1
ATOM 6072 C CA . ASP B 1 61 ? 81.332 -19.228 222.518 1.00 31.92 59 ASP B CA 1
ATOM 6073 C C . ASP B 1 61 ? 81.049 -19.537 223.988 1.00 30.85 59 ASP B C 1
ATOM 6074 O O . ASP B 1 61 ? 80.619 -18.659 224.734 1.00 37.94 59 ASP B O 1
ATOM 6083 N N . LYS B 1 62 ? 81.304 -20.782 224.388 1.00 28.22 60 LYS B N 1
ATOM 6084 C CA . LYS B 1 62 ? 81.056 -21.226 225.759 1.00 30.40 60 LYS B CA 1
ATOM 6085 C C . LYS B 1 62 ? 81.957 -20.548 226.790 1.00 29.83 60 LYS B C 1
ATOM 6086 O O . LYS B 1 62 ? 81.642 -20.562 227.977 1.00 30.88 60 LYS B O 1
ATOM 6105 N N . HIS B 1 63 ? 83.082 -19.975 226.344 1.00 30.23 61 HIS B N 1
ATOM 6106 C CA . HIS B 1 63 ? 84.036 -19.322 227.242 1.00 27.79 61 HIS B CA 1
ATOM 6107 C C . HIS B 1 63 ? 83.910 -17.809 227.352 1.00 32.16 61 HIS B C 1
ATOM 6108 O O . HIS B 1 63 ? 84.701 -17.185 228.057 1.00 33.00 61 HIS B O 1
ATOM 6123 N N . LYS B 1 64 ? 82.916 -17.202 226.714 1.00 37.17 62 LYS B N 1
ATOM 6124 C CA . LYS B 1 64 ? 82.873 -15.734 226.662 1.00 44.21 62 LYS B CA 1
ATOM 6125 C C . LYS B 1 64 ? 82.662 -15.058 228.034 1.00 41.11 62 LYS B C 1
ATOM 6126 O O . LYS B 1 64 ? 83.095 -13.921 228.210 1.00 42.03 62 LYS B O 1
ATOM 6145 N N . GLU B 1 65 ? 82.063 -15.778 228.995 1.00 40.78 63 GLU B N 1
ATOM 6146 C CA . GLU B 1 65 ? 81.869 -15.304 230.388 1.00 43.48 63 GLU B CA 1
ATOM 6147 C C . GLU B 1 65 ? 82.958 -15.771 231.370 1.00 32.85 63 GLU B C 1
ATOM 6148 O O . GLU B 1 65 ? 82.908 -15.415 232.548 1.00 31.20 63 GLU B O 1
ATOM 6160 N N . LEU B 1 66 ? 83.881 -16.611 230.903 1.00 27.28 64 LEU B N 1
ATOM 6161 C CA . LEU B 1 66 ? 84.904 -17.237 231.731 1.00 23.86 64 LEU B CA 1
ATOM 6162 C C . LEU B 1 66 ? 85.784 -16.214 232.438 1.00 24.12 64 LEU B C 1
ATOM 6163 O O . LEU B 1 66 ? 86.096 -16.366 233.611 1.00 25.82 64 LEU B O 1
ATOM 6179 N N . PHE B 1 67 ? 86.210 -15.183 231.717 1.00 22.40 65 PHE B N 1
ATOM 6180 C CA . PHE B 1 67 ? 87.165 -14.220 232.273 1.00 22.92 65 PHE B CA 1
ATOM 6181 C C . PHE B 1 67 ? 86.534 -13.395 233.386 1.00 26.77 65 PHE B C 1
ATOM 6182 O O . PHE B 1 67 ? 87.163 -13.175 234.418 1.00 26.90 65 PHE B O 1
ATOM 6199 N N . ASP B 1 68 ? 85.281 -12.982 233.187 1.00 27.85 66 ASP B N 1
ATOM 6200 C CA . ASP B 1 68 ? 84.551 -12.240 234.215 1.00 31.87 66 ASP B CA 1
ATOM 6201 C C . ASP B 1 68 ? 84.295 -13.092 235.440 1.00 30.93 66 ASP B C 1
ATOM 6202 O O . ASP B 1 68 ? 84.508 -12.632 236.555 1.00 33.76 66 ASP B O 1
ATOM 6211 N N . GLU B 1 69 ? 83.879 -14.340 235.242 1.00 29.02 67 GLU B N 1
ATOM 6212 C CA . GLU B 1 69 ? 83.690 -15.244 236.378 1.00 29.73 67 GLU B CA 1
ATOM 6213 C C . GLU B 1 69 ? 85.006 -15.489 237.110 1.00 27.63 67 GLU B C 1
ATOM 6214 O O . GLU B 1 69 ? 85.038 -15.498 238.347 1.00 30.60 67 GLU B O 1
ATOM 6226 N N . LEU B 1 70 ? 86.085 -15.682 236.353 1.00 26.99 68 LEU B N 1
ATOM 6227 C CA . LEU B 1 70 ? 87.397 -15.962 236.949 1.00 25.44 68 LEU B CA 1
ATOM 6228 C C . LEU B 1 70 ? 87.809 -14.881 237.935 1.00 28.53 68 LEU B C 1
ATOM 6229 O O . LEU B 1 70 ? 88.255 -15.185 239.047 1.00 32.74 68 LEU B O 1
ATOM 6245 N N . VAL B 1 71 ? 87.655 -13.621 237.527 1.00 28.95 69 VAL B N 1
ATOM 6246 C CA . VAL B 1 71 ? 88.050 -12.492 238.380 1.00 32.44 69 VAL B CA 1
ATOM 6247 C C . VAL B 1 71 ? 87.078 -12.295 239.555 1.00 35.51 69 VAL B C 1
ATOM 6248 O O . VAL B 1 71 ? 87.493 -11.885 240.630 1.00 38.81 69 VAL B O 1
ATOM 6261 N N . LYS B 1 72 ? 85.797 -12.610 239.361 1.00 35.11 70 LYS B N 1
ATOM 6262 C CA . LYS B 1 72 ? 84.812 -12.437 240.424 1.00 37.82 70 LYS B CA 1
ATOM 6263 C C . LYS B 1 72 ? 84.963 -13.456 241.543 1.00 39.72 70 LYS B C 1
ATOM 6264 O O . LYS B 1 72 ? 84.766 -13.112 242.705 1.00 48.59 70 LYS B O 1
ATOM 6283 N N . LYS B 1 73 ? 85.316 -14.696 241.207 1.00 36.88 71 LYS B N 1
ATOM 6284 C CA . LYS B 1 73 ? 85.280 -15.793 242.181 1.00 37.85 71 LYS B CA 1
ATOM 6285 C C . LYS B 1 73 ? 86.634 -16.225 242.743 1.00 34.02 71 LYS B C 1
ATOM 6286 O O . LYS B 1 73 ? 86.663 -16.895 243.772 1.00 37.83 71 LYS B O 1
ATOM 6305 N N . PHE B 1 74 ? 87.743 -15.843 242.104 1.00 33.58 72 PHE B N 1
ATOM 6306 C CA . PHE B 1 74 ? 89.068 -16.269 242.559 1.00 32.76 72 PHE B CA 1
ATOM 6307 C C . PHE B 1 74 ? 90.000 -15.084 242.700 1.00 34.64 72 PHE B C 1
ATOM 6308 O O . PHE B 1 74 ? 89.829 -14.052 242.037 1.00 36.35 72 PHE B O 1
ATOM 6325 N N . LYS B 1 75 ? 90.994 -15.238 243.565 1.00 34.38 73 LYS B N 1
ATOM 6326 C CA . LYS B 1 75 ? 92.066 -14.259 243.654 1.00 34.99 73 LYS B CA 1
ATOM 6327 C C . LYS B 1 75 ? 92.965 -14.459 242.440 1.00 36.15 73 LYS B C 1
ATOM 6328 O O . LYS B 1 75 ? 93.421 -15.568 242.168 1.00 38.80 73 LYS B O 1
ATOM 6347 N N . VAL B 1 76 ? 93.181 -13.389 241.691 1.00 29.70 74 VAL B N 1
ATOM 6348 C CA . VAL B 1 76 ? 93.920 -13.468 240.425 1.00 28.54 74 VAL B CA 1
ATOM 6349 C C . VAL B 1 76 ? 95.180 -12.658 240.509 1.00 28.95 74 VAL B C 1
ATOM 6350 O O . VAL B 1 76 ? 95.326 -11.800 241.372 1.00 32.60 74 VAL B O 1
ATOM 6363 N N . GLU B 1 77 ? 96.094 -12.958 239.596 1.00 26.91 75 GLU B N 1
ATOM 6364 C CA . GLU B 1 77 ? 97.249 -12.118 239.341 1.00 25.36 75 GLU B CA 1
ATOM 6365 C C . GLU B 1 77 ? 97.189 -11.721 237.879 1.00 21.84 75 GLU B C 1
ATOM 6366 O O . GLU B 1 77 ? 96.874 -12.553 237.019 1.00 23.63 75 GLU B O 1
ATOM 6378 N N . TYR B 1 78 ? 97.474 -10.453 237.604 1.00 20.27 76 TYR B N 1
ATOM 6379 C CA . TYR B 1 78 ? 97.457 -9.917 236.254 1.00 18.63 76 TYR B CA 1
ATOM 6380 C C . TYR B 1 78 ? 98.874 -9.694 235.721 1.00 17.87 76 TYR B C 1
ATOM 6381 O O . TYR B 1 78 ? 99.787 -9.344 236.473 1.00 18.26 76 TYR B O 1
ATOM 6399 N N . HIS B 1 79 ? 99.051 -9.895 234.414 1.00 16.46 77 HIS B N 1
ATOM 6400 C CA . HIS B 1 79 ? 100.321 -9.589 233.731 1.00 17.03 77 HIS B CA 1
ATOM 6401 C C . HIS B 1 79 ? 100.044 -9.034 232.350 1.00 16.56 77 HIS B C 1
ATOM 6402 O O . HIS B 1 79 ? 99.013 -9.337 231.756 1.00 16.51 77 HIS B O 1
ATOM 6417 N N . ALA B 1 80 ? 100.972 -8.231 231.838 1.00 15.18 78 ALA B N 1
ATOM 6418 C CA . ALA B 1 80 ? 100.905 -7.795 230.449 1.00 15.63 78 ALA B CA 1
ATOM 6419 C C . ALA B 1 80 ? 101.427 -8.914 229.566 1.00 14.98 78 ALA B C 1
ATOM 6420 O O . ALA B 1 80 ? 102.555 -9.375 229.751 1.00 17.77 78 ALA B O 1
ATOM 6427 N N . GLY B 1 81 ? 100.627 -9.349 228.605 1.00 13.79 79 GLY B N 1
ATOM 6428 C CA . GLY B 1 81 ? 100.969 -10.499 227.787 1.00 13.51 79 GLY B CA 1
ATOM 6429 C C . GLY B 1 81 ? 100.678 -10.353 226.316 1.00 13.17 79 GLY B C 1
ATOM 6430 O O . GLY B 1 81 ? 100.527 -9.251 225.778 1.00 13.37 79 GLY B O 1
ATOM 6434 N N . GLY B 1 82 ? 100.569 -11.507 225.666 1.00 13.37 80 GLY B N 1
ATOM 6435 C CA . GLY B 1 82 ? 100.658 -11.580 224.228 1.00 13.14 80 GLY B CA 1
ATOM 6436 C C . GLY B 1 82 ? 102.116 -11.743 223.829 1.00 12.22 80 GLY B C 1
ATOM 6437 O O . GLY B 1 82 ? 103.015 -11.266 224.513 1.00 13.34 80 GLY B O 1
ATOM 6441 N N . SER B 1 83 ? 102.351 -12.378 222.692 1.00 12.52 81 SER B N 1
ATOM 6442 C CA . SER B 1 83 ? 103.709 -12.805 222.342 1.00 11.83 81 SER B CA 1
ATOM 6443 C C . SER B 1 83 ? 104.723 -11.652 222.246 1.00 11.09 81 SER B C 1
ATOM 6444 O O . SER B 1 83 ? 105.764 -11.666 222.924 1.00 11.87 81 SER B O 1
ATOM 6452 N N . THR B 1 84 ? 104.445 -10.666 221.385 1.00 10.86 82 THR B N 1
ATOM 6453 C CA . THR B 1 84 ? 105.391 -9.579 221.188 1.00 10.59 82 THR B CA 1
ATOM 6454 C C . THR B 1 84 ? 105.548 -8.790 222.476 1.00 10.78 82 THR B C 1
ATOM 6455 O O . THR B 1 84 ? 106.671 -8.378 222.827 1.00 10.79 82 THR B O 1
ATOM 6466 N N . GLN B 1 85 ? 104.427 -8.503 223.156 1.00 10.74 83 GLN B N 1
ATOM 6467 C CA . GLN B 1 85 ? 104.504 -7.757 224.390 1.00 10.88 83 GLN B CA 1
ATOM 6468 C C . GLN B 1 85 ? 105.323 -8.496 225.457 1.00 11.30 83 GLN B C 1
ATOM 6469 O O . GLN B 1 85 ? 106.063 -7.864 226.211 1.00 11.47 83 GLN B O 1
ATOM 6483 N N . ASN B 1 86 ? 105.201 -9.826 225.505 1.00 11.48 84 ASN B N 1
ATOM 6484 C CA . ASN B 1 86 ? 106.025 -10.652 226.376 1.00 11.07 84 ASN B CA 1
ATOM 6485 C C . ASN B 1 86 ? 107.504 -10.428 226.064 1.00 11.08 84 ASN B C 1
ATOM 6486 O O . ASN B 1 86 ? 108.338 -10.258 226.963 1.00 11.07 84 ASN B O 1
ATOM 6497 N N . SER B 1 87 ? 107.854 -10.452 224.785 1.00 10.57 85 SER B N 1
ATOM 6498 C CA . SER B 1 87 ? 109.259 -10.207 224.411 1.00 10.25 85 SER B CA 1
ATOM 6499 C C . SER B 1 87 ? 109.710 -8.806 224.819 1.00 9.53 85 SER B C 1
ATOM 6500 O O . SER B 1 87 ? 110.834 -8.631 225.267 1.00 9.88 85 SER B O 1
ATOM 6508 N N . MET B 1 88 ? 108.827 -7.805 224.652 1.00 10.04 86 MET B N 1
ATOM 6509 C CA . MET B 1 88 ? 109.194 -6.444 225.073 1.00 10.26 86 MET B CA 1
ATOM 6510 C C . MET B 1 88 ? 109.443 -6.361 226.577 1.00 10.11 86 MET B C 1
ATOM 6511 O O . MET B 1 88 ? 110.392 -5.710 226.999 1.00 10.69 86 MET B O 1
ATOM 6525 N N . LYS B 1 89 ? 108.565 -6.948 227.377 1.00 10.76 87 LYS B N 1
ATOM 6526 C CA . LYS B 1 89 ? 108.732 -6.835 228.820 1.00 10.58 87 LYS B CA 1
ATOM 6527 C C . LYS B 1 89 ? 109.969 -7.612 229.299 1.00 10.18 87 LYS B C 1
ATOM 6528 O O . LYS B 1 89 ? 110.661 -7.157 230.217 1.00 11.15 87 LYS B O 1
ATOM 6547 N N . VAL B 1 90 ? 110.261 -8.755 228.678 1.00 10.90 88 VAL B N 1
ATOM 6548 C CA . VAL B 1 90 ? 111.470 -9.496 229.027 1.00 10.07 88 VAL B CA 1
ATOM 6549 C C . VAL B 1 90 ? 112.712 -8.700 228.624 1.00 10.10 88 VAL B C 1
ATOM 6550 O O . VAL B 1 90 ? 113.673 -8.629 229.373 1.00 10.84 88 VAL B O 1
ATOM 6563 N N . ALA B 1 91 ? 112.701 -8.124 227.426 1.00 9.57 89 ALA B N 1
ATOM 6564 C CA . ALA B 1 91 ? 113.825 -7.288 227.000 1.00 10.24 89 ALA B CA 1
ATOM 6565 C C . ALA B 1 91 ? 114.029 -6.144 227.983 1.00 10.41 89 ALA B C 1
ATOM 6566 O O . ALA B 1 91 ? 115.157 -5.852 228.384 1.00 11.21 89 ALA B O 1
ATOM 6573 N N . GLN B 1 92 ? 112.942 -5.447 228.327 1.00 10.31 90 GLN B N 1
ATOM 6574 C CA . GLN B 1 92 ? 113.022 -4.332 229.271 1.00 10.82 90 GLN B CA 1
ATOM 6575 C C . GLN B 1 92 ? 113.588 -4.776 230.615 1.00 11.33 90 GLN B C 1
ATOM 6576 O O . GLN B 1 92 ? 114.395 -4.083 231.205 1.00 12.69 90 GLN B O 1
ATOM 6590 N N . TRP B 1 93 ? 113.166 -5.939 231.078 1.00 11.29 91 TRP B N 1
ATOM 6591 C CA . TRP B 1 93 ? 113.607 -6.489 232.345 1.00 12.11 91 TRP B CA 1
ATOM 6592 C C . TRP B 1 93 ? 115.129 -6.678 232.349 1.00 12.08 91 TRP B C 1
ATOM 6593 O O . TRP B 1 93 ? 115.808 -6.322 233.309 1.00 13.26 91 TRP B O 1
ATOM 6614 N N . LEU B 1 94 ? 115.665 -7.227 231.260 1.00 11.63 92 LEU B N 1
ATOM 6615 C CA . LEU B 1 94 ? 117.108 -7.425 231.143 1.00 12.18 92 LEU B CA 1
ATOM 6616 C C . LEU B 1 94 ? 117.879 -6.146 230.857 1.00 12.99 92 LEU B C 1
ATOM 6617 O O . LEU B 1 94 ? 119.026 -6.014 231.296 1.00 15.26 92 LEU B O 1
ATOM 6633 N N . ILE B 1 95 ? 117.269 -5.197 230.147 1.00 12.89 93 ILE B N 1
ATOM 6634 C CA . ILE B 1 95 ? 117.906 -3.903 229.887 1.00 14.22 93 ILE B CA 1
ATOM 6635 C C . ILE B 1 95 ? 118.071 -3.137 231.195 1.00 14.41 93 ILE B C 1
ATOM 6636 O O . ILE B 1 95 ? 119.134 -2.533 231.431 1.00 16.73 93 ILE B O 1
ATOM 6652 N N . GLN B 1 96 ? 117.015 -3.156 232.014 1.00 14.99 94 GLN B N 1
ATOM 6653 C CA . GLN B 1 96 ? 116.950 -2.522 233.347 1.00 17.51 94 GLN B CA 1
ATOM 6654 C C . GLN B 1 96 ? 116.833 -1.011 233.284 1.00 17.98 94 GLN B C 1
ATOM 6655 O O . GLN B 1 96 ? 115.909 -0.446 233.850 1.00 21.13 94 GLN B O 1
ATOM 6669 N N . GLU B 1 97 ? 117.786 -0.355 232.641 1.00 17.44 95 GLU B N 1
ATOM 6670 C CA . GLU B 1 97 ? 117.800 1.098 232.530 1.00 19.09 95 GLU B CA 1
ATOM 6671 C C . GLU B 1 97 ? 118.172 1.496 231.097 1.00 16.96 95 GLU B C 1
ATOM 6672 O O . GLU B 1 97 ? 119.065 0.904 230.500 1.00 19.33 95 GLU B O 1
ATOM 6684 N N . PRO B 1 98 ? 117.475 2.478 230.524 1.00 16.72 96 PRO B N 1
ATOM 6685 C CA . PRO B 1 98 ? 116.405 3.249 231.124 1.00 16.45 96 PRO B CA 1
ATOM 6686 C C . PRO B 1 98 ? 115.109 2.468 231.180 1.00 14.26 96 PRO B C 1
ATOM 6687 O O . PRO B 1 98 ? 114.914 1.521 230.420 1.00 13.90 96 PRO B O 1
ATOM 6698 N N . HIS B 1 99 ? 114.213 2.896 232.051 1.00 14.54 97 HIS B N 1
ATOM 6699 C CA . HIS B 1 99 ? 112.798 2.520 231.919 1.00 14.38 97 HIS B CA 1
ATOM 6700 C C . HIS B 1 99 ? 112.324 3.020 230.540 1.00 13.61 97 HIS B C 1
ATOM 6701 O O . HIS B 1 99 ? 112.837 4.028 230.024 1.00 14.23 97 HIS B O 1
ATOM 6716 N N . LYS B 1 100 ? 111.359 2.313 229.960 1.00 13.11 98 LYS B N 1
ATOM 6717 C CA . LYS B 1 100 ? 110.780 2.700 228.682 1.00 12.94 98 LYS B CA 1
ATOM 6718 C C . LYS B 1 100 ? 111.806 2.599 227.545 1.00 12.19 98 LYS B C 1
ATOM 6719 O O . LYS B 1 100 ? 111.690 3.299 226.552 1.00 12.39 98 LYS B O 1
ATOM 6738 N N . ALA B 1 101 ? 112.790 1.702 227.690 1.00 11.02 99 ALA B N 1
ATOM 6739 C CA . ALA B 1 101 ? 113.670 1.346 226.572 1.00 11.35 99 ALA B CA 1
ATOM 6740 C C . ALA B 1 101 ? 112.894 0.656 225.469 1.00 10.42 99 ALA B C 1
ATOM 6741 O O . ALA B 1 101 ? 113.211 0.827 224.294 1.00 11.14 99 ALA B O 1
ATOM 6748 N N . ALA B 1 102 ? 111.887 -0.129 225.857 1.00 10.25 100 ALA B N 1
ATOM 6749 C CA . ALA B 1 102 ? 111.058 -0.900 224.930 1.00 10.21 100 ALA B CA 1
ATOM 6750 C C . ALA B 1 102 ? 109.688 -0.239 224.773 1.00 10.74 100 ALA B C 1
ATOM 6751 O O . ALA B 1 102 ? 109.013 0.058 225.751 1.00 12.90 100 ALA B O 1
ATOM 6758 N N . THR B 1 103 ? 109.307 -0.052 223.527 1.00 9.69 101 THR B N 1
ATOM 6759 C CA . THR B 1 103 ? 108.012 0.453 223.117 1.00 9.55 101 THR B CA 1
ATOM 6760 C C . THR B 1 103 ? 107.124 -0.711 222.687 1.00 9.84 101 THR B C 1
ATOM 6761 O O . THR B 1 103 ? 107.616 -1.677 222.098 1.00 10.57 101 THR B O 1
ATOM 6772 N N . PHE B 1 104 ? 105.814 -0.599 222.912 1.00 9.94 102 PHE B N 1
ATOM 6773 C CA . PHE B 1 104 ? 104.881 -1.588 222.400 1.00 9.83 102 PHE B CA 1
ATOM 6774 C C . PHE B 1 104 ? 103.612 -0.925 221.891 1.00 10.24 102 PHE B C 1
ATOM 6775 O O . PHE B 1 104 ? 103.014 -0.136 222.615 1.00 11.62 102 PHE B O 1
ATOM 6792 N N . PHE B 1 105 ? 103.241 -1.246 220.649 1.00 10.57 103 PHE B N 1
ATOM 6793 C CA . PHE B 1 105 ? 101.947 -0.820 220.073 1.00 11.01 103 PHE B CA 1
ATOM 6794 C C . PHE B 1 105 ? 101.057 -2.051 219.828 1.00 11.42 103 PHE B C 1
ATOM 6795 O O . PHE B 1 105 ? 101.520 -3.097 219.356 1.00 11.68 103 PHE B O 1
ATOM 6812 N N . GLY B 1 106 ? 99.762 -1.893 220.092 1.00 11.99 104 GLY B N 1
ATOM 6813 C CA . GLY B 1 106 ? 98.767 -2.893 219.755 1.00 12.18 104 GLY B CA 1
ATOM 6814 C C . GLY B 1 106 ? 97.386 -2.352 220.116 1.00 13.61 104 GLY B C 1
ATOM 6815 O O . GLY B 1 106 ? 97.279 -1.241 220.589 1.00 15.11 104 GLY B O 1
ATOM 6819 N N . CYS B 1 107 ? 96.347 -3.166 219.927 1.00 13.20 105 CYS B N 1
ATOM 6820 C CA . CYS B 1 107 ? 94.954 -2.699 220.124 1.00 13.87 105 CYS B CA 1
ATOM 6821 C C . CYS B 1 107 ? 94.345 -3.319 221.381 1.00 14.09 105 CYS B C 1
ATOM 6822 O O . CYS B 1 107 ? 94.466 -4.527 221.601 1.00 14.83 105 CYS B O 1
ATOM 6830 N N . ILE B 1 108 ? 93.670 -2.488 222.179 1.00 14.88 106 ILE B N 1
ATOM 6831 C CA . ILE B 1 108 ? 92.928 -2.929 223.357 1.00 15.22 106 ILE B CA 1
ATOM 6832 C C . ILE B 1 108 ? 91.512 -2.325 223.281 1.00 16.60 106 ILE B C 1
ATOM 6833 O O . ILE B 1 108 ? 91.198 -1.539 222.398 1.00 17.88 106 ILE B O 1
ATOM 6849 N N . GLY B 1 109 ? 90.686 -2.725 224.239 1.00 17.21 107 GLY B N 1
ATOM 6850 C CA . GLY B 1 109 ? 89.332 -2.213 224.390 1.00 17.98 107 GLY B CA 1
ATOM 6851 C C . GLY B 1 109 ? 89.306 -1.090 225.392 1.00 20.44 107 GLY B C 1
ATOM 6852 O O . GLY B 1 109 ? 90.291 -0.796 226.091 1.00 23.43 107 GLY B O 1
ATOM 6856 N N . ILE B 1 110 ? 88.135 -0.458 225.460 1.00 22.13 108 ILE B N 1
ATOM 6857 C CA . ILE B 1 110 ? 87.869 0.604 226.415 1.00 24.23 108 ILE B CA 1
ATOM 6858 C C . ILE B 1 110 ? 87.018 -0.058 227.484 1.00 26.60 108 ILE B C 1
ATOM 6859 O O . ILE B 1 110 ? 85.788 -0.024 227.435 1.00 31.84 108 ILE B O 1
ATOM 6875 N N . ASP B 1 111 ? 87.697 -0.683 228.428 1.00 26.27 109 ASP B N 1
ATOM 6876 C CA . ASP B 1 111 ? 87.086 -1.521 229.450 1.00 26.05 109 ASP B CA 1
ATOM 6877 C C . ASP B 1 111 ? 88.021 -1.643 230.639 1.00 24.48 109 ASP B C 1
ATOM 6878 O O . ASP B 1 111 ? 89.162 -1.144 230.603 1.00 26.05 109 ASP B O 1
ATOM 6887 N N . LYS B 1 112 ? 87.546 -2.300 231.693 1.00 25.47 110 LYS B N 1
ATOM 6888 C CA . LYS B 1 112 ? 88.349 -2.451 232.902 1.00 24.46 110 LYS B CA 1
ATOM 6889 C C . LYS B 1 112 ? 89.614 -3.247 232.634 1.00 22.25 110 LYS B C 1
ATOM 6890 O O . LYS B 1 112 ? 90.684 -2.892 233.133 1.00 23.42 110 LYS B O 1
ATOM 6909 N N . PHE B 1 113 ? 89.494 -4.327 231.864 1.00 21.89 111 PHE B N 1
ATOM 6910 C CA . PHE B 1 113 ? 90.683 -5.107 231.539 1.00 19.62 111 PHE B CA 1
ATOM 6911 C C . PHE B 1 113 ? 91.745 -4.271 230.790 1.00 19.06 111 PHE B C 1
ATOM 6912 O O . PHE B 1 113 ? 92.936 -4.454 231.011 1.00 18.77 111 PHE B O 1
ATOM 6929 N N . GLY B 1 114 ? 91.315 -3.352 229.930 1.00 18.75 112 GLY B N 1
ATOM 6930 C CA . GLY B 1 114 ? 92.252 -2.471 229.233 1.00 18.36 112 GLY B CA 1
ATOM 6931 C C . GLY B 1 114 ? 92.957 -1.538 230.186 1.00 18.16 112 GLY B C 1
ATOM 6932 O O . GLY B 1 114 ? 94.161 -1.310 230.082 1.00 19.34 112 GLY B O 1
ATOM 6936 N N . GLU B 1 115 ? 92.219 -1.000 231.151 1.00 20.32 113 GLU B N 1
ATOM 6937 C CA . GLU B 1 115 ? 92.842 -0.164 232.173 1.00 21.22 113 GLU B CA 1
ATOM 6938 C C . GLU B 1 115 ? 93.874 -0.943 232.995 1.00 20.12 113 GLU B C 1
ATOM 6939 O O . GLU B 1 115 ? 94.966 -0.448 233.257 1.00 21.17 113 GLU B O 1
ATOM 6951 N N . ILE B 1 116 ? 93.527 -2.167 233.385 1.00 20.05 114 ILE B N 1
ATOM 6952 C CA . ILE B 1 116 ? 94.435 -3.035 234.142 1.00 19.07 114 ILE B CA 1
ATOM 6953 C C . ILE B 1 116 ? 95.686 -3.336 233.305 1.00 19.31 114 ILE B C 1
ATOM 6954 O O . ILE B 1 116 ? 96.821 -3.232 233.797 1.00 19.09 114 ILE B O 1
ATOM 6970 N N . LEU B 1 117 ? 95.475 -3.657 232.032 1.00 17.03 115 LEU B N 1
ATOM 6971 C CA . LEU B 1 117 ? 96.594 -3.930 231.127 1.00 16.21 115 LEU B CA 1
ATOM 6972 C C . LEU B 1 117 ? 97.542 -2.734 231.008 1.00 16.46 115 LEU B C 1
ATOM 6973 O O . LEU B 1 117 ? 98.760 -2.892 231.052 1.00 16.50 115 LEU B O 1
ATOM 6989 N N . LYS B 1 118 ? 96.996 -1.540 230.849 1.00 17.14 116 LYS B N 1
ATOM 6990 C CA . LYS B 1 118 ? 97.826 -0.339 230.831 1.00 16.61 116 LYS B CA 1
ATOM 6991 C C . LYS B 1 118 ? 98.677 -0.206 232.090 1.00 17.29 116 LYS B C 1
ATOM 6992 O O . LYS B 1 118 ? 99.864 0.127 232.024 1.00 18.42 116 LYS B O 1
ATOM 7011 N N . ARG B 1 119 ? 98.078 -0.478 233.243 1.00 18.34 117 ARG B N 1
ATOM 7012 C CA . ARG B 1 119 ? 98.814 -0.444 234.500 1.00 19.26 117 ARG B CA 1
ATOM 7013 C C . ARG B 1 119 ? 99.940 -1.476 234.530 1.00 17.44 117 ARG B C 1
ATOM 7014 O O . ARG B 1 119 ? 101.066 -1.169 234.949 1.00 18.64 117 ARG B O 1
ATOM 7035 N N . LYS B 1 120 ? 99.655 -2.695 234.079 1.00 16.79 118 LYS B N 1
ATOM 7036 C CA . LYS B 1 120 ? 100.686 -3.734 234.096 1.00 16.69 118 LYS B CA 1
ATOM 7037 C C . LYS B 1 120 ? 101.817 -3.447 233.132 1.00 16.09 118 LYS B C 1
ATOM 7038 O O . LYS B 1 120 ? 102.971 -3.715 233.454 1.00 16.84 118 LYS B O 1
ATOM 7057 N N . ALA B 1 121 ? 101.489 -2.907 231.964 1.00 14.93 119 ALA B N 1
ATOM 7058 C CA . ALA B 1 121 ? 102.537 -2.550 231.007 1.00 14.66 119 ALA B CA 1
ATOM 7059 C C . ALA B 1 121 ? 103.442 -1.484 231.606 1.00 15.27 119 ALA B C 1
ATOM 7060 O O . ALA B 1 121 ? 104.681 -1.575 231.510 1.00 15.85 119 ALA B O 1
ATOM 7067 N N . ALA B 1 122 ? 102.851 -0.484 232.253 1.00 15.92 120 ALA B N 1
ATOM 7068 C CA . ALA B 1 122 ? 103.630 0.562 232.912 1.00 16.42 120 ALA B CA 1
ATOM 7069 C C . ALA B 1 122 ? 104.465 0.003 234.062 1.00 17.05 120 ALA B C 1
ATOM 7070 O O . ALA B 1 122 ? 105.633 0.380 234.226 1.00 18.37 120 ALA B O 1
ATOM 7077 N N . ASP B 1 123 ? 103.883 -0.926 234.824 1.00 17.44 121 ASP B N 1
ATOM 7078 C CA . ASP B 1 123 ? 104.599 -1.581 235.922 1.00 19.76 121 ASP B CA 1
ATOM 7079 C C . ASP B 1 123 ? 105.822 -2.367 235.417 1.00 17.57 121 ASP B C 1
ATOM 7080 O O . ASP B 1 123 ? 106.814 -2.498 236.130 1.00 18.84 121 ASP B O 1
ATOM 7089 N N . ALA B 1 124 ? 105.736 -2.873 234.186 1.00 15.43 122 ALA B N 1
ATOM 7090 C CA . ALA B 1 124 ? 106.826 -3.592 233.516 1.00 14.90 122 ALA B CA 1
ATOM 7091 C C . ALA B 1 124 ? 107.860 -2.662 232.888 1.00 14.08 122 ALA B C 1
ATOM 7092 O O . ALA B 1 124 ? 108.817 -3.127 232.253 1.00 14.08 122 ALA B O 1
ATOM 7099 N N . HIS B 1 125 ? 107.600 -1.361 232.957 1.00 13.88 123 HIS B N 1
ATOM 7100 C CA . HIS B 1 125 ? 108.511 -0.326 232.450 1.00 13.71 123 HIS B CA 1
ATOM 7101 C C . HIS B 1 125 ? 108.595 -0.328 230.925 1.00 13.09 123 HIS B C 1
ATOM 7102 O O . HIS B 1 125 ? 109.554 0.176 230.352 1.00 13.45 123 HIS B O 1
ATOM 7117 N N . VAL B 1 126 ? 107.562 -0.874 230.276 1.00 12.95 124 VAL B N 1
ATOM 7118 C CA . VAL B 1 126 ? 107.425 -0.815 228.831 1.00 12.92 124 VAL B CA 1
ATOM 7119 C C . VAL B 1 126 ? 106.656 0.444 228.487 1.00 13.60 124 VAL B C 1
ATOM 7120 O O . VAL B 1 126 ? 105.749 0.838 229.233 1.00 16.90 124 VAL B O 1
ATOM 7133 N N . ASP B 1 127 ? 107.015 1.101 227.391 1.00 12.24 125 ASP B N 1
ATOM 7134 C CA . ASP B 1 127 ? 106.281 2.272 226.938 1.00 12.87 125 ASP B CA 1
ATOM 7135 C C . ASP B 1 127 ? 105.208 1.808 225.977 1.00 12.19 125 ASP B C 1
ATOM 7136 O O . ASP B 1 127 ? 105.403 1.732 224.766 1.00 12.01 125 ASP B O 1
ATOM 7145 N N . ALA B 1 128 ? 104.049 1.454 226.529 1.00 13.13 126 ALA B N 1
ATOM 7146 C CA . ALA B 1 128 ? 102.950 0.923 225.741 1.00 13.15 126 ALA B CA 1
ATOM 7147 C C . ALA B 1 128 ? 102.062 2.058 225.269 1.00 13.72 126 ALA B C 1
ATOM 7148 O O . ALA B 1 128 ? 101.652 2.896 226.058 1.00 15.91 126 ALA B O 1
ATOM 7155 N N . HIS B 1 129 ? 101.781 2.075 223.980 1.00 12.62 127 HIS B N 1
ATOM 7156 C CA . HIS B 1 129 ? 100.833 3.021 223.385 1.00 13.48 127 HIS B CA 1
ATOM 7157 C C . HIS B 1 129 ? 99.853 2.186 222.611 1.00 13.58 127 HIS B C 1
ATOM 7158 O O . HIS B 1 129 ? 100.155 1.654 221.561 1.00 14.51 127 HIS B O 1
ATOM 7173 N N . TYR B 1 130 ? 98.661 2.043 223.165 1.00 14.54 128 TYR B N 1
ATOM 7174 C CA . TYR B 1 130 ? 97.666 1.178 222.572 1.00 15.08 128 TYR B CA 1
ATOM 7175 C C . TYR B 1 130 ? 96.658 1.970 221.742 1.00 14.86 128 TYR B C 1
ATOM 7176 O O . TYR B 1 130 ? 96.292 3.092 222.081 1.00 18.41 128 TYR B O 1
ATOM 7194 N N . TYR B 1 131 ? 96.211 1.359 220.658 1.00 15.90 129 TYR B N 1
ATOM 7195 C CA . TYR B 1 131 ? 95.022 1.819 219.939 1.00 15.98 129 TYR B CA 1
ATOM 7196 C C . TYR B 1 131 ? 93.796 1.339 220.725 1.00 16.75 129 TYR B C 1
ATOM 7197 O O . TYR B 1 131 ? 93.621 0.141 220.926 1.00 18.45 129 TYR B O 1
ATOM 7215 N N . GLU B 1 132 ? 92.966 2.282 221.168 1.00 18.54 130 GLU B N 1
ATOM 7216 C CA . GLU B 1 132 ? 91.790 1.961 221.959 1.00 19.80 130 GLU B CA 1
ATOM 7217 C C . GLU B 1 132 ? 90.540 2.080 221.103 1.00 22.06 130 GLU B C 1
ATOM 7218 O O . GLU B 1 132 ? 90.353 3.082 220.403 1.00 24.95 130 GLU B O 1
ATOM 7230 N N . GLN B 1 133 ? 89.696 1.055 221.151 1.00 22.08 131 GLN B N 1
ATOM 7231 C CA . GLN B 1 133 ? 88.412 1.073 220.425 1.00 22.81 131 GLN B CA 1
ATOM 7232 C C . GLN B 1 133 ? 87.312 0.469 221.288 1.00 24.22 131 GLN B C 1
ATOM 7233 O O . GLN B 1 133 ? 87.595 -0.159 222.306 1.00 24.21 131 GLN B O 1
ATOM 7247 N N . ASN B 1 134 ? 86.059 0.710 220.878 1.00 27.15 132 ASN B N 1
ATOM 7248 C CA . ASN B 1 134 ? 84.837 0.360 221.638 1.00 32.14 132 ASN B CA 1
ATOM 7249 C C . ASN B 1 134 ? 84.141 -0.913 221.190 1.00 33.36 132 ASN B C 1
ATOM 7250 O O . ASN B 1 134 ? 83.256 -1.401 221.904 1.00 43.61 132 ASN B O 1
ATOM 7261 N N . GLU B 1 135 ? 84.443 -1.407 219.992 1.00 28.44 133 GLU B N 1
ATOM 7262 C CA . GLU B 1 135 ? 83.677 -2.539 219.423 1.00 32.75 133 GLU B CA 1
ATOM 7263 C C . GLU B 1 135 ? 83.992 -3.868 220.115 1.00 29.43 133 GLU B C 1
ATOM 7264 O O . GLU B 1 135 ? 83.086 -4.659 220.395 1.00 35.67 133 GLU B O 1
ATOM 7276 N N . GLN B 1 136 ? 85.278 -4.122 220.383 1.00 27.51 134 GLN B N 1
ATOM 7277 C CA . GLN B 1 136 ? 85.696 -5.379 220.984 1.00 25.90 134 GLN B CA 1
ATOM 7278 C C . GLN B 1 136 ? 86.326 -5.126 222.351 1.00 22.98 134 GLN B C 1
ATOM 7279 O O . GLN B 1 136 ? 87.021 -4.117 222.530 1.00 23.62 134 GLN B O 1
ATOM 7293 N N . PRO B 1 137 ? 86.169 -6.077 223.283 1.00 22.28 135 PRO B N 1
ATOM 7294 C CA . PRO B 1 137 ? 86.819 -6.003 224.574 1.00 21.43 135 PRO B CA 1
ATOM 7295 C C . PRO B 1 137 ? 88.332 -6.258 224.428 1.00 18.89 135 PRO B C 1
ATOM 7296 O O . PRO B 1 137 ? 88.786 -6.859 223.439 1.00 18.92 135 PRO B O 1
ATOM 7307 N N . THR B 1 138 ? 89.082 -5.848 225.442 1.00 18.62 136 THR B N 1
ATOM 7308 C CA . THR B 1 138 ? 90.520 -6.149 225.517 1.00 17.22 136 THR B CA 1
ATOM 7309 C C . THR B 1 138 ? 90.751 -7.648 225.474 1.00 16.61 136 THR B C 1
ATOM 7310 O O . THR B 1 138 ? 89.999 -8.409 226.093 1.00 17.93 136 THR B O 1
ATOM 7321 N N . GLY B 1 139 ? 91.764 -8.073 224.719 1.00 16.30 137 GLY B N 1
ATOM 7322 C CA . GLY B 1 139 ? 92.108 -9.476 224.668 1.00 16.13 137 GLY B CA 1
ATOM 7323 C C . GLY B 1 139 ? 92.614 -9.966 226.002 1.00 14.76 137 GLY B C 1
ATOM 7324 O O . GLY B 1 139 ? 93.235 -9.218 226.766 1.00 15.85 137 GLY B O 1
ATOM 7328 N N . THR B 1 140 ? 92.389 -11.247 226.268 1.00 16.24 138 THR B N 1
ATOM 7329 C CA . THR B 1 140 ? 92.748 -11.833 227.545 1.00 16.73 138 THR B CA 1
ATOM 7330 C C . THR B 1 140 ? 93.324 -13.221 227.359 1.00 17.96 138 THR B C 1
ATOM 7331 O O . THR B 1 140 ? 93.060 -13.888 226.355 1.00 18.36 138 THR B O 1
ATOM 7342 N N . CYS B 1 141 ? 94.098 -13.660 228.346 1.00 16.36 139 CYS B N 1
ATOM 7343 C CA . CYS B 1 141 ? 94.564 -15.044 228.406 1.00 17.71 139 CYS B CA 1
ATOM 7344 C C . CYS B 1 141 ? 94.484 -15.494 229.846 1.00 18.24 139 CYS B C 1
ATOM 7345 O O . CYS B 1 141 ? 95.149 -14.929 230.718 1.00 19.89 139 CYS B O 1
ATOM 7353 N N . ALA B 1 142 ? 93.627 -16.473 230.100 1.00 19.40 140 ALA B N 1
ATOM 7354 C CA . ALA B 1 142 ? 93.445 -16.996 231.442 1.00 20.79 140 ALA B CA 1
ATOM 7355 C C . ALA B 1 142 ? 94.345 -18.219 231.599 1.00 20.52 140 ALA B C 1
ATOM 7356 O O . ALA B 1 142 ? 94.343 -19.099 230.734 1.00 21.91 140 ALA B O 1
ATOM 7363 N N . ALA B 1 143 ? 95.091 -18.272 232.702 1.00 23.11 141 ALA B N 1
ATOM 7364 C CA . ALA B 1 143 ? 95.837 -19.457 233.106 1.00 23.88 141 ALA B CA 1
ATOM 7365 C C . ALA B 1 143 ? 95.157 -19.989 234.353 1.00 23.44 141 ALA B C 1
ATOM 7366 O O . ALA B 1 143 ? 95.217 -19.371 235.403 1.00 25.89 141 ALA B O 1
ATOM 7373 N N . CYS B 1 144 ? 94.484 -21.122 234.211 1.00 24.86 142 CYS B N 1
ATOM 7374 C CA . CYS B 1 144 ? 93.617 -21.672 235.244 1.00 25.62 142 CYS B CA 1
ATOM 7375 C C . CYS B 1 144 ? 94.332 -22.883 235.816 1.00 25.81 142 CYS B C 1
ATOM 7376 O O . CYS B 1 144 ? 94.364 -23.950 235.190 1.00 25.65 142 CYS B O 1
ATOM 7384 N N . ILE B 1 145 ? 94.914 -22.695 237.003 1.00 26.25 143 ILE B N 1
ATOM 7385 C CA . ILE B 1 145 ? 95.836 -23.644 237.604 1.00 27.29 143 ILE B CA 1
ATOM 7386 C C . ILE B 1 145 ? 95.088 -24.575 238.567 1.00 27.40 143 ILE B C 1
ATOM 7387 O O . ILE B 1 145 ? 94.286 -24.129 239.372 1.00 27.35 143 ILE B O 1
ATOM 7403 N N . THR B 1 146 ? 95.352 -25.871 238.461 1.00 28.86 144 THR B N 1
ATOM 7404 C CA . THR B 1 146 ? 94.908 -26.842 239.471 1.00 30.24 144 THR B CA 1
ATOM 7405 C C . THR B 1 146 ? 96.081 -27.753 239.742 1.00 32.60 144 THR B C 1
ATOM 7406 O O . THR B 1 146 ? 96.553 -28.424 238.832 1.00 34.28 144 THR B O 1
ATOM 7417 N N . GLY B 1 147 ? 96.550 -27.773 240.989 1.00 36.71 145 GLY B N 1
ATOM 7418 C CA . GLY B 1 147 ? 97.776 -28.483 241.344 1.00 41.80 145 GLY B CA 1
ATOM 7419 C C . GLY B 1 147 ? 98.926 -28.060 240.446 1.00 39.25 145 GLY B C 1
ATOM 7420 O O . GLY B 1 147 ? 99.217 -26.873 240.329 1.00 45.63 145 GLY B O 1
ATOM 7424 N N . GLY B 1 148 ? 99.546 -29.036 239.786 1.00 44.52 146 GLY B N 1
ATOM 7425 C CA . GLY B 1 148 ? 100.627 -28.792 238.831 1.00 46.90 146 GLY B CA 1
ATOM 7426 C C . GLY B 1 148 ? 100.161 -28.544 237.408 1.00 47.19 146 GLY B C 1
ATOM 7427 O O . GLY B 1 148 ? 100.983 -28.278 236.536 1.00 45.36 146 GLY B O 1
ATOM 7431 N N . ASN B 1 149 ? 98.850 -28.614 237.172 1.00 44.02 147 ASN B N 1
ATOM 7432 C CA . ASN B 1 149 ? 98.281 -28.453 235.835 1.00 40.73 147 ASN B CA 1
ATOM 7433 C C . ASN B 1 149 ? 97.940 -27.006 235.572 1.00 36.43 147 ASN B C 1
ATOM 7434 O O . ASN B 1 149 ? 97.718 -26.220 236.498 1.00 36.30 147 ASN B O 1
ATOM 7445 N N . ARG B 1 150 ? 97.846 -26.677 234.291 1.00 31.50 148 ARG B N 1
ATOM 7446 C CA . ARG B 1 150 ? 97.472 -25.347 233.886 1.00 30.96 148 ARG B CA 1
ATOM 7447 C C . ARG B 1 150 ? 96.657 -25.365 232.600 1.00 25.79 148 ARG B C 1
ATOM 7448 O O . ARG B 1 150 ? 97.115 -25.894 231.586 1.00 27.29 148 ARG B O 1
ATOM 7469 N N . SER B 1 151 ? 95.454 -24.799 232.650 1.00 24.30 149 SER B N 1
ATOM 7470 C CA . SER B 1 151 ? 94.612 -24.672 231.466 1.00 22.27 149 SER B CA 1
ATOM 7471 C C . SER B 1 151 ? 94.618 -23.231 230.972 1.00 22.29 149 SER B C 1
ATOM 7472 O O . SER B 1 151 ? 94.286 -22.310 231.717 1.00 26.53 149 SER B O 1
ATOM 7480 N N . LEU B 1 152 ? 94.980 -23.051 229.711 1.00 19.77 150 LEU B N 1
ATOM 7481 C CA . LEU B 1 152 ? 95.083 -21.726 229.104 1.00 21.11 150 LEU B CA 1
ATOM 7482 C C . LEU B 1 152 ? 93.919 -21.489 228.175 1.00 18.93 150 LEU B C 1
ATOM 7483 O O . LEU B 1 152 ? 93.612 -22.334 227.326 1.00 20.75 150 LEU B O 1
ATOM 7499 N N . VAL B 1 153 ? 93.286 -20.332 228.311 1.00 17.99 151 VAL B N 1
ATOM 7500 C CA . VAL B 1 153 ? 92.202 -19.947 227.409 1.00 17.36 151 VAL B CA 1
ATOM 7501 C C . VAL B 1 153 ? 92.466 -18.518 226.962 1.00 17.75 151 VAL B C 1
ATOM 7502 O O . VAL B 1 153 ? 92.449 -17.602 227.784 1.00 19.43 151 VAL B O 1
ATOM 7515 N N . ALA B 1 154 ? 92.695 -18.337 225.656 1.00 17.56 152 ALA B N 1
ATOM 7516 C CA . ALA B 1 154 ? 93.034 -17.019 225.106 1.00 18.27 152 ALA B CA 1
ATOM 7517 C C . ALA B 1 154 ? 91.909 -16.506 224.229 1.00 18.89 152 ALA B C 1
ATOM 7518 O O . ALA B 1 154 ? 91.344 -17.254 223.436 1.00 20.15 152 ALA B O 1
ATOM 7525 N N . ASN B 1 155 ? 91.607 -15.224 224.368 1.00 17.75 153 ASN B N 1
ATOM 7526 C CA . ASN B 1 155 ? 90.576 -14.580 223.573 1.00 18.61 153 ASN B CA 1
ATOM 7527 C C . ASN B 1 155 ? 91.199 -13.318 223.006 1.00 17.36 153 ASN B C 1
ATOM 7528 O O . ASN B 1 155 ? 91.441 -12.363 223.743 1.00 17.41 153 ASN B O 1
ATOM 7539 N N . LEU B 1 156 ? 91.478 -13.326 221.702 1.00 16.27 154 LEU B N 1
ATOM 7540 C CA . LEU B 1 156 ? 92.232 -12.230 221.091 1.00 17.03 154 LEU B CA 1
ATOM 7541 C C . LEU B 1 156 ? 91.459 -10.913 221.074 1.00 17.14 154 LEU B C 1
ATOM 7542 O O . LEU B 1 156 ? 92.029 -9.860 221.382 1.00 17.10 154 LEU B O 1
ATOM 7558 N N . ALA B 1 157 ? 90.183 -10.982 220.708 1.00 19.30 155 ALA B N 1
ATOM 7559 C CA . ALA B 1 157 ? 89.286 -9.846 220.779 1.00 18.74 155 ALA B CA 1
ATOM 7560 C C . ALA B 1 157 ? 89.882 -8.569 220.180 1.00 16.69 155 ALA B C 1
ATOM 7561 O O . ALA B 1 157 ? 90.218 -8.574 218.992 1.00 17.78 155 ALA B O 1
ATOM 7568 N N . ALA B 1 158 ? 89.997 -7.498 220.969 1.00 16.23 156 ALA B N 1
ATOM 7569 C CA . ALA B 1 158 ? 90.538 -6.222 220.475 1.00 17.27 156 ALA B CA 1
ATOM 7570 C C . ALA B 1 158 ? 91.874 -6.328 219.756 1.00 15.85 156 ALA B C 1
ATOM 7571 O O . ALA B 1 158 ? 92.159 -5.539 218.862 1.00 16.64 156 ALA B O 1
ATOM 7578 N N . ALA B 1 159 ? 92.704 -7.283 220.142 1.00 14.49 157 ALA B N 1
ATOM 7579 C CA . ALA B 1 159 ? 94.022 -7.379 219.514 1.00 14.84 157 ALA B CA 1
ATOM 7580 C C . ALA B 1 159 ? 93.917 -7.506 217.997 1.00 16.41 157 ALA B C 1
ATOM 7581 O O . ALA B 1 159 ? 94.779 -7.017 217.269 1.00 17.90 157 ALA B O 1
ATOM 7588 N N . ASN B 1 160 ? 92.838 -8.134 217.514 1.00 16.31 158 ASN B N 1
ATOM 7589 C CA . ASN B 1 160 ? 92.623 -8.287 216.068 1.00 18.25 158 ASN B CA 1
ATOM 7590 C C . ASN B 1 160 ? 92.152 -7.023 215.348 1.00 18.77 158 ASN B C 1
ATOM 7591 O O . ASN B 1 160 ? 92.001 -7.043 214.122 1.00 21.60 158 ASN B O 1
ATOM 7602 N N . CYS B 1 161 ? 91.947 -5.928 216.076 1.00 18.28 159 CYS B N 1
ATOM 7603 C CA . CYS B 1 161 ? 91.295 -4.748 215.529 1.00 19.66 159 CYS B CA 1
ATOM 7604 C C . CYS B 1 161 ? 92.227 -3.553 215.320 1.00 18.31 159 CYS B C 1
ATOM 7605 O O . CYS B 1 161 ? 91.755 -2.468 215.009 1.00 20.54 159 CYS B O 1
ATOM 7613 N N . TYR B 1 162 ? 93.538 -3.763 215.411 1.00 16.84 160 TYR B N 1
ATOM 7614 C CA . TYR B 1 162 ? 94.485 -2.662 215.226 1.00 16.25 160 TYR B CA 1
ATOM 7615 C C . TYR B 1 162 ? 94.326 -1.983 213.876 1.00 17.70 160 TYR B C 1
ATOM 7616 O O . TYR B 1 162 ? 94.288 -2.661 212.859 1.00 19.22 160 TYR B O 1
ATOM 7634 N N . LYS B 1 163 ? 94.240 -0.647 213.880 1.00 18.75 161 LYS B N 1
ATOM 7635 C CA . LYS B 1 163 ? 94.060 0.130 212.660 1.00 20.18 161 LYS B CA 1
ATOM 7636 C C . LYS B 1 163 ? 95.280 1.024 212.431 1.00 19.56 161 LYS B C 1
ATOM 7637 O O . LYS B 1 163 ? 95.454 2.002 213.143 1.00 20.54 161 LYS B O 1
ATOM 7656 N N . LYS B 1 164 ? 96.083 0.689 211.416 1.00 17.67 162 LYS B N 1
ATOM 7657 C CA . LYS B 1 164 ? 97.222 1.500 211.004 1.00 16.45 162 LYS B CA 1
ATOM 7658 C C . LYS B 1 164 ? 96.904 2.989 210.931 1.00 15.07 162 LYS B C 1
ATOM 7659 O O . LYS B 1 164 ? 97.620 3.835 211.492 1.00 15.15 162 LYS B O 1
ATOM 7678 N N . GLU B 1 165 ? 95.819 3.312 210.226 1.00 16.13 163 GLU B N 1
ATOM 7679 C CA . GLU B 1 165 ? 95.517 4.698 209.938 1.00 18.32 163 GLU B CA 1
ATOM 7680 C C . GLU B 1 165 ? 95.084 5.485 211.172 1.00 19.04 163 GLU B C 1
ATOM 7681 O O . GLU B 1 165 ? 95.179 6.716 211.181 1.00 20.81 163 GLU B O 1
ATOM 7693 N N . LYS B 1 166 ? 94.632 4.797 212.212 1.00 18.50 164 LYS B N 1
ATOM 7694 C CA . LYS B 1 166 ? 94.175 5.505 213.403 1.00 19.48 164 LYS B CA 1
ATOM 7695 C C . LYS B 1 166 ? 95.145 5.429 214.567 1.00 16.64 164 LYS B C 1
ATOM 7696 O O . LYS B 1 166 ? 94.829 5.905 215.653 1.00 17.69 164 LYS B O 1
ATOM 7715 N N . HIS B 1 167 ? 96.326 4.839 214.347 1.00 14.88 165 HIS B N 1
ATOM 7716 C CA . HIS B 1 167 ? 97.297 4.728 215.422 1.00 14.21 165 HIS B CA 1
ATOM 7717 C C . HIS B 1 167 ? 98.709 4.923 214.904 1.00 13.44 165 HIS B C 1
ATOM 7718 O O . HIS B 1 167 ? 99.299 5.978 215.115 1.00 14.14 165 HIS B O 1
ATOM 7733 N N . LEU B 1 168 ? 99.231 3.933 214.201 1.00 12.93 166 LEU B N 1
ATOM 7734 C CA . LEU B 1 168 ? 100.606 3.977 213.692 1.00 13.12 166 LEU B CA 1
ATOM 7735 C C . LEU B 1 168 ? 100.891 5.251 212.907 1.00 13.39 166 LEU B C 1
ATOM 7736 O O . LEU B 1 168 ? 101.982 5.821 213.022 1.00 14.33 166 LEU B O 1
ATOM 7752 N N . ASP B 1 169 ? 99.923 5.687 212.085 1.00 13.49 167 ASP B N 1
ATOM 7753 C CA . ASP B 1 169 ? 100.145 6.810 211.178 1.00 14.69 167 ASP B CA 1
ATOM 7754 C C . ASP B 1 169 ? 100.069 8.175 211.869 1.00 13.93 167 ASP B C 1
ATOM 7755 O O . ASP B 1 169 ? 100.434 9.176 211.257 1.00 15.95 167 ASP B O 1
ATOM 7764 N N . LEU B 1 170 ? 99.583 8.229 213.110 1.00 13.33 168 LEU B N 1
ATOM 7765 C CA . LEU B 1 170 ? 99.549 9.504 213.830 1.00 13.84 168 LEU B CA 1
ATOM 7766 C C . LEU B 1 170 ? 100.954 9.869 214.239 1.00 13.46 168 LEU B C 1
ATOM 7767 O O . LEU B 1 170 ? 101.703 9.007 214.702 1.00 13.92 168 LEU B O 1
ATOM 7783 N N . GLU B 1 171 ? 101.329 11.134 214.077 1.00 13.59 169 GLU B N 1
ATOM 7784 C CA . GLU B 1 171 ? 102.713 11.550 214.358 1.00 14.20 169 GLU B CA 1
ATOM 7785 C C . GLU B 1 171 ? 103.177 11.191 215.768 1.00 13.03 169 GLU B C 1
ATOM 7786 O O . GLU B 1 171 ? 104.333 10.782 215.948 1.00 14.01 169 GLU B O 1
ATOM 7798 N N . ARG B 1 172 ? 102.334 11.342 216.788 1.00 14.39 170 ARG B N 1
ATOM 7799 C CA . ARG B 1 172 ? 102.774 11.073 218.165 1.00 15.88 170 ARG B CA 1
ATOM 7800 C C . ARG B 1 172 ? 103.168 9.610 218.350 1.00 15.51 170 ARG B C 1
ATOM 7801 O O . ARG B 1 172 ? 103.947 9.290 219.248 1.00 16.51 170 ARG B O 1
ATOM 7822 N N . ASN B 1 173 ? 102.652 8.732 217.494 1.00 13.84 171 ASN B N 1
ATOM 7823 C CA . ASN B 1 173 ? 103.042 7.321 217.525 1.00 12.58 171 ASN B CA 1
ATOM 7824 C C . ASN B 1 173 ? 104.153 7.015 216.540 1.00 12.27 171 ASN B C 1
ATOM 7825 O O . ASN B 1 173 ? 105.106 6.305 216.883 1.00 12.69 171 ASN B O 1
ATOM 7836 N N . TRP B 1 174 ? 104.059 7.548 215.327 1.00 12.54 172 TRP B N 1
ATOM 7837 C CA . TRP B 1 174 ? 105.095 7.310 214.333 1.00 12.04 172 TRP B CA 1
ATOM 7838 C C . TRP B 1 174 ? 106.466 7.792 214.818 1.00 11.50 172 TRP B C 1
ATOM 7839 O O . TRP B 1 174 ? 107.467 7.126 214.589 1.00 11.19 172 TRP B O 1
ATOM 7860 N N . VAL B 1 175 ? 106.519 8.902 215.545 1.00 11.34 173 VAL B N 1
ATOM 7861 C CA . VAL B 1 175 ? 107.808 9.368 216.038 1.00 11.17 173 VAL B CA 1
ATOM 7862 C C . VAL B 1 175 ? 108.450 8.329 216.957 1.00 11.46 173 VAL B C 1
ATOM 7863 O O . VAL B 1 175 ? 109.654 8.204 216.990 1.00 11.10 173 VAL B O 1
ATOM 7876 N N . LEU B 1 176 ? 107.656 7.580 217.723 1.00 12.47 174 LEU B N 1
ATOM 7877 C CA . LEU B 1 176 ? 108.227 6.530 218.578 1.00 12.65 174 LEU B CA 1
ATOM 7878 C C . LEU B 1 176 ? 108.819 5.406 217.741 1.00 11.56 174 LEU B C 1
ATOM 7879 O O . LEU B 1 176 ? 109.830 4.816 218.107 1.00 12.25 174 LEU B O 1
ATOM 7895 N N . VAL B 1 177 ? 108.195 5.087 216.612 1.00 12.20 175 VAL B N 1
ATOM 7896 C CA . VAL B 1 177 ? 108.801 4.150 215.673 1.00 12.17 175 VAL B CA 1
ATOM 7897 C C . VAL B 1 177 ? 110.165 4.696 215.222 1.00 11.07 175 VAL B C 1
ATOM 7898 O O . VAL B 1 177 ? 111.168 3.965 215.149 1.00 12.16 175 VAL B O 1
ATOM 7911 N N . GLU B 1 178 ? 110.212 5.986 214.918 1.00 10.78 176 GLU B N 1
ATOM 7912 C CA . GLU B 1 178 ? 111.433 6.621 214.454 1.00 10.71 176 GLU B CA 1
ATOM 7913 C C . GLU B 1 178 ? 112.524 6.701 215.513 1.00 10.69 176 GLU B C 1
ATOM 7914 O O . GLU B 1 178 ? 113.688 6.901 215.188 1.00 11.83 176 GLU B O 1
ATOM 7926 N N . LYS B 1 179 ? 112.157 6.573 216.791 1.00 10.44 177 LYS B N 1
ATOM 7927 C CA . LYS B 1 179 ? 113.160 6.536 217.862 1.00 10.59 177 LYS B CA 1
ATOM 7928 C C . LYS B 1 179 ? 113.949 5.239 217.945 1.00 10.68 177 LYS B C 1
ATOM 7929 O O . LYS B 1 179 ? 115.007 5.195 218.559 1.00 11.56 177 LYS B O 1
ATOM 7948 N N . ALA B 1 180 ? 113.413 4.157 217.398 1.00 10.18 178 ALA B N 1
ATOM 7949 C CA . ALA B 1 180 ? 114.031 2.854 217.607 1.00 9.97 178 ALA B CA 1
ATOM 7950 C C . ALA B 1 180 ? 115.270 2.623 216.777 1.00 10.14 178 ALA B C 1
ATOM 7951 O O . ALA B 1 180 ? 115.394 3.104 215.662 1.00 11.47 178 ALA B O 1
ATOM 7958 N N . ARG B 1 181 ? 116.172 1.822 217.346 1.00 9.87 179 ARG B N 1
ATOM 7959 C CA . ARG B 1 181 ? 117.260 1.228 216.592 1.00 10.73 179 ARG B CA 1
ATOM 7960 C C . ARG B 1 181 ? 116.948 -0.200 216.154 1.00 10.17 179 ARG B C 1
ATOM 7961 O O . ARG B 1 181 ? 117.512 -0.674 215.166 1.00 11.19 179 ARG B O 1
ATOM 7982 N N . VAL B 1 182 ? 116.096 -0.901 216.905 1.00 9.70 180 VAL B N 1
ATOM 7983 C CA . VAL B 1 182 ? 115.764 -2.300 216.660 1.00 9.62 180 VAL B CA 1
ATOM 7984 C C . VAL B 1 182 ? 114.261 -2.433 216.719 1.00 9.51 180 VAL B C 1
ATOM 7985 O O . VAL B 1 182 ? 113.624 -1.879 217.623 1.00 9.64 180 VAL B O 1
ATOM 7998 N N . TYR B 1 183 ? 113.725 -3.186 215.762 1.00 9.40 181 TYR B N 1
ATOM 7999 C CA . TYR B 1 183 ? 112.306 -3.463 215.643 1.00 9.50 181 TYR B CA 1
ATOM 8000 C C . TYR B 1 183 ? 112.072 -4.950 215.753 1.00 8.95 181 TYR B C 1
ATOM 8001 O O . TYR B 1 183 ? 112.858 -5.739 215.211 1.00 10.02 181 TYR B O 1
ATOM 8019 N N . TYR B 1 184 ? 110.974 -5.329 216.423 1.00 9.25 182 TYR B N 1
ATOM 8020 C CA . TYR B 1 184 ? 110.588 -6.738 216.521 1.00 9.47 182 TYR B CA 1
ATOM 8021 C C . TYR B 1 184 ? 109.081 -6.836 216.433 1.00 9.90 182 TYR B C 1
ATOM 8022 O O . TYR B 1 184 ? 108.372 -6.203 217.198 1.00 11.01 182 TYR B O 1
ATOM 8040 N N . ILE B 1 185 ? 108.618 -7.664 215.507 1.00 10.24 183 ILE B N 1
ATOM 8041 C CA . ILE B 1 185 ? 107.190 -7.921 215.346 1.00 10.57 183 ILE B CA 1
ATOM 8042 C C . ILE B 1 185 ? 106.989 -9.429 215.228 1.00 10.50 183 ILE B C 1
ATOM 8043 O O . ILE B 1 185 ? 107.644 -10.082 214.407 1.00 10.80 183 ILE B O 1
ATOM 8059 N N . ALA B 1 186 ? 106.087 -9.978 216.039 1.00 11.56 184 ALA B N 1
ATOM 8060 C CA . ALA B 1 186 ? 105.726 -11.372 215.858 1.00 12.02 184 ALA B CA 1
ATOM 8061 C C . ALA B 1 186 ? 104.928 -11.541 214.564 1.00 12.62 184 ALA B C 1
ATOM 8062 O O . ALA B 1 186 ? 104.064 -10.724 214.228 1.00 12.95 184 ALA B O 1
ATOM 8069 N N . GLY B 1 187 ? 105.182 -12.638 213.875 1.00 12.32 185 GLY B N 1
ATOM 8070 C CA . GLY B 1 187 ? 104.407 -13.037 212.707 1.00 13.26 185 GLY B CA 1
ATOM 8071 C C . GLY B 1 187 ? 102.903 -13.112 212.937 1.00 13.12 185 GLY B C 1
ATOM 8072 O O . GLY B 1 187 ? 102.143 -12.908 212.014 1.00 13.71 185 GLY B O 1
ATOM 8076 N N . PHE B 1 188 ? 102.479 -13.359 214.171 1.00 13.18 186 PHE B N 1
ATOM 8077 C CA . PHE B 1 188 ? 101.055 -13.293 214.501 1.00 13.60 186 PHE B CA 1
ATOM 8078 C C . PHE B 1 188 ? 100.437 -11.991 214.025 1.00 14.46 186 PHE B C 1
ATOM 8079 O O . PHE B 1 188 ? 99.269 -11.969 213.642 1.00 16.10 186 PHE B O 1
ATOM 8096 N N . PHE B 1 189 ? 101.183 -10.885 214.068 1.00 13.11 187 PHE B N 1
ATOM 8097 C CA . PHE B 1 189 ? 100.601 -9.596 213.715 1.00 13.44 187 PHE B CA 1
ATOM 8098 C C . PHE B 1 189 ? 100.335 -9.446 212.220 1.00 13.27 187 PHE B C 1
ATOM 8099 O O . PHE B 1 189 ? 99.548 -8.580 211.821 1.00 14.83 187 PHE B O 1
ATOM 8116 N N . LEU B 1 190 ? 100.923 -10.318 211.407 1.00 14.02 188 LEU B N 1
ATOM 8117 C CA . LEU B 1 190 ? 100.624 -10.371 209.976 1.00 14.98 188 LEU B CA 1
ATOM 8118 C C . LEU B 1 190 ? 99.176 -10.744 209.701 1.00 16.71 188 LEU B C 1
ATOM 8119 O O . LEU B 1 190 ? 98.674 -10.468 208.619 1.00 17.84 188 LEU B O 1
ATOM 8135 N N . THR B 1 191 ? 98.511 -11.355 210.683 1.00 15.68 189 THR B N 1
ATOM 8136 C CA . THR B 1 191 ? 97.100 -11.706 210.535 1.00 17.19 189 THR B CA 1
ATOM 8137 C C . THR B 1 191 ? 96.199 -10.529 210.828 1.00 17.54 189 THR B C 1
ATOM 8138 O O . THR B 1 191 ? 94.996 -10.615 210.576 1.00 19.31 189 THR B O 1
ATOM 8149 N N . VAL B 1 192 ? 96.744 -9.445 211.371 1.00 15.73 190 VAL B N 1
ATOM 8150 C CA . VAL B 1 192 ? 95.956 -8.309 211.825 1.00 16.06 190 VAL B CA 1
ATOM 8151 C C . VAL B 1 192 ? 96.185 -7.084 210.949 1.00 15.68 190 VAL B C 1
ATOM 8152 O O . VAL B 1 192 ? 95.251 -6.518 210.383 1.00 17.41 190 VAL B O 1
ATOM 8165 N N . SER B 1 193 ? 97.440 -6.645 210.857 1.00 14.87 191 SER B N 1
ATOM 8166 C CA . SER B 1 193 ? 97.785 -5.440 210.112 1.00 14.70 191 SER B CA 1
ATOM 8167 C C . SER B 1 193 ? 99.108 -5.604 209.382 1.00 14.01 191 SER B C 1
ATOM 8168 O O . SER B 1 193 ? 100.106 -4.975 209.733 1.00 13.66 191 SER B O 1
ATOM 8176 N N . PRO B 1 194 ? 99.106 -6.401 208.305 1.00 14.15 192 PRO B N 1
ATOM 8177 C CA . PRO B 1 194 ? 100.300 -6.518 207.496 1.00 14.52 192 PRO B CA 1
ATOM 8178 C C . PRO B 1 194 ? 100.757 -5.184 206.950 1.00 13.73 192 PRO B C 1
ATOM 8179 O O . PRO B 1 194 ? 101.953 -4.983 206.806 1.00 14.16 192 PRO B O 1
ATOM 8190 N N . GLU B 1 195 ? 99.838 -4.253 206.675 1.00 14.18 193 GLU B N 1
ATOM 8191 C CA . GLU B 1 195 ? 100.283 -2.945 206.185 1.00 15.21 193 GLU B CA 1
ATOM 8192 C C . GLU B 1 195 ? 101.064 -2.174 207.248 1.00 12.95 193 GLU B C 1
ATOM 8193 O O . GLU B 1 195 ? 101.971 -1.418 206.903 1.00 13.58 193 GLU B O 1
ATOM 8205 N N . SER B 1 196 ? 100.732 -2.353 208.517 1.00 13.11 194 SER B N 1
ATOM 8206 C CA . SER B 1 196 ? 101.543 -1.745 209.589 1.00 12.03 194 SER B CA 1
ATOM 8207 C C . SER B 1 196 ? 102.939 -2.335 209.611 1.00 11.25 194 SER B C 1
ATOM 8208 O O . SER B 1 196 ? 103.928 -1.619 209.733 1.00 11.74 194 SER B O 1
ATOM 8216 N N . VAL B 1 197 ? 103.013 -3.657 209.541 1.00 11.71 195 VAL B N 1
ATOM 8217 C CA . VAL B 1 197 ? 104.287 -4.348 209.532 1.00 11.02 195 VAL B CA 1
ATOM 8218 C C . VAL B 1 197 ? 105.171 -3.840 208.383 1.00 11.48 195 VAL B C 1
ATOM 8219 O O . VAL B 1 197 ? 106.345 -3.547 208.570 1.00 11.85 195 VAL B O 1
ATOM 8232 N N . LEU B 1 198 ? 104.592 -3.753 207.188 1.00 12.04 196 LEU B N 1
ATOM 8233 C CA . LEU B 1 198 ? 105.333 -3.319 206.016 1.00 12.71 196 LEU B CA 1
ATOM 8234 C C . LEU B 1 198 ? 105.808 -1.883 206.132 1.00 12.09 196 LEU B C 1
ATOM 8235 O O . LEU B 1 198 ? 106.919 -1.561 205.686 1.00 13.23 196 LEU B O 1
ATOM 8251 N N . LYS B 1 199 ? 104.987 -0.997 206.692 1.00 11.42 197 LYS B N 1
ATOM 8252 C CA . LYS B 1 199 ? 105.417 0.383 206.841 1.00 11.65 197 LYS B CA 1
ATOM 8253 C C . LYS B 1 199 ? 106.643 0.461 207.759 1.00 11.01 197 LYS B C 1
ATOM 8254 O O . LYS B 1 199 ? 107.619 1.167 207.463 1.00 11.04 197 LYS B O 1
ATOM 8273 N N . VAL B 1 200 ? 106.594 -0.243 208.886 1.00 11.23 198 VAL B N 1
ATOM 8274 C CA . VAL B 1 200 ? 107.741 -0.257 209.801 1.00 10.61 198 VAL B CA 1
ATOM 8275 C C . VAL B 1 200 ? 108.978 -0.904 209.157 1.00 10.31 198 VAL B C 1
ATOM 8276 O O . VAL B 1 200 ? 110.082 -0.359 209.224 1.00 10.81 198 VAL B O 1
ATOM 8289 N N . ALA B 1 201 ? 108.774 -2.009 208.472 1.00 10.57 199 ALA B N 1
ATOM 8290 C CA . ALA B 1 201 ? 109.862 -2.735 207.846 1.00 10.49 199 ALA B CA 1
ATOM 8291 C C . ALA B 1 201 ? 110.532 -1.902 206.752 1.00 10.50 199 ALA B C 1
ATOM 8292 O O . ALA B 1 201 ? 111.784 -1.864 206.669 1.00 11.49 199 ALA B O 1
ATOM 8299 N N A ARG B 1 202 ? 109.742 -1.216 205.943 0.70 11.01 200 ARG B N 1
ATOM 8300 N N B ARG B 1 202 ? 109.717 -1.255 205.906 0.30 12.02 200 ARG B N 1
ATOM 8301 C CA A ARG B 1 202 ? 110.340 -0.409 204.874 0.70 10.52 200 ARG B CA 1
ATOM 8302 C CA B ARG B 1 202 ? 110.215 -0.320 204.874 0.30 12.81 200 ARG B CA 1
ATOM 8303 C C A ARG B 1 202 ? 111.115 0.777 205.461 0.70 10.70 200 ARG B C 1
ATOM 8304 C C B ARG B 1 202 ? 111.118 0.722 205.499 0.30 11.51 200 ARG B C 1
ATOM 8305 O O A ARG B 1 202 ? 112.150 1.183 204.910 0.70 11.19 200 ARG B O 1
ATOM 8306 O O B ARG B 1 202 ? 112.226 0.980 205.016 0.30 12.14 200 ARG B O 1
ATOM 8347 N N . TYR B 1 203 ? 110.599 1.343 206.559 1.00 11.02 201 TYR B N 1
ATOM 8348 C CA . TYR B 1 203 ? 111.305 2.414 207.235 1.00 10.97 201 TYR B CA 1
ATOM 8349 C C . TYR B 1 203 ? 112.648 1.913 207.790 1.00 10.20 201 TYR B C 1
ATOM 8350 O O . TYR B 1 203 ? 113.684 2.594 207.680 1.00 10.75 201 TYR B O 1
ATOM 8368 N N . ALA B 1 204 ? 112.622 0.736 208.407 1.00 10.58 202 ALA B N 1
ATOM 8369 C CA . ALA B 1 204 ? 113.855 0.159 208.938 1.00 10.68 202 ALA B CA 1
ATOM 8370 C C . ALA B 1 204 ? 114.878 -0.059 207.832 1.00 10.07 202 ALA B C 1
ATOM 8371 O O . ALA B 1 204 ? 116.051 0.285 207.981 1.00 11.18 202 ALA B O 1
ATOM 8378 N N . ALA B 1 205 ? 114.438 -0.614 206.700 1.00 10.77 203 ALA B N 1
ATOM 8379 C CA . ALA B 1 205 ? 115.358 -0.887 205.597 1.00 11.17 203 ALA B CA 1
ATOM 8380 C C . ALA B 1 205 ? 115.950 0.393 205.054 1.00 11.85 203 ALA B C 1
ATOM 8381 O O . ALA B 1 205 ? 117.170 0.475 204.828 1.00 12.99 203 ALA B O 1
ATOM 8388 N N . GLU B 1 206 ? 115.109 1.400 204.818 1.00 11.77 204 GLU B N 1
ATOM 8389 C CA . GLU B 1 206 ? 115.654 2.605 204.191 1.00 14.26 204 GLU B CA 1
ATOM 8390 C C . GLU B 1 206 ? 116.620 3.351 205.086 1.00 13.30 204 GLU B C 1
ATOM 8391 O O . GLU B 1 206 ? 117.509 4.027 204.585 1.00 15.54 204 GLU B O 1
ATOM 8403 N N . ASN B 1 207 ? 116.461 3.215 206.405 1.00 13.15 205 ASN B N 1
ATOM 8404 C CA . ASN B 1 207 ? 117.331 3.889 207.366 1.00 14.23 205 ASN B CA 1
ATOM 8405 C C . ASN B 1 207 ? 118.382 2.985 207.979 1.00 13.43 205 ASN B C 1
ATOM 8406 O O . ASN B 1 207 ? 119.072 3.383 208.912 1.00 15.01 205 ASN B O 1
ATOM 8417 N N . ASN B 1 208 ? 118.530 1.787 207.425 1.00 12.52 206 ASN B N 1
ATOM 8418 C CA . ASN B 1 208 ? 119.532 0.841 207.878 1.00 12.30 206 ASN B CA 1
ATOM 8419 C C . ASN B 1 208 ? 119.458 0.569 209.367 1.00 11.90 206 ASN B C 1
ATOM 8420 O O . ASN B 1 208 ? 120.455 0.549 210.070 1.00 14.73 206 ASN B O 1
ATOM 8431 N N . ARG B 1 209 ? 118.240 0.296 209.818 1.00 11.10 207 ARG B N 1
ATOM 8432 C CA . ARG B 1 209 ? 118.009 -0.113 211.197 1.00 11.42 207 ARG B CA 1
ATOM 8433 C C . ARG B 1 209 ? 117.617 -1.575 211.198 1.00 11.09 207 ARG B C 1
ATOM 8434 O O . ARG B 1 209 ? 117.119 -2.082 210.227 1.00 15.46 207 ARG B O 1
ATOM 8455 N N . VAL B 1 210 ? 117.761 -2.243 212.321 1.00 11.21 208 VAL B N 1
ATOM 8456 C CA . VAL B 1 210 ? 117.595 -3.686 212.386 1.00 10.42 208 VAL B CA 1
ATOM 8457 C C . VAL B 1 210 ? 116.133 -4.064 212.538 1.00 9.96 208 VAL B C 1
ATOM 8458 O O . VAL B 1 210 ? 115.503 -3.669 213.512 1.00 10.76 208 VAL B O 1
ATOM 8471 N N . PHE B 1 211 ? 115.615 -4.834 211.590 1.00 9.52 209 PHE B N 1
ATOM 8472 C CA . PHE B 1 211 ? 114.219 -5.291 211.611 1.00 9.42 209 PHE B CA 1
ATOM 8473 C C . PHE B 1 211 ? 114.164 -6.795 211.830 1.00 8.96 209 PHE B C 1
ATOM 8474 O O . PHE B 1 211 ? 114.849 -7.548 211.114 1.00 9.46 209 PHE B O 1
ATOM 8491 N N . THR B 1 212 ? 113.402 -7.213 212.848 1.00 8.75 210 THR B N 1
ATOM 8492 C CA . THR B 1 212 ? 113.355 -8.610 213.234 1.00 9.64 210 THR B CA 1
ATOM 8493 C C . THR B 1 212 ? 111.916 -9.091 213.320 1.00 9.40 210 THR B C 1
ATOM 8494 O O . THR B 1 212 ? 111.006 -8.307 213.584 1.00 9.75 210 THR B O 1
ATOM 8505 N N . LEU B 1 213 ? 111.722 -10.386 213.080 1.00 9.32 211 LEU B N 1
ATOM 8506 C CA . LEU B 1 213 ? 110.386 -10.971 212.916 1.00 9.77 211 LEU B CA 1
ATOM 8507 C C . LEU B 1 213 ? 110.410 -12.396 213.415 1.00 9.15 211 LEU B C 1
ATOM 8508 O O . LEU B 1 213 ? 111.415 -13.084 213.257 1.00 10.29 211 LEU B O 1
ATOM 8524 N N . ASN B 1 214 ? 109.295 -12.838 214.003 1.00 9.66 212 ASN B N 1
ATOM 8525 C CA . ASN B 1 214 ? 109.123 -14.249 214.394 1.00 10.56 212 ASN B CA 1
ATOM 8526 C C . ASN B 1 214 ? 108.208 -14.980 213.421 1.00 10.48 212 ASN B C 1
ATOM 8527 O O . ASN B 1 214 ? 107.162 -14.439 213.047 1.00 12.06 212 ASN B O 1
ATOM 8538 N N . LEU B 1 215 ? 108.567 -16.206 213.055 1.00 11.01 213 LEU B N 1
ATOM 8539 C CA . LEU B 1 215 ? 107.624 -17.060 212.327 1.00 11.97 213 LEU B CA 1
ATOM 8540 C C . LEU B 1 215 ? 106.352 -17.341 213.110 1.00 12.78 213 LEU B C 1
ATOM 8541 O O . LEU B 1 215 ? 105.316 -17.594 212.488 1.00 13.32 213 LEU B O 1
ATOM 8557 N N . SER B 1 216 ? 106.449 -17.360 214.437 1.00 12.83 214 SER B N 1
ATOM 8558 C CA . SER B 1 216 ? 105.312 -17.397 215.401 1.00 13.66 214 SER B CA 1
ATOM 8559 C C . SER B 1 216 ? 104.514 -18.691 215.538 1.00 14.77 214 SER B C 1
ATOM 8560 O O . SER B 1 216 ? 104.253 -19.118 216.659 1.00 15.88 214 SER B O 1
ATOM 8568 N N . ALA B 1 217 ? 104.089 -19.283 214.435 1.00 15.13 215 ALA B N 1
ATOM 8569 C CA . ALA B 1 217 ? 103.294 -20.509 214.467 1.00 15.95 215 ALA B CA 1
ATOM 8570 C C . ALA B 1 217 ? 103.269 -21.075 213.063 1.00 16.61 215 ALA B C 1
ATOM 8571 O O . ALA B 1 217 ? 103.271 -20.319 212.111 1.00 17.11 215 ALA B O 1
ATOM 8578 N N . PRO B 1 218 ? 103.183 -22.412 212.923 1.00 17.76 216 PRO B N 1
ATOM 8579 C CA . PRO B 1 218 ? 103.118 -23.013 211.581 1.00 19.15 216 PRO B CA 1
ATOM 8580 C C . PRO B 1 218 ? 102.037 -22.421 210.654 1.00 19.09 216 PRO B C 1
ATOM 8581 O O . PRO B 1 218 ? 102.293 -22.207 209.472 1.00 19.49 216 PRO B O 1
ATOM 8592 N N . PHE B 1 219 ? 100.860 -22.104 211.200 1.00 19.40 217 PHE B N 1
ATOM 8593 C CA . PHE B 1 219 ? 99.770 -21.592 210.364 1.00 20.36 217 PHE B CA 1
ATOM 8594 C C . PHE B 1 219 ? 100.095 -20.275 209.660 1.00 20.43 217 PHE B C 1
ATOM 8595 O O . PHE B 1 219 ? 99.570 -20.016 208.583 1.00 21.89 217 PHE B O 1
ATOM 8612 N N . ILE B 1 220 ? 101.032 -19.493 210.209 1.00 18.11 218 ILE B N 1
ATOM 8613 C CA . ILE B 1 220 ? 101.433 -18.262 209.563 1.00 17.56 218 ILE B CA 1
ATOM 8614 C C . ILE B 1 220 ? 102.098 -18.579 208.216 1.00 17.05 218 ILE B C 1
ATOM 8615 O O . ILE B 1 220 ? 101.805 -17.935 207.199 1.00 18.50 218 ILE B O 1
ATOM 8631 N N . SER B 1 221 ? 102.963 -19.596 208.206 1.00 17.37 219 SER B N 1
ATOM 8632 C CA . SER B 1 221 ? 103.657 -19.997 206.980 1.00 18.53 219 SER B CA 1
ATOM 8633 C C . SER B 1 221 ? 102.754 -20.645 205.947 1.00 19.42 219 SER B C 1
ATOM 8634 O O . SER B 1 221 ? 103.099 -20.676 204.774 1.00 23.83 219 SER B O 1
ATOM 8642 N N . GLN B 1 222 ? 101.632 -21.205 206.389 1.00 19.87 220 GLN B N 1
ATOM 8643 C CA . GLN B 1 222 ? 100.700 -21.917 205.512 1.00 22.00 220 GLN B CA 1
ATOM 8644 C C . GLN B 1 222 ? 99.677 -20.980 204.912 1.00 23.33 220 GLN B C 1
ATOM 8645 O O . GLN B 1 222 ? 99.427 -21.020 203.702 1.00 29.53 220 GLN B O 1
ATOM 8659 N N . PHE B 1 223 ? 99.058 -20.175 205.766 1.00 21.01 221 PHE B N 1
ATOM 8660 C CA . PHE B 1 223 ? 97.893 -19.377 205.378 1.00 22.16 221 PHE B CA 1
ATOM 8661 C C . PHE B 1 223 ? 98.169 -17.897 205.205 1.00 20.26 221 PHE B C 1
ATOM 8662 O O . PHE B 1 223 ? 97.347 -17.200 204.615 1.00 22.91 221 PHE B O 1
ATOM 8679 N N . PHE B 1 224 ? 99.284 -17.413 205.744 1.00 19.54 222 PHE B N 1
ATOM 8680 C CA . PHE B 1 224 ? 99.639 -16.008 205.627 1.00 18.13 222 PHE B CA 1
ATOM 8681 C C . PHE B 1 224 ? 100.980 -15.854 204.916 1.00 17.80 222 PHE B C 1
ATOM 8682 O O . PHE B 1 224 ? 101.749 -14.938 205.200 1.00 16.34 222 PHE B O 1
ATOM 8699 N N . LYS B 1 225 ? 101.259 -16.751 203.973 1.00 19.41 223 LYS B N 1
ATOM 8700 C CA . LYS B 1 225 ? 102.554 -16.738 203.330 1.00 21.30 223 LYS B CA 1
ATOM 8701 C C . LYS B 1 225 ? 102.710 -15.519 202.404 1.00 17.88 223 LYS B C 1
ATOM 8702 O O . LYS B 1 225 ? 103.849 -15.053 202.209 1.00 18.46 223 LYS B O 1
ATOM 8721 N N . GLU B 1 226 ? 101.609 -14.962 201.882 1.00 18.62 224 GLU B N 1
ATOM 8722 C CA . GLU B 1 226 ? 101.720 -13.750 201.073 1.00 18.01 224 GLU B CA 1
ATOM 8723 C C . GLU B 1 226 ? 102.297 -12.595 201.913 1.00 16.77 224 GLU B C 1
ATOM 8724 O O . GLU B 1 226 ? 103.296 -11.953 201.554 1.00 17.57 224 GLU B O 1
ATOM 8736 N N . ALA B 1 227 ? 101.682 -12.342 203.063 1.00 15.49 225 ALA B N 1
ATOM 8737 C CA . ALA B 1 227 ? 102.185 -11.278 203.929 1.00 15.87 225 ALA B CA 1
ATOM 8738 C C . ALA B 1 227 ? 103.589 -11.593 204.441 1.00 14.01 225 ALA B C 1
ATOM 8739 O O . ALA B 1 227 ? 104.450 -10.720 204.494 1.00 14.03 225 ALA B O 1
ATOM 8746 N N . LEU B 1 228 ? 103.822 -12.845 204.803 1.00 13.85 226 LEU B N 1
ATOM 8747 C CA . LEU B 1 228 ? 105.113 -13.239 205.355 1.00 13.07 226 LEU B CA 1
ATOM 8748 C C . LEU B 1 228 ? 106.248 -12.994 204.354 1.00 13.14 226 LEU B C 1
ATOM 8749 O O . LEU B 1 228 ? 107.283 -12.432 204.703 1.00 12.77 226 LEU B O 1
ATOM 8765 N N . MET B 1 229 ? 106.020 -13.381 203.102 1.00 13.78 227 MET B N 1
ATOM 8766 C CA . MET B 1 229 ? 107.047 -13.213 202.081 1.00 14.83 227 MET B CA 1
ATOM 8767 C C . MET B 1 229 ? 107.129 -11.791 201.556 1.00 13.36 227 MET B C 1
ATOM 8768 O O . MET B 1 229 ? 108.149 -11.403 200.998 1.00 14.93 227 MET B O 1
ATOM 8782 N N . ASP B 1 230 ? 106.073 -10.998 201.747 1.00 13.42 228 ASP B N 1
ATOM 8783 C CA . ASP B 1 230 ? 106.175 -9.557 201.510 1.00 13.15 228 ASP B CA 1
ATOM 8784 C C . ASP B 1 230 ? 107.092 -8.856 202.508 1.00 12.42 228 ASP B C 1
ATOM 8785 O O . ASP B 1 230 ? 107.764 -7.896 202.148 1.00 12.93 228 ASP B O 1
ATOM 8794 N N . VAL B 1 231 ? 107.131 -9.342 203.743 1.00 11.58 229 VAL B N 1
ATOM 8795 C CA . VAL B 1 231 ? 107.945 -8.728 204.779 1.00 11.06 229 VAL B CA 1
ATOM 8796 C C . VAL B 1 231 ? 109.353 -9.309 204.819 1.00 10.33 229 VAL B C 1
ATOM 8797 O O . VAL B 1 231 ? 110.306 -8.615 205.179 1.00 10.89 229 VAL B O 1
ATOM 8810 N N . MET B 1 232 ? 109.509 -10.569 204.417 1.00 11.22 230 MET B N 1
ATOM 8811 C CA . MET B 1 232 ? 110.786 -11.269 204.530 1.00 11.11 230 MET B CA 1
ATOM 8812 C C . MET B 1 232 ? 111.996 -10.515 203.948 1.00 10.82 230 MET B C 1
ATOM 8813 O O . MET B 1 232 ? 113.088 -10.572 204.531 1.00 10.64 230 MET B O 1
ATOM 8827 N N . PRO B 1 233 ? 111.852 -9.816 202.796 1.00 11.11 231 PRO B N 1
ATOM 8828 C CA . PRO B 1 233 ? 113.041 -9.088 202.266 1.00 11.51 231 PRO B CA 1
ATOM 8829 C C . PRO B 1 233 ? 113.585 -8.030 203.193 1.00 10.48 231 PRO B C 1
ATOM 8830 O O . PRO B 1 233 ? 114.722 -7.581 203.007 1.00 10.77 231 PRO B O 1
ATOM 8841 N N . TYR B 1 234 ? 112.773 -7.597 204.169 1.00 10.29 232 TYR B N 1
ATOM 8842 C CA . TYR B 1 234 ? 113.172 -6.585 205.146 1.00 10.47 232 TYR B CA 1
ATOM 8843 C C . TYR B 1 234 ? 113.724 -7.165 206.437 1.00 10.36 232 TYR B C 1
ATOM 8844 O O . TYR B 1 234 ? 114.181 -6.425 207.306 1.00 10.98 232 TYR B O 1
ATOM 8862 N N . VAL B 1 235 ? 113.688 -8.478 206.574 1.00 10.02 233 VAL B N 1
ATOM 8863 C CA . VAL B 1 235 ? 114.027 -9.106 207.831 1.00 9.78 233 VAL B CA 1
ATOM 8864 C C . VAL B 1 235 ? 115.529 -9.338 207.958 1.00 10.30 233 VAL B C 1
ATOM 8865 O O . VAL B 1 235 ? 116.113 -10.133 207.240 1.00 11.32 233 VAL B O 1
ATOM 8878 N N . ASP B 1 236 ? 116.107 -8.605 208.907 1.00 9.77 234 ASP B N 1
ATOM 8879 C CA . ASP B 1 236 ? 117.517 -8.781 209.292 1.00 10.21 234 ASP B CA 1
ATOM 8880 C C . ASP B 1 236 ? 117.737 -9.966 210.210 1.00 10.03 234 ASP B C 1
ATOM 8881 O O . ASP B 1 236 ? 118.787 -10.621 210.129 1.00 11.05 234 ASP B O 1
ATOM 8890 N N . ILE B 1 237 ? 116.825 -10.218 211.137 1.00 10.01 235 ILE B N 1
ATOM 8891 C CA . ILE B 1 237 ? 116.888 -11.394 212.002 1.00 9.81 235 ILE B CA 1
ATOM 8892 C C . ILE B 1 237 ? 115.534 -12.074 212.023 1.00 9.41 235 ILE B C 1
ATOM 8893 O O . ILE B 1 237 ? 114.523 -11.453 212.376 1.00 10.25 235 ILE B O 1
ATOM 8909 N N . LEU B 1 238 ? 115.518 -13.313 211.556 1.00 10.13 236 LEU B N 1
ATOM 8910 C CA . LEU B 1 238 ? 114.321 -14.140 211.558 1.00 10.10 236 LEU B CA 1
ATOM 8911 C C . LEU B 1 238 ? 114.428 -15.099 212.720 1.00 10.09 236 LEU B C 1
ATOM 8912 O O . LEU B 1 238 ? 115.372 -15.889 212.785 1.00 11.92 236 LEU B O 1
ATOM 8928 N N . PHE B 1 239 ? 113.467 -15.042 213.638 1.00 10.03 237 PHE B N 1
ATOM 8929 C CA . PHE B 1 239 ? 113.373 -15.989 214.757 1.00 10.04 237 PHE B CA 1
ATOM 8930 C C . PHE B 1 239 ? 112.302 -17.029 214.467 1.00 9.98 237 PHE B C 1
ATOM 8931 O O . PHE B 1 239 ? 111.264 -16.728 213.867 1.00 11.67 237 PHE B O 1
ATOM 8948 N N . GLY B 1 240 ? 112.500 -18.233 214.967 1.00 10.72 238 GLY B N 1
ATOM 8949 C CA . GLY B 1 240 ? 111.458 -19.240 214.911 1.00 11.74 238 GLY B CA 1
ATOM 8950 C C . GLY B 1 240 ? 111.897 -20.454 215.680 1.00 11.51 238 GLY B C 1
ATOM 8951 O O . GLY B 1 240 ? 112.941 -20.470 216.317 1.00 11.95 238 GLY B O 1
ATOM 8955 N N . ASN B 1 241 ? 111.070 -21.480 215.642 1.00 13.11 239 ASN B N 1
ATOM 8956 C CA . ASN B 1 241 ? 111.373 -22.766 216.253 1.00 13.07 239 ASN B CA 1
ATOM 8957 C C . ASN B 1 241 ? 111.359 -23.863 215.192 1.00 14.44 239 ASN B C 1
ATOM 8958 O O . ASN B 1 241 ? 111.096 -23.607 214.027 1.00 14.66 239 ASN B O 1
ATOM 8969 N N . GLU B 1 242 ? 111.692 -25.078 215.615 1.00 15.82 240 GLU B N 1
ATOM 8970 C CA . GLU B 1 242 ? 111.839 -26.177 214.681 1.00 17.21 240 GLU B CA 1
ATOM 8971 C C . GLU B 1 242 ? 110.559 -26.515 213.931 1.00 17.09 240 GLU B C 1
ATOM 8972 O O . GLU B 1 242 ? 110.606 -26.873 212.755 1.00 18.96 240 GLU B O 1
ATOM 8984 N N . THR B 1 243 ? 109.422 -26.411 214.596 1.00 16.77 241 THR B N 1
ATOM 8985 C CA A THR B 1 243 ? 108.157 -26.761 213.991 0.54 17.71 241 THR B CA 1
ATOM 8986 C CA B THR B 1 243 ? 108.181 -26.786 213.939 0.46 17.67 241 THR B CA 1
ATOM 8987 C C . THR B 1 243 ? 107.768 -25.728 212.926 1.00 16.88 241 THR B C 1
ATOM 8988 O O . THR B 1 243 ? 107.331 -26.067 211.825 1.00 17.76 241 THR B O 1
ATOM 9008 N N . GLU B 1 244 ? 107.918 -24.454 213.266 1.00 15.40 242 GLU B N 1
ATOM 9009 C CA . GLU B 1 244 ? 107.681 -23.391 212.298 1.00 15.90 242 GLU B CA 1
ATOM 9010 C C . GLU B 1 244 ? 108.631 -23.512 211.111 1.00 15.67 242 GLU B C 1
ATOM 9011 O O . GLU B 1 244 ? 108.223 -23.331 209.964 1.00 17.08 242 GLU B O 1
ATOM 9023 N N . ALA B 1 245 ? 109.904 -23.815 211.389 1.00 14.93 243 ALA B N 1
ATOM 9024 C CA . ALA B 1 245 ? 110.902 -23.942 210.333 1.00 16.43 243 ALA B CA 1
ATOM 9025 C C . ALA B 1 245 ? 110.512 -25.046 209.344 1.00 16.67 243 ALA B C 1
ATOM 9026 O O . ALA B 1 245 ? 110.654 -24.890 208.121 1.00 17.51 243 ALA B O 1
ATOM 9033 N N . ALA B 1 246 ? 110.040 -26.168 209.880 1.00 17.43 244 ALA B N 1
ATOM 9034 C CA . ALA B 1 246 ? 109.601 -27.274 209.050 1.00 19.12 244 ALA B CA 1
ATOM 9035 C C . ALA B 1 246 ? 108.465 -26.871 208.122 1.00 19.07 244 ALA B C 1
ATOM 9036 O O . ALA B 1 246 ? 108.475 -27.213 206.938 1.00 20.08 244 ALA B O 1
ATOM 9043 N N . THR B 1 247 ? 107.482 -26.163 208.661 1.00 19.05 245 THR B N 1
ATOM 9044 C CA . THR B 1 247 ? 106.341 -25.730 207.857 1.00 19.06 245 THR B CA 1
ATOM 9045 C C . THR B 1 247 ? 106.744 -24.698 206.818 1.00 18.55 245 THR B C 1
ATOM 9046 O O . THR B 1 247 ? 106.348 -24.779 205.655 1.00 21.01 245 THR B O 1
ATOM 9057 N N . PHE B 1 248 ? 107.551 -23.734 207.241 1.00 17.20 246 PHE B N 1
ATOM 9058 C CA . PHE B 1 248 ? 108.082 -22.728 206.330 1.00 17.95 246 PHE B CA 1
ATOM 9059 C C . PHE B 1 248 ? 108.834 -23.381 205.157 1.00 18.12 246 PHE B C 1
ATOM 9060 O O . PHE B 1 248 ? 108.631 -23.025 203.989 1.00 20.53 246 PHE B O 1
ATOM 9077 N N . ALA B 1 249 ? 109.702 -24.335 205.476 1.00 19.03 247 ALA B N 1
ATOM 9078 C CA . ALA B 1 249 ? 110.468 -25.033 204.452 1.00 20.67 247 ALA B CA 1
ATOM 9079 C C . ALA B 1 249 ? 109.570 -25.739 203.443 1.00 22.65 247 ALA B C 1
ATOM 9080 O O . ALA B 1 249 ? 109.818 -25.665 202.236 1.00 24.63 247 ALA B O 1
ATOM 9087 N N . ARG B 1 250 ? 108.538 -26.417 203.940 1.00 21.98 248 ARG B N 1
ATOM 9088 C CA . ARG B 1 250 ? 107.566 -27.110 203.073 1.00 24.99 248 ARG B CA 1
ATOM 9089 C C . ARG B 1 250 ? 106.869 -26.113 202.156 1.00 25.26 248 ARG B C 1
ATOM 9090 O O . ARG B 1 250 ? 106.785 -26.309 200.937 1.00 28.31 248 ARG B O 1
ATOM 9111 N N . GLU B 1 251 ? 106.380 -25.034 202.750 1.00 24.05 249 GLU B N 1
ATOM 9112 C CA . GLU 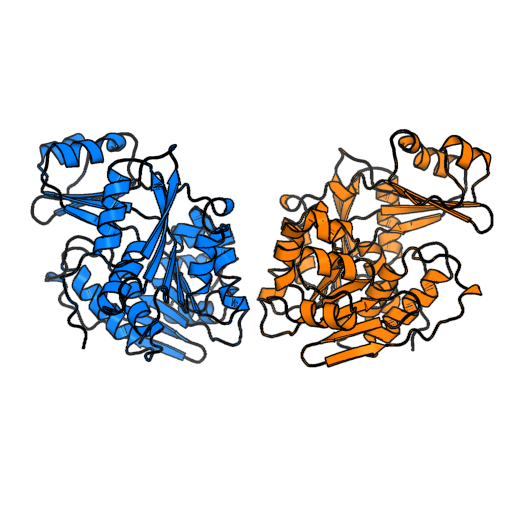B 1 251 ? 105.532 -24.086 202.026 1.00 19.59 249 GLU B CA 1
ATOM 9113 C C . GLU B 1 251 ? 106.324 -23.239 201.025 1.00 24.03 249 GLU B C 1
ATOM 9114 O O . GLU B 1 251 ? 105.760 -22.807 200.022 1.00 28.27 249 GLU B O 1
ATOM 9126 N N . GLN B 1 252 ? 107.616 -23.023 201.281 1.00 22.46 250 GLN B N 1
ATOM 9127 C CA . GLN B 1 252 ? 108.506 -22.290 200.373 1.00 25.63 250 GLN B CA 1
ATOM 9128 C C . GLN B 1 252 ? 109.327 -23.191 199.433 1.00 26.83 250 GLN B C 1
ATOM 9129 O O . GLN B 1 252 ? 110.166 -22.690 198.684 1.00 28.08 250 GLN B O 1
ATOM 9143 N N . GLY B 1 253 ? 109.064 -24.503 199.439 1.00 26.56 251 GLY B N 1
ATOM 9144 C CA . GLY B 1 253 ? 109.680 -25.424 198.483 1.00 28.50 251 GLY B CA 1
ATOM 9145 C C . GLY B 1 253 ? 111.170 -25.636 198.688 1.00 26.40 251 GLY B C 1
ATOM 9146 O O . GLY B 1 253 ? 111.905 -25.822 197.735 1.00 29.44 251 GLY B O 1
ATOM 9150 N N . PHE B 1 254 ? 111.621 -25.615 199.936 1.00 23.96 252 PHE B N 1
ATOM 9151 C CA . PHE B 1 254 ? 113.052 -25.799 200.226 1.00 25.24 252 PHE B CA 1
ATOM 9152 C C . PHE B 1 254 ? 113.564 -27.212 199.954 1.00 27.79 252 PHE B C 1
ATOM 9153 O O . PHE B 1 254 ? 114.764 -27.394 199.800 1.00 29.57 252 PHE B O 1
ATOM 9170 N N . GLU B 1 255 ? 112.670 -28.198 199.934 1.00 28.18 253 GLU B N 1
ATOM 9171 C CA . GLU B 1 255 ? 113.026 -29.589 199.589 1.00 33.40 253 GLU B CA 1
ATOM 9172 C C . GLU B 1 255 ? 114.062 -30.189 200.552 1.00 33.07 253 GLU B C 1
ATOM 9173 O O . GLU B 1 255 ? 114.908 -30.985 200.167 1.00 38.61 253 GLU B O 1
ATOM 9185 N N . THR B 1 256 ? 113.990 -29.783 201.812 1.00 31.77 254 THR B N 1
ATOM 9186 C CA . THR B 1 256 ? 114.843 -30.325 202.857 1.00 31.77 254 THR B CA 1
ATOM 9187 C C . THR B 1 256 ? 114.091 -30.230 204.166 1.00 31.32 254 THR B C 1
ATOM 9188 O O . THR B 1 256 ? 113.338 -29.277 204.391 1.00 30.91 254 THR B O 1
ATOM 9199 N N . LYS B 1 257 ? 114.308 -31.215 205.023 1.00 30.83 255 LYS B N 1
ATOM 9200 C CA . LYS B 1 257 ? 113.757 -31.221 206.369 1.00 30.56 255 LYS B CA 1
ATOM 9201 C C . LYS B 1 257 ? 114.848 -30.998 207.423 1.00 26.67 255 LYS B C 1
ATOM 9202 O O . LYS B 1 257 ? 114.545 -31.023 208.625 1.00 28.67 255 LYS B O 1
ATOM 9221 N N . ASP B 1 258 ? 116.099 -30.787 206.994 1.00 25.09 256 ASP B N 1
ATOM 9222 C CA . ASP B 1 258 ? 117.217 -30.597 207.918 1.00 25.11 256 ASP B CA 1
ATOM 9223 C C . ASP B 1 258 ? 117.222 -29.154 208.417 1.00 21.09 256 ASP B C 1
ATOM 9224 O O . ASP B 1 258 ? 117.297 -28.224 207.620 1.00 21.47 256 ASP B O 1
ATOM 9233 N N . ILE B 1 259 ? 117.151 -28.970 209.732 1.00 21.35 257 ILE B N 1
ATOM 9234 C CA . ILE B 1 259 ? 117.038 -27.641 210.320 1.00 19.25 257 ILE B CA 1
ATOM 9235 C C . ILE B 1 259 ? 118.179 -26.717 209.926 1.00 19.33 257 ILE B C 1
ATOM 9236 O O . ILE B 1 259 ? 117.954 -25.529 209.695 1.00 18.64 257 ILE B O 1
ATOM 9252 N N . LYS B 1 260 ? 119.403 -27.230 209.871 1.00 20.39 258 LYS B N 1
ATOM 9253 C CA . LYS B 1 260 ? 120.531 -26.383 209.493 1.00 19.53 258 LYS B CA 1
ATOM 9254 C C . LYS B 1 260 ? 120.419 -25.943 208.031 1.00 19.34 258 LYS B C 1
ATOM 9255 O O . LYS B 1 260 ? 120.706 -24.796 207.706 1.00 18.73 258 LYS B O 1
ATOM 9274 N N . GLU B 1 261 ? 119.975 -26.850 207.161 1.00 19.40 259 GLU B N 1
ATOM 9275 C CA . GLU B 1 261 ? 119.811 -26.495 205.745 1.00 21.14 259 GLU B CA 1
ATOM 9276 C C . GLU B 1 261 ? 118.652 -25.538 205.550 1.00 19.54 259 GLU B C 1
ATOM 9277 O O . GLU B 1 261 ? 118.752 -24.632 204.732 1.00 19.26 259 GLU B O 1
ATOM 9289 N N . ILE B 1 262 ? 117.577 -25.709 206.333 1.00 18.28 260 ILE B N 1
ATOM 9290 C CA . ILE B 1 262 ? 116.453 -24.786 206.281 1.00 16.80 260 ILE B CA 1
ATOM 9291 C C . ILE B 1 262 ? 116.906 -23.396 206.730 1.00 16.31 260 ILE B C 1
ATOM 9292 O O . ILE B 1 262 ? 116.568 -22.401 206.094 1.00 16.26 260 ILE B O 1
ATOM 9308 N N . ALA B 1 263 ? 117.695 -23.340 207.801 1.00 15.56 261 ALA B N 1
ATOM 9309 C CA . ALA B 1 263 ? 118.221 -22.054 208.268 1.00 15.19 261 ALA B CA 1
ATOM 9310 C C . ALA B 1 263 ? 119.104 -21.373 207.221 1.00 15.34 261 ALA B C 1
ATOM 9311 O O . ALA B 1 263 ? 118.983 -20.167 206.993 1.00 15.78 261 ALA B O 1
ATOM 9318 N N . LYS B 1 264 ? 119.980 -22.148 206.567 1.00 16.12 262 LYS B N 1
ATOM 9319 C CA . LYS B 1 264 ? 120.817 -21.637 205.504 1.00 17.41 262 LYS B CA 1
ATOM 9320 C C . LYS B 1 264 ? 119.985 -21.099 204.338 1.00 16.62 262 LYS B C 1
ATOM 9321 O O . LYS B 1 264 ? 120.283 -20.017 203.797 1.00 17.94 262 LYS B O 1
ATOM 9340 N N . LYS B 1 265 ? 118.972 -21.848 203.916 1.00 16.79 263 LYS B N 1
ATOM 9341 C CA . LYS B 1 265 ? 118.144 -21.401 202.791 1.00 17.58 263 LYS B CA 1
ATOM 9342 C C . LYS B 1 265 ? 117.333 -20.169 203.150 1.00 16.38 263 LYS B C 1
ATOM 9343 O O . LYS B 1 265 ? 117.200 -19.253 202.331 1.00 17.83 263 LYS B O 1
ATOM 9362 N N . ALA B 1 266 ? 116.835 -20.117 204.388 1.00 14.47 264 ALA B N 1
ATOM 9363 C CA . ALA B 1 266 ? 116.096 -18.918 204.807 1.00 13.93 264 ALA B CA 1
ATOM 9364 C C . ALA B 1 266 ? 117.022 -17.708 204.848 1.00 13.43 264 ALA B C 1
ATOM 9365 O O . ALA B 1 266 ? 116.618 -16.593 204.488 1.00 14.14 264 ALA B O 1
ATOM 9372 N N . GLN B 1 267 ? 118.250 -17.926 205.318 1.00 13.93 265 GLN B N 1
ATOM 9373 C CA . GLN B 1 267 ? 119.225 -16.853 205.414 1.00 13.78 265 GLN B CA 1
ATOM 9374 C C . GLN B 1 267 ? 119.452 -16.203 204.041 1.00 14.84 265 GLN B C 1
ATOM 9375 O O . GLN B 1 267 ? 119.617 -14.983 203.948 1.00 14.81 265 GLN B O 1
ATOM 9389 N N . ALA B 1 268 ? 119.461 -17.029 202.998 1.00 14.25 266 ALA B N 1
ATOM 9390 C CA . ALA B 1 268 ? 119.748 -16.610 201.638 1.00 15.53 266 ALA B CA 1
ATOM 9391 C C . ALA B 1 268 ? 118.548 -16.107 200.848 1.00 15.20 266 ALA B C 1
ATOM 9392 O O . ALA B 1 268 ? 118.687 -15.785 199.677 1.00 16.39 266 ALA B O 1
ATOM 9399 N N . LEU B 1 269 ? 117.391 -15.965 201.484 1.00 14.41 267 LEU B N 1
ATOM 9400 C CA . LEU B 1 269 ? 116.219 -15.453 200.799 1.00 14.07 267 LEU B CA 1
ATOM 9401 C C . LEU B 1 269 ? 116.450 -14.006 200.343 1.00 14.13 267 LEU B C 1
ATOM 9402 O O . LEU B 1 269 ? 117.275 -13.285 200.910 1.00 14.25 267 LEU B O 1
ATOM 9418 N N . PRO B 1 270 ? 115.710 -13.568 199.312 1.00 13.91 268 PRO B N 1
ATOM 9419 C CA . PRO B 1 270 ? 115.893 -12.200 198.811 1.00 13.99 268 PRO B CA 1
ATOM 9420 C C . PRO B 1 270 ? 115.877 -11.157 199.912 1.00 12.21 268 PRO B C 1
ATOM 9421 O O . PRO B 1 270 ? 115.073 -11.264 200.852 1.00 12.67 268 PRO B O 1
ATOM 9432 N N . LYS B 1 271 ? 116.763 -10.169 199.808 1.00 11.84 269 LYS B N 1
ATOM 9433 C CA . LYS B 1 271 ? 116.907 -9.165 200.868 1.00 11.69 269 LYS B CA 1
ATOM 9434 C C . LYS B 1 271 ? 117.184 -7.804 200.261 1.00 11.46 269 LYS B C 1
ATOM 9435 O O . LYS B 1 271 ? 117.997 -7.701 199.358 1.00 12.46 269 LYS B O 1
ATOM 9454 N N . VAL B 1 272 ? 116.488 -6.781 200.773 1.00 11.68 270 VAL B N 1
ATOM 9455 C CA A VAL B 1 272 ? 116.506 -5.419 200.268 0.46 11.95 270 VAL B CA 1
ATOM 9456 C CA B VAL B 1 272 ? 116.607 -5.442 200.163 0.54 11.71 270 VAL B CA 1
ATOM 9457 C C . VAL B 1 272 ? 117.733 -4.594 200.726 1.00 12.34 270 VAL B C 1
ATOM 9458 O O . VAL B 1 272 ? 118.344 -3.874 199.955 1.00 13.80 270 VAL B O 1
ATOM 9482 N N . ASN B 1 273 ? 118.003 -4.634 202.034 1.00 11.99 271 ASN B N 1
ATOM 9483 C CA . ASN B 1 273 ? 119.055 -3.769 202.599 1.00 12.33 271 ASN B CA 1
ATOM 9484 C C . ASN B 1 273 ? 120.389 -4.457 202.506 1.00 13.08 271 ASN B C 1
ATOM 9485 O O . ASN B 1 273 ? 120.681 -5.385 203.275 1.00 13.34 271 ASN B O 1
ATOM 9496 N N . SER B 1 274 ? 121.213 -3.968 201.567 1.00 13.90 272 SER B N 1
ATOM 9497 C CA . SER B 1 274 ? 122.518 -4.568 201.295 1.00 15.40 272 SER B CA 1
ATOM 9498 C C . SER B 1 274 ? 123.535 -4.399 202.405 1.00 15.15 272 SER B C 1
ATOM 9499 O O . SER B 1 274 ? 124.592 -5.033 202.365 1.00 17.29 272 SER B O 1
ATOM 9507 N N . LYS B 1 275 ? 123.282 -3.510 203.359 1.00 14.26 273 LYS B N 1
ATOM 9508 C CA . LYS B 1 275 ? 124.269 -3.207 204.420 1.00 16.41 273 LYS B CA 1
ATOM 9509 C C . LYS B 1 275 ? 124.268 -4.209 205.545 1.00 16.48 273 LYS B C 1
ATOM 9510 O O . LYS B 1 275 ? 125.182 -4.218 206.365 1.00 20.24 273 LYS B O 1
ATOM 9529 N N . ARG B 1 276 ? 123.238 -5.056 205.580 1.00 14.87 274 ARG B N 1
ATOM 9530 C CA . AR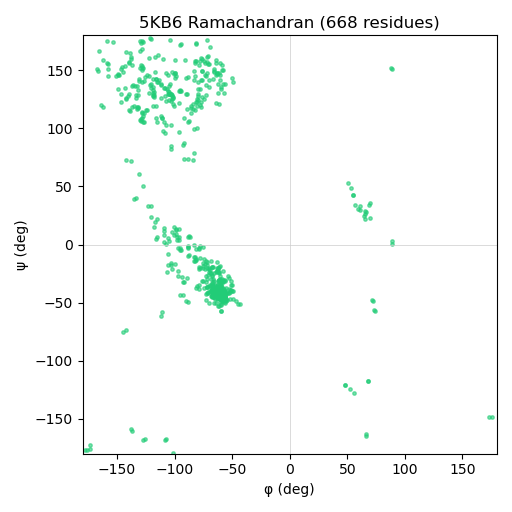G B 1 276 ? 123.094 -6.085 206.634 1.00 14.89 274 ARG B CA 1
ATOM 9531 C C . ARG B 1 276 ? 122.774 -7.417 206.014 1.00 15.23 274 ARG B C 1
ATOM 9532 O O . ARG B 1 276 ? 121.842 -7.541 205.216 1.00 16.29 274 ARG B O 1
ATOM 9553 N N . GLN B 1 277 ? 123.537 -8.441 206.391 1.00 16.52 275 GLN B N 1
ATOM 9554 C CA . GLN B 1 277 ? 123.191 -9.810 206.005 1.00 16.92 275 GLN B CA 1
ATOM 9555 C C . GLN B 1 277 ? 122.166 -10.359 206.987 1.00 14.24 275 GLN B C 1
ATOM 9556 O O . GLN B 1 277 ? 122.125 -9.964 208.146 1.00 16.75 275 GLN B O 1
ATOM 9570 N N . ARG B 1 278 ? 121.299 -11.236 206.514 1.00 13.18 276 ARG B N 1
ATOM 9571 C CA . ARG B 1 278 ? 120.304 -11.828 207.399 1.00 12.35 276 ARG B CA 1
ATOM 9572 C C . ARG B 1 278 ? 120.947 -12.823 208.356 1.00 12.07 276 ARG B C 1
ATOM 9573 O O . ARG B 1 278 ? 121.923 -13.508 208.019 1.00 13.56 276 ARG B O 1
ATOM 9594 N N . THR B 1 279 ? 120.377 -12.906 209.556 1.00 11.34 277 THR B N 1
ATOM 9595 C CA . THR B 1 279 ? 120.657 -13.959 210.508 1.00 12.37 277 THR B CA 1
ATOM 9596 C C . THR B 1 279 ? 119.365 -14.690 210.769 1.00 11.30 277 THR B C 1
ATOM 9597 O O . THR B 1 279 ? 118.325 -14.046 210.945 1.00 11.99 277 THR B O 1
ATOM 9608 N N . VAL B 1 280 ? 119.399 -16.019 210.787 1.00 11.14 278 VAL B N 1
ATOM 9609 C CA . VAL B 1 280 ? 118.224 -16.835 211.027 1.00 11.20 278 VAL B CA 1
ATOM 9610 C C . VAL B 1 280 ? 118.488 -17.649 212.283 1.00 11.05 278 VAL B C 1
ATOM 9611 O O . VAL B 1 280 ? 119.522 -18.304 212.368 1.00 12.41 278 VAL B O 1
ATOM 9624 N N . ILE B 1 281 ? 117.571 -17.610 213.249 1.00 10.89 279 ILE B N 1
ATOM 9625 C CA . ILE B 1 281 ? 117.748 -18.212 214.564 1.00 11.05 279 ILE B CA 1
ATOM 9626 C C . ILE B 1 281 ? 116.568 -19.105 214.857 1.00 10.62 279 ILE B C 1
ATOM 9627 O O . ILE B 1 281 ? 115.443 -18.601 215.060 1.00 11.72 279 ILE B O 1
ATOM 9643 N N . PHE B 1 282 ? 116.811 -20.414 214.881 1.00 10.80 280 PHE B N 1
ATOM 9644 C CA . PHE B 1 282 ? 115.765 -21.375 215.157 1.00 11.08 280 PHE B CA 1
ATOM 9645 C C . PHE B 1 282 ? 116.081 -22.117 216.457 1.00 11.30 280 PHE B C 1
ATOM 9646 O O . PHE B 1 282 ? 117.097 -22.828 216.556 1.00 12.49 280 PHE B O 1
ATOM 9663 N N . THR B 1 283 ? 115.194 -21.984 217.435 1.00 11.16 281 THR B N 1
ATOM 9664 C CA . THR B 1 283 ? 115.275 -22.791 218.641 1.00 11.76 281 THR B CA 1
ATOM 9665 C C . THR B 1 283 ? 114.718 -24.181 218.393 1.00 12.07 281 THR B C 1
ATOM 9666 O O . THR B 1 283 ? 113.893 -24.391 217.493 1.00 12.66 281 THR B O 1
ATOM 9677 N N . GLN B 1 284 ? 115.188 -25.136 219.188 1.00 12.17 282 GLN B N 1
ATOM 9678 C CA . GLN B 1 284 ? 114.766 -26.525 219.075 1.00 12.43 282 GLN B CA 1
ATOM 9679 C C . GLN B 1 284 ? 114.438 -27.134 220.430 1.00 12.04 282 GLN B C 1
ATOM 9680 O O . GLN B 1 284 ? 114.743 -28.297 220.703 1.00 12.78 282 GLN B O 1
ATOM 9694 N N . GLY B 1 285 ? 113.792 -26.360 221.285 1.00 12.76 283 GLY B N 1
ATOM 9695 C CA . GLY B 1 285 ? 113.411 -26.857 222.608 1.00 12.59 283 GLY B CA 1
ATOM 9696 C C . GLY B 1 285 ? 114.648 -27.095 223.463 1.00 12.72 283 GLY B C 1
ATOM 9697 O O . GLY B 1 285 ? 115.413 -26.168 223.720 1.00 13.58 283 GLY B O 1
ATOM 9701 N N . ARG B 1 286 ? 114.876 -28.344 223.858 1.00 12.35 284 ARG B N 1
ATOM 9702 C CA . ARG B 1 286 ? 116.086 -28.698 224.564 1.00 11.69 284 ARG B CA 1
ATOM 9703 C C . ARG B 1 286 ? 117.285 -28.931 223.638 1.00 11.82 284 ARG B C 1
ATOM 9704 O O . ARG B 1 286 ? 118.406 -29.030 224.121 1.00 12.44 284 ARG B O 1
ATOM 9725 N N . ASP B 1 287 ? 117.040 -29.080 222.342 1.00 11.71 285 ASP B N 1
ATOM 9726 C CA . ASP B 1 287 ? 118.121 -29.258 221.378 1.00 11.73 285 ASP B CA 1
ATOM 9727 C C . ASP B 1 287 ? 118.706 -27.897 221.024 1.00 11.64 285 ASP B C 1
ATOM 9728 O O . ASP B 1 287 ? 118.177 -26.858 221.414 1.00 11.67 285 ASP B O 1
ATOM 9737 N N . ASP B 1 288 ? 119.789 -27.898 220.269 1.00 11.69 286 ASP B N 1
ATOM 9738 C CA . ASP B 1 288 ? 120.601 -26.697 220.105 1.00 11.09 286 ASP B CA 1
ATOM 9739 C C . ASP B 1 288 ? 119.826 -25.608 219.367 1.00 11.27 286 ASP B C 1
ATOM 9740 O O . ASP B 1 288 ? 119.018 -25.886 218.481 1.00 12.46 286 ASP B O 1
ATOM 9749 N N . THR B 1 289 ? 120.132 -24.366 219.714 1.00 10.55 287 THR B N 1
ATOM 9750 C CA . THR B 1 289 ? 119.660 -23.234 218.929 1.00 10.64 287 THR B CA 1
ATOM 9751 C C . THR B 1 289 ? 120.563 -23.099 217.703 1.00 11.41 287 THR B C 1
ATOM 9752 O O . THR B 1 289 ? 121.774 -23.086 217.820 1.00 12.82 287 THR B O 1
ATOM 9763 N N . ILE B 1 290 ? 119.944 -23.017 216.530 1.00 12.01 288 ILE B N 1
ATOM 9764 C CA . ILE B 1 290 ? 120.643 -23.000 215.259 1.00 13.18 288 ILE B CA 1
ATOM 9765 C C . ILE B 1 290 ? 120.678 -21.579 214.742 1.00 12.79 288 ILE B C 1
ATOM 9766 O O . ILE B 1 290 ? 119.628 -20.933 214.648 1.00 13.51 288 ILE B O 1
ATOM 9782 N N . VAL B 1 291 ? 121.871 -21.099 214.371 1.00 13.54 289 VAL B N 1
ATOM 9783 C CA . VAL B 1 291 ? 122.051 -19.742 213.877 1.00 13.28 289 VAL B CA 1
ATOM 9784 C C . VAL B 1 291 ? 122.716 -19.791 212.521 1.00 13.38 289 VAL B C 1
ATOM 9785 O O . VAL B 1 291 ? 123.852 -20.233 212.418 1.00 15.06 289 VAL B O 1
ATOM 9798 N N . ALA B 1 292 ? 122.016 -19.346 211.483 1.00 13.57 290 ALA B N 1
ATOM 9799 C CA . ALA B 1 292 ? 122.601 -19.216 210.156 1.00 14.45 290 ALA B CA 1
ATOM 9800 C C . ALA B 1 292 ? 122.886 -17.759 209.908 1.00 14.93 290 ALA B C 1
ATOM 9801 O O . ALA B 1 292 ? 122.013 -16.903 210.068 1.00 15.33 290 ALA B O 1
ATOM 9808 N N . ALA B 1 293 ? 124.101 -17.481 209.489 1.00 17.50 291 ALA B N 1
ATOM 9809 C CA . ALA B 1 293 ? 124.494 -16.153 209.055 1.00 18.88 291 ALA B CA 1
ATOM 9810 C C . ALA B 1 293 ? 125.129 -16.267 207.669 1.00 21.21 291 ALA B C 1
ATOM 9811 O O . ALA B 1 293 ? 125.018 -17.303 207.024 1.00 23.32 291 ALA B O 1
ATOM 9818 N N . GLU B 1 294 ? 125.766 -15.214 207.186 1.00 23.94 292 GLU B N 1
ATOM 9819 C CA . GLU B 1 294 ? 126.175 -15.196 205.773 1.00 29.08 292 GLU B CA 1
ATOM 9820 C C . GLU B 1 294 ? 127.061 -16.375 205.376 1.00 35.83 292 GLU B C 1
ATOM 9821 O O . GLU B 1 294 ? 126.847 -16.999 204.325 1.00 41.25 292 GLU B O 1
ATOM 9833 N N . ASN B 1 295 ? 128.047 -16.692 206.203 1.00 33.58 293 ASN B N 1
ATOM 9834 C CA . ASN B 1 295 ? 129.049 -17.677 205.768 1.00 39.22 293 ASN B CA 1
ATOM 9835 C C . ASN B 1 295 ? 129.042 -18.949 206.588 1.00 35.26 293 ASN B C 1
ATOM 9836 O O . ASN B 1 295 ? 129.859 -19.817 206.367 1.00 37.28 293 ASN B O 1
ATOM 9847 N N . ASP B 1 296 ? 128.080 -19.091 207.498 1.00 30.40 294 ASP B N 1
ATOM 9848 C CA . ASP B 1 296 ? 128.210 -20.055 208.570 1.00 30.00 294 ASP B CA 1
ATOM 9849 C C . ASP B 1 296 ? 126.851 -20.435 209.139 1.00 23.90 294 ASP B C 1
ATOM 9850 O O . ASP B 1 296 ? 125.978 -19.609 209.202 1.00 24.35 294 ASP B O 1
ATOM 9859 N N . VAL B 1 297 ? 126.710 -21.687 209.548 1.00 21.32 295 VAL B N 1
ATOM 9860 C CA . VAL B 1 297 ? 125.651 -22.122 210.445 1.00 20.00 295 VAL B CA 1
ATOM 9861 C C . VAL B 1 297 ? 126.323 -22.645 211.719 1.00 20.55 295 VAL B C 1
ATOM 9862 O O . VAL B 1 297 ? 127.236 -23.464 211.640 1.00 23.84 295 VAL B O 1
ATOM 9875 N N . THR B 1 298 ? 125.842 -22.194 212.881 1.00 18.31 296 THR B N 1
ATOM 9876 C CA . THR B 1 298 ? 126.430 -22.504 214.184 1.00 18.70 296 THR B CA 1
ATOM 9877 C C . THR B 1 298 ? 125.344 -23.020 215.108 1.00 17.01 296 THR B C 1
ATOM 9878 O O . THR B 1 298 ? 124.234 -22.474 215.124 1.00 19.13 296 THR B O 1
ATOM 9889 N N . ALA B 1 299 ? 125.664 -24.023 215.902 1.00 17.07 297 ALA B N 1
ATOM 9890 C CA . ALA B 1 299 ? 124.748 -24.589 216.892 1.00 16.08 297 ALA B CA 1
ATOM 9891 C C . ALA B 1 299 ? 125.170 -24.126 218.278 1.00 15.43 297 ALA B C 1
ATOM 9892 O O . ALA B 1 299 ? 126.346 -24.202 218.640 1.00 18.47 297 ALA B O 1
ATOM 9899 N N . PHE B 1 300 ? 124.212 -23.600 219.037 1.00 13.44 298 PHE B N 1
ATOM 9900 C CA . PHE B 1 300 ? 124.421 -23.127 220.400 1.00 13.50 298 PHE B CA 1
ATOM 9901 C C . PHE B 1 300 ? 123.678 -24.069 221.358 1.00 12.36 298 PHE B C 1
ATOM 9902 O O . PHE B 1 300 ? 122.451 -24.033 221.402 1.00 13.08 298 PHE B O 1
ATOM 9919 N N . PRO B 1 301 ? 124.400 -24.888 222.127 1.00 12.48 299 PRO B N 1
ATOM 9920 C CA . PRO B 1 301 ? 123.735 -25.782 223.059 1.00 13.21 299 PRO B CA 1
ATOM 9921 C C . PRO B 1 301 ? 122.892 -25.077 224.116 1.00 11.88 299 PRO B C 1
ATOM 9922 O O . PRO B 1 301 ? 123.245 -23.998 224.589 1.00 12.78 299 PRO B O 1
ATOM 9933 N N . VAL B 1 302 ? 121.796 -25.724 224.486 1.00 11.50 300 VAL B N 1
ATOM 9934 C CA . VAL B 1 302 ? 120.993 -25.320 225.624 1.00 11.15 300 VAL B CA 1
ATOM 9935 C C . VAL B 1 302 ? 121.587 -26.020 226.839 1.00 12.05 300 VAL B C 1
ATOM 9936 O O . VAL B 1 302 ? 121.488 -27.242 226.974 1.00 12.58 300 VAL B O 1
ATOM 9949 N N . LEU B 1 303 ? 122.291 -25.260 227.678 1.00 11.58 301 LEU B N 1
ATOM 9950 C CA . LEU B 1 303 ? 122.952 -25.854 228.833 1.00 12.79 301 LEU B CA 1
ATOM 9951 C C . LEU B 1 303 ? 122.014 -26.212 229.972 1.00 12.43 301 LEU B C 1
ATOM 9952 O O . LEU B 1 303 ? 122.338 -27.057 230.792 1.00 14.13 301 LEU B O 1
ATOM 9968 N N . ASP B 1 304 ? 120.829 -25.613 229.999 1.00 11.96 302 ASP B N 1
ATOM 9969 C CA . ASP B 1 304 ? 119.811 -25.930 230.999 1.00 12.05 302 ASP B CA 1
ATOM 9970 C C . ASP B 1 304 ? 119.051 -27.175 230.539 1.00 12.57 302 ASP B C 1
ATOM 9971 O O . ASP B 1 304 ? 118.137 -27.090 229.729 1.00 13.89 302 ASP B O 1
ATOM 9980 N N . GLN B 1 305 ? 119.432 -28.323 231.096 1.00 11.83 303 GLN B N 1
ATOM 9981 C CA . GLN B 1 305 ? 118.802 -29.599 230.765 1.00 12.39 303 GLN B CA 1
ATOM 9982 C C . GLN B 1 305 ? 118.088 -30.196 231.970 1.00 13.15 303 GLN B C 1
ATOM 9983 O O . GLN B 1 305 ? 117.837 -31.415 232.022 1.00 14.79 303 GLN B O 1
ATOM 9997 N N . ASN B 1 306 ? 117.753 -29.348 232.930 1.00 13.91 304 ASN B N 1
ATOM 9998 C CA . ASN B 1 306 ? 117.105 -29.794 234.154 1.00 15.72 304 ASN B CA 1
ATOM 9999 C C . ASN B 1 306 ? 115.606 -29.904 233.910 1.00 15.71 304 ASN B C 1
ATOM 10000 O O . ASN B 1 306 ? 114.812 -29.086 234.379 1.00 16.49 304 ASN B O 1
ATOM 10011 N N . GLN B 1 307 ? 115.232 -30.937 233.160 1.00 14.50 305 GLN B N 1
ATOM 10012 C CA . GLN B 1 307 ? 113.871 -31.066 232.662 1.00 15.25 305 GLN B CA 1
ATOM 10013 C C . GLN B 1 307 ? 112.872 -31.125 233.791 1.00 15.56 305 GLN B C 1
ATOM 10014 O O . GLN B 1 307 ? 111.767 -30.613 233.676 1.00 17.62 305 GLN B O 1
ATOM 10028 N N . GLU B 1 308 ? 113.271 -31.738 234.894 1.00 17.37 306 GLU B N 1
ATOM 10029 C CA . GLU B 1 308 ? 112.398 -31.986 236.012 1.00 18.13 306 GLU B CA 1
ATOM 10030 C C . GLU B 1 308 ? 112.124 -30.700 236.810 1.00 18.38 306 GLU B C 1
ATOM 10031 O O . GLU B 1 308 ? 111.202 -30.680 237.612 1.00 23.72 306 GLU B O 1
ATOM 10043 N N . GLU B 1 309 ? 112.873 -29.618 236.566 1.00 18.49 307 GLU B N 1
ATOM 10044 C CA . GLU B 1 309 ? 112.573 -28.288 237.151 1.00 17.88 307 GLU B CA 1
ATOM 10045 C C . GLU B 1 309 ? 111.611 -27.465 236.283 1.00 17.26 307 GLU B C 1
ATOM 10046 O O . GLU B 1 309 ? 111.179 -26.383 236.681 1.00 18.20 307 GLU B O 1
ATOM 10058 N N . ILE B 1 310 ? 111.328 -27.922 235.064 1.00 16.75 308 ILE B N 1
ATOM 10059 C CA . ILE B 1 310 ? 110.503 -27.135 234.155 1.00 18.58 308 ILE B CA 1
ATOM 10060 C C . ILE B 1 310 ? 109.083 -27.262 234.598 1.00 21.19 308 ILE B C 1
ATOM 10061 O O . ILE B 1 310 ? 108.568 -28.368 234.748 1.00 25.62 308 ILE B O 1
ATOM 10077 N N . ILE B 1 311 ? 108.416 -26.138 234.797 1.00 18.67 309 ILE B N 1
ATOM 10078 C CA . ILE B 1 311 ? 107.025 -26.235 235.150 1.00 22.55 309 ILE B CA 1
ATOM 10079 C C . ILE B 1 311 ? 106.071 -25.846 234.033 1.00 20.81 309 ILE B C 1
ATOM 10080 O O . ILE B 1 311 ? 104.934 -26.312 234.027 1.00 23.33 309 ILE B O 1
ATOM 10096 N N . ASP B 1 312 ? 106.509 -25.031 233.070 1.00 20.01 310 ASP B N 1
ATOM 10097 C CA . ASP B 1 312 ? 105.596 -24.524 232.050 1.00 19.45 310 ASP B CA 1
ATOM 10098 C C . ASP B 1 312 ? 106.441 -23.996 230.916 1.00 16.56 310 ASP B C 1
ATOM 10099 O O . ASP B 1 312 ? 107.247 -23.107 231.144 1.00 17.35 310 ASP B O 1
ATOM 10108 N N . THR B 1 313 ? 106.284 -24.535 229.706 1.00 17.85 311 THR B N 1
ATOM 10109 C CA . THR B 1 313 ? 107.040 -24.025 228.562 1.00 18.26 311 THR B CA 1
ATOM 10110 C C . THR B 1 313 ? 106.346 -22.868 227.824 1.00 16.61 311 THR B C 1
ATOM 10111 O O . THR B 1 313 ? 106.915 -22.320 226.883 1.00 17.91 311 THR B O 1
ATOM 10122 N N . ASN B 1 314 ? 105.146 -22.459 228.250 1.00 17.55 312 ASN B N 1
ATOM 10123 C CA A ASN B 1 314 ? 104.424 -21.342 227.627 0.56 18.28 312 ASN B CA 1
ATOM 10124 C CA B ASN B 1 314 ? 104.483 -21.353 227.563 0.44 18.09 312 ASN B CA 1
ATOM 10125 C C . ASN B 1 314 ? 105.254 -20.055 227.759 1.00 17.32 312 ASN B C 1
ATOM 10126 O O . ASN B 1 314 ? 105.611 -19.673 228.862 1.00 18.71 312 ASN B O 1
ATOM 10146 N N . GLY B 1 315 ? 105.541 -19.405 226.647 1.00 15.25 313 GLY B N 1
ATOM 10147 C CA . GLY B 1 315 ? 106.290 -18.169 226.644 1.00 14.99 313 GLY B CA 1
ATOM 10148 C C . GLY B 1 315 ? 107.787 -18.331 226.565 1.00 13.58 313 GLY B C 1
ATOM 10149 O O . GLY B 1 315 ? 108.493 -17.329 226.572 1.00 13.15 313 GLY B O 1
ATOM 10153 N N . ALA B 1 316 ? 108.287 -19.560 226.488 1.00 13.39 314 ALA B N 1
ATOM 10154 C CA . ALA B 1 316 ? 109.729 -19.794 226.406 1.00 12.70 314 ALA B CA 1
ATOM 10155 C C . ALA B 1 316 ? 110.368 -19.123 225.193 1.00 11.99 314 ALA B C 1
ATOM 10156 O O . ALA B 1 316 ? 111.432 -18.493 225.293 1.00 11.95 314 ALA B O 1
ATOM 10163 N N . GLY B 1 317 ? 109.728 -19.233 224.044 1.00 11.92 315 GLY B N 1
ATOM 10164 C CA . GLY B 1 317 ? 110.196 -18.606 222.833 1.00 11.85 315 GLY B CA 1
ATOM 10165 C C . GLY B 1 317 ? 110.126 -17.097 222.933 1.00 11.39 315 GLY B C 1
ATOM 10166 O O . GLY B 1 317 ? 111.067 -16.395 222.537 1.00 11.84 315 GLY B O 1
ATOM 10170 N N . ASP B 1 318 ? 109.035 -16.572 223.496 1.00 11.20 316 ASP B N 1
ATOM 10171 C CA . ASP B 1 318 ? 108.894 -15.124 223.670 1.00 11.26 316 ASP B CA 1
ATOM 10172 C C . ASP B 1 318 ? 110.032 -14.592 224.558 1.00 10.57 316 ASP B C 1
ATOM 10173 O O . ASP B 1 318 ? 110.582 -13.525 224.312 1.00 11.01 316 ASP B O 1
ATOM 10182 N N . ALA B 1 319 ? 110.351 -15.348 225.608 1.00 10.02 317 ALA B N 1
ATOM 10183 C CA . ALA B 1 319 ? 111.414 -14.964 226.518 1.00 10.18 317 ALA B CA 1
ATOM 10184 C C . ALA B 1 319 ? 112.799 -15.068 225.870 1.00 9.67 317 ALA B C 1
ATOM 10185 O O . ALA B 1 319 ? 113.638 -14.190 226.074 1.00 9.94 317 ALA B O 1
ATOM 10192 N N . PHE B 1 320 ? 113.020 -16.117 225.081 1.00 9.98 318 PHE B N 1
ATOM 10193 C CA . PHE B 1 320 ? 114.270 -16.236 224.330 1.00 9.83 318 PHE B CA 1
ATOM 10194 C C . PHE B 1 320 ? 114.484 -14.999 223.454 1.00 9.35 318 PHE B C 1
ATOM 10195 O O . PHE B 1 320 ? 115.550 -14.378 223.492 1.00 9.86 318 PHE B O 1
ATOM 10212 N N . VAL B 1 321 ? 113.430 -14.597 222.737 1.00 9.61 319 VAL B N 1
ATOM 10213 C CA . VAL B 1 321 ? 113.568 -13.440 221.858 1.00 9.89 319 VAL B CA 1
ATOM 10214 C C . VAL B 1 321 ? 113.814 -12.177 222.687 1.00 9.08 319 VAL B C 1
ATOM 10215 O O . VAL B 1 321 ? 114.693 -11.373 222.361 1.00 10.14 319 VAL B O 1
ATOM 10228 N N . GLY B 1 322 ? 113.077 -12.013 223.784 1.00 9.23 320 GLY B N 1
ATOM 10229 C CA . GLY B 1 322 ? 113.298 -10.837 224.627 1.00 9.93 320 GLY B CA 1
ATOM 10230 C C . GLY B 1 322 ? 114.705 -10.749 225.170 1.00 9.67 320 GLY B C 1
ATOM 10231 O O . GLY B 1 322 ? 115.338 -9.673 225.161 1.00 10.35 320 GLY B O 1
ATOM 10235 N N . GLY B 1 323 ? 115.245 -11.876 225.617 1.00 9.55 321 GLY B N 1
ATOM 10236 C CA . GLY B 1 323 ? 116.621 -11.872 226.093 1.00 10.05 321 GLY B CA 1
ATOM 10237 C C . GLY B 1 323 ? 117.603 -11.535 224.988 1.00 9.81 321 GLY B C 1
ATOM 10238 O O . GLY B 1 323 ? 118.539 -10.746 225.184 1.00 10.74 321 GLY B O 1
ATOM 10242 N N . PHE B 1 324 ? 117.397 -12.127 223.826 1.00 9.53 322 PHE B N 1
ATOM 10243 C CA . PHE B 1 324 ? 118.253 -11.816 222.675 1.00 10.03 322 PHE B CA 1
ATOM 10244 C C . PHE B 1 324 ? 118.250 -10.325 222.366 1.00 9.96 322 PHE B C 1
ATOM 10245 O O . PHE B 1 324 ? 119.297 -9.682 222.209 1.00 10.85 322 PHE B O 1
ATOM 10262 N N . LEU B 1 325 ? 117.048 -9.755 222.271 1.00 9.96 323 LEU B N 1
ATOM 10263 C CA . LEU B 1 325 ? 116.880 -8.351 221.943 1.00 10.52 323 LEU B CA 1
ATOM 10264 C C . LEU B 1 325 ? 117.491 -7.434 222.983 1.00 10.45 323 LEU B C 1
ATOM 10265 O O . LEU B 1 325 ? 118.007 -6.365 222.624 1.00 11.25 323 LEU B O 1
ATOM 10281 N N . SER B 1 326 ? 117.455 -7.833 224.264 1.00 9.92 324 SER B N 1
ATOM 10282 C CA . SER B 1 326 ? 118.004 -7.009 225.325 1.00 10.84 324 SER B CA 1
ATOM 10283 C C . SER B 1 326 ? 119.483 -6.735 225.120 1.00 11.00 324 SER B C 1
ATOM 10284 O O . SER B 1 326 ? 119.970 -5.689 225.533 1.00 13.28 324 SER B O 1
ATOM 10292 N N . GLN B 1 327 ? 120.219 -7.677 224.515 1.00 10.66 325 GLN B N 1
ATOM 10293 C CA . GLN B 1 327 ? 121.637 -7.516 224.256 1.00 11.18 325 GLN B CA 1
ATOM 10294 C C . GLN B 1 327 ? 121.896 -6.931 222.865 1.00 11.47 325 GLN B C 1
ATOM 10295 O O . GLN B 1 327 ? 122.845 -6.162 222.675 1.00 13.20 325 GLN B O 1
ATOM 10309 N N . LEU B 1 328 ? 121.027 -7.248 221.903 1.00 11.67 326 LEU B N 1
ATOM 10310 C CA . LEU B 1 328 ? 121.169 -6.745 220.535 1.00 12.29 326 LEU B CA 1
ATOM 10311 C C . LEU B 1 328 ? 121.132 -5.214 220.516 1.00 12.65 326 LEU B C 1
ATOM 10312 O O . LEU B 1 328 ? 121.899 -4.582 219.762 1.00 15.03 326 LEU B O 1
ATOM 10328 N N . VAL B 1 329 ? 120.255 -4.612 221.329 1.00 12.30 327 VAL B N 1
ATOM 10329 C CA . VAL B 1 329 ? 120.175 -3.144 221.361 1.00 13.89 327 VAL B CA 1
ATOM 10330 C C . VAL B 1 329 ? 121.458 -2.462 221.806 1.00 14.63 327 VAL B C 1
ATOM 10331 O O . VAL B 1 329 ? 121.671 -1.314 221.453 1.00 16.97 327 VAL B O 1
ATOM 10344 N N . SER B 1 330 ? 122.309 -3.174 222.554 1.00 15.91 328 SER B N 1
ATOM 10345 C CA . SER B 1 330 ? 123.634 -2.676 222.945 1.00 18.12 328 SER B CA 1
ATOM 10346 C C . SER B 1 330 ? 124.757 -3.158 222.032 1.00 19.59 328 SER B C 1
ATOM 10347 O O . SER B 1 330 ? 125.939 -3.000 222.360 1.00 22.57 328 SER B O 1
ATOM 10355 N N . ASP B 1 331 ? 124.410 -3.721 220.877 1.00 18.76 329 ASP B N 1
ATOM 10356 C CA . ASP B 1 331 ? 125.398 -4.192 219.895 1.00 21.69 329 ASP B CA 1
ATOM 10357 C C . ASP B 1 331 ? 126.316 -5.256 220.499 1.00 21.08 329 ASP B C 1
ATOM 10358 O O . ASP B 1 331 ? 127.490 -5.362 220.106 1.00 24.16 329 ASP B O 1
ATOM 10367 N N . LYS B 1 332 ? 125.807 -6.037 221.459 1.00 19.23 330 LYS B N 1
ATOM 10368 C CA . LYS B 1 332 ? 126.611 -7.113 222.051 1.00 19.92 330 LYS B CA 1
ATOM 10369 C C . LYS B 1 332 ? 126.811 -8.222 221.014 1.00 18.96 330 LYS B C 1
ATOM 10370 O O . LYS B 1 332 ? 126.008 -8.360 220.089 1.00 20.04 330 LYS B O 1
ATOM 10389 N N . PRO B 1 333 ? 127.892 -9.013 221.152 1.00 18.68 331 PRO B N 1
ATOM 10390 C CA . PRO B 1 333 ? 128.123 -10.115 220.227 1.00 20.21 331 PRO B CA 1
ATOM 10391 C C . PRO B 1 333 ? 126.997 -11.143 220.186 1.00 17.40 331 PRO B C 1
ATOM 10392 O O . PRO B 1 333 ? 126.272 -11.312 221.159 1.00 16.53 331 PRO B O 1
ATOM 10403 N N . LEU B 1 334 ? 126.884 -11.829 219.067 1.00 17.89 332 LEU B N 1
ATOM 10404 C CA . LEU B 1 334 ? 125.888 -12.882 218.892 1.00 17.98 332 LEU B CA 1
ATOM 10405 C C . LEU B 1 334 ? 125.890 -13.855 220.050 1.00 16.94 332 LEU B C 1
ATOM 10406 O O . LEU B 1 334 ? 124.820 -14.231 220.540 1.00 15.78 332 LEU B O 1
ATOM 10422 N N . THR B 1 335 ? 127.064 -14.319 220.469 1.00 17.98 333 THR B N 1
ATOM 10423 C CA A THR B 1 335 ? 127.163 -15.274 221.583 0.46 18.44 333 THR B CA 1
ATOM 10424 C CA B THR B 1 335 ? 127.118 -15.274 221.569 0.54 17.54 333 THR B CA 1
ATOM 10425 C C . THR B 1 335 ? 126.417 -14.772 222.835 1.00 16.17 333 THR B C 1
ATOM 10426 O O . THR B 1 335 ? 125.724 -15.552 223.521 1.00 15.97 333 THR B O 1
ATOM 10446 N N . GLU B 1 336 ? 126.576 -13.473 223.126 1.00 15.71 334 GLU B N 1
ATOM 10447 C CA . GLU B 1 336 ? 125.972 -12.870 224.309 1.00 16.23 334 GLU B CA 1
ATOM 10448 C C . GLU B 1 336 ? 124.461 -12.730 224.163 1.00 14.31 334 GLU B C 1
ATOM 10449 O O . GLU B 1 336 ? 123.721 -12.917 225.133 1.00 14.52 334 GLU B O 1
ATOM 10461 N N . CYS B 1 337 ? 124.020 -12.427 222.953 1.00 13.05 335 CYS B N 1
ATOM 10462 C CA . CYS B 1 337 ? 122.589 -12.334 222.671 1.00 11.43 335 CYS B CA 1
ATOM 10463 C C . CYS B 1 337 ? 121.942 -13.710 222.830 1.00 11.39 335 CYS B C 1
ATOM 10464 O O . CYS B 1 337 ? 120.896 -13.825 223.447 1.00 11.65 335 CYS B O 1
ATOM 10472 N N . ILE B 1 338 ? 122.597 -14.763 222.341 1.00 11.74 336 ILE B N 1
ATOM 10473 C CA . ILE B 1 338 ? 122.056 -16.116 222.519 1.00 11.81 336 ILE B CA 1
ATOM 10474 C C . ILE B 1 338 ? 122.069 -16.491 223.994 1.00 11.64 336 ILE B C 1
ATOM 10475 O O . ILE B 1 338 ? 121.113 -17.067 224.507 1.00 12.01 336 ILE B O 1
ATOM 10491 N N . ARG B 1 339 ? 123.164 -16.187 224.697 1.00 11.84 337 ARG B N 1
ATOM 10492 C CA . ARG B 1 339 ? 123.264 -16.507 226.120 1.00 12.74 337 ARG B CA 1
ATOM 10493 C C . ARG B 1 339 ? 122.130 -15.864 226.913 1.00 11.55 337 ARG B C 1
ATOM 10494 O O . ARG B 1 339 ? 121.540 -16.492 227.792 1.00 12.01 337 ARG B O 1
ATOM 10515 N N . ALA B 1 340 ? 121.842 -14.611 226.600 1.00 11.29 338 ALA B N 1
ATOM 10516 C CA . ALA B 1 340 ? 120.748 -13.908 227.289 1.00 11.22 338 ALA B CA 1
ATOM 10517 C C . ALA B 1 340 ? 119.376 -14.489 226.960 1.00 10.78 338 ALA B C 1
ATOM 10518 O O . ALA B 1 340 ? 118.507 -14.589 227.825 1.00 11.28 338 ALA B O 1
ATOM 10525 N N . GLY B 1 341 ? 119.175 -14.876 225.705 1.00 10.27 339 GLY B N 1
ATOM 10526 C CA . GLY B 1 341 ? 117.980 -15.571 225.328 1.00 9.61 339 GLY B CA 1
ATOM 10527 C C . GLY B 1 341 ? 117.794 -16.879 226.067 1.00 9.49 339 GLY B C 1
ATOM 10528 O O . GLY B 1 341 ? 116.708 -17.186 226.597 1.00 10.21 339 GLY B O 1
ATOM 10532 N N . HIS B 1 342 ? 118.855 -17.684 226.109 1.00 9.69 340 HIS B N 1
ATOM 10533 C CA . HIS B 1 342 ? 118.772 -18.931 226.852 1.00 9.99 340 HIS B CA 1
ATOM 10534 C C . HIS B 1 342 ? 118.520 -18.689 228.330 1.00 10.50 340 HIS B C 1
ATOM 10535 O O . HIS B 1 342 ? 117.760 -19.422 228.950 1.00 11.29 340 HIS B O 1
ATOM 10550 N N . TYR B 1 343 ? 119.174 -17.675 228.898 1.00 10.68 341 TYR B N 1
ATOM 10551 C CA . TYR B 1 343 ? 118.952 -17.333 230.301 1.00 10.69 341 TYR B CA 1
ATOM 10552 C C . TYR B 1 343 ? 117.493 -16.977 230.550 1.00 10.67 341 TYR B C 1
ATOM 10553 O O . TYR B 1 343 ? 116.837 -17.515 231.462 1.00 10.91 341 TYR B O 1
ATOM 10571 N N . ALA B 1 344 ? 116.964 -16.066 229.744 1.00 10.20 342 ALA B N 1
ATOM 10572 C CA . ALA B 1 344 ? 115.588 -15.620 229.937 1.00 10.15 342 ALA B CA 1
ATOM 10573 C C . ALA B 1 344 ? 114.607 -16.776 229.831 1.00 10.11 342 ALA B C 1
ATOM 10574 O O . ALA B 1 344 ? 113.684 -16.889 230.652 1.00 11.43 342 ALA B O 1
ATOM 10581 N N . ALA B 1 345 ? 114.792 -17.629 228.825 1.00 9.90 343 ALA B N 1
ATOM 10582 C CA . ALA B 1 345 ? 113.896 -18.782 228.697 1.00 10.58 343 ALA B CA 1
ATOM 10583 C C . ALA B 1 345 ? 113.984 -19.664 229.950 1.00 10.64 343 ALA B C 1
ATOM 10584 O O . ALA B 1 345 ? 112.971 -20.168 230.422 1.00 11.26 343 ALA B O 1
ATOM 10591 N N . SER B 1 346 ? 115.205 -19.878 230.456 1.00 10.87 344 SER B N 1
ATOM 10592 C CA . SER B 1 346 ? 115.368 -20.742 231.639 1.00 11.93 344 SER B CA 1
ATOM 10593 C C . SER B 1 346 ? 114.615 -20.207 232.855 1.00 12.34 344 SER B C 1
ATOM 10594 O O . SER B 1 346 ? 114.103 -20.976 233.682 1.00 13.47 344 SER B O 1
ATOM 10602 N N . VAL B 1 347 ? 114.547 -18.887 232.983 1.00 11.37 345 VAL B N 1
ATOM 10603 C CA . VAL B 1 347 ? 113.816 -18.248 234.081 1.00 12.59 345 VAL B CA 1
ATOM 10604 C C . VAL B 1 347 ? 112.300 -18.442 233.894 1.00 12.50 345 VAL B C 1
ATOM 10605 O O . VAL B 1 347 ? 111.580 -18.847 234.797 1.00 13.24 345 VAL B O 1
ATOM 10618 N N . ILE B 1 348 ? 111.830 -18.113 232.701 1.00 12.20 346 ILE B N 1
ATOM 10619 C CA . ILE B 1 348 ? 110.400 -18.148 232.402 1.00 12.78 346 ILE B CA 1
ATOM 10620 C C . ILE B 1 348 ? 109.802 -19.544 232.556 1.00 12.64 346 ILE B C 1
ATOM 10621 O O . ILE B 1 348 ? 108.663 -19.683 233.002 1.00 13.48 346 ILE B O 1
ATOM 10637 N N . ILE B 1 349 ? 110.570 -20.582 232.191 1.00 13.14 347 ILE B N 1
ATOM 10638 C CA . ILE B 1 349 ? 110.001 -21.930 232.178 1.00 13.60 347 ILE B CA 1
ATOM 10639 C C . ILE B 1 349 ? 109.905 -22.562 233.565 1.00 13.94 347 ILE B C 1
ATOM 10640 O O . ILE B 1 349 ? 109.336 -23.645 233.707 1.00 14.71 347 ILE B O 1
ATOM 10656 N N . ARG B 1 350 ? 110.410 -21.853 234.565 1.00 13.90 348 ARG B N 1
ATOM 10657 C CA . ARG B 1 350 ? 110.295 -22.255 235.953 1.00 15.32 348 ARG B CA 1
ATOM 10658 C C . ARG B 1 350 ? 109.174 -21.507 236.691 1.00 15.95 348 ARG B C 1
ATOM 10659 O O . ARG B 1 350 ? 109.041 -21.633 237.907 1.00 18.28 348 ARG B O 1
ATOM 10680 N N . ARG B 1 351 ? 108.372 -20.747 235.957 1.00 15.70 349 ARG B N 1
ATOM 10681 C CA . ARG B 1 351 ? 107.266 -19.952 236.493 1.00 17.51 349 ARG B CA 1
ATOM 10682 C C . ARG B 1 351 ? 106.076 -20.126 235.576 1.00 17.21 349 ARG B C 1
ATOM 10683 O O . ARG B 1 351 ? 106.220 -20.385 234.388 1.00 16.40 349 ARG B O 1
ATOM 10704 N N . THR B 1 352 ? 104.878 -19.939 236.114 1.00 20.91 350 THR B N 1
ATOM 10705 C CA . THR B 1 352 ? 103.685 -19.925 235.288 1.00 21.57 350 THR B CA 1
ATOM 10706 C C . THR B 1 352 ? 103.735 -18.798 234.263 1.00 19.74 350 THR B C 1
ATOM 10707 O O . THR B 1 352 ? 103.869 -17.622 234.610 1.00 22.94 350 THR B O 1
ATOM 10718 N N . GLY B 1 353 ? 103.657 -19.172 232.997 1.00 18.19 351 GLY B N 1
ATOM 10719 C CA . GLY B 1 353 ? 103.656 -18.208 231.912 1.00 17.96 351 GLY B CA 1
ATOM 10720 C C . GLY B 1 353 ? 104.960 -17.455 231.775 1.00 16.14 351 GLY B C 1
ATOM 10721 O O . GLY B 1 353 ? 106.013 -17.852 232.299 1.00 15.47 351 GLY B O 1
ATOM 10725 N N . CYS B 1 354 ? 104.893 -16.378 231.023 1.00 16.22 352 CYS B N 1
ATOM 10726 C CA . CYS B 1 354 ? 106.048 -15.538 230.735 1.00 15.57 352 CYS B CA 1
ATOM 10727 C C . CYS B 1 354 ? 106.207 -14.476 231.803 1.00 16.08 352 CYS B C 1
ATOM 10728 O O . CYS B 1 354 ? 105.868 -13.316 231.597 1.00 16.98 352 CYS B O 1
ATOM 10736 N N . THR B 1 355 ? 106.656 -14.909 232.977 1.00 15.97 353 THR B N 1
ATOM 10737 C CA . THR B 1 355 ? 106.869 -14.038 234.133 1.00 15.66 353 THR B CA 1
ATOM 10738 C C . THR B 1 355 ? 108.277 -14.296 234.676 1.00 14.49 353 THR B C 1
ATOM 10739 O O . THR B 1 355 ? 108.943 -15.271 234.331 1.00 15.01 353 THR B O 1
ATOM 10750 N N . PHE B 1 356 ? 108.709 -13.392 235.548 1.00 15.31 354 PHE B N 1
ATOM 10751 C CA . PHE B 1 356 ? 110.095 -13.340 235.989 1.00 15.39 354 PHE B CA 1
ATOM 10752 C C . PHE B 1 356 ? 110.161 -12.598 237.318 1.00 16.39 354 PHE B C 1
ATOM 10753 O O . PHE B 1 356 ? 109.253 -11.817 237.635 1.00 17.64 354 PHE B O 1
ATOM 10770 N N . PRO B 1 357 ? 111.208 -12.853 238.106 1.00 16.53 355 PRO B N 1
ATOM 10771 C CA . PRO B 1 357 ? 111.347 -12.171 239.381 1.00 19.02 355 PRO B CA 1
ATOM 10772 C C . PRO B 1 357 ? 111.728 -10.702 239.196 1.00 18.00 355 PRO B C 1
ATOM 10773 O O . PRO B 1 357 ? 111.948 -10.242 238.069 1.00 17.66 355 PRO B O 1
ATOM 10784 N N . GLU B 1 358 ? 111.806 -9.969 240.299 1.00 21.51 356 GLU B N 1
ATOM 10785 C CA . GLU B 1 358 ? 111.981 -8.527 240.221 1.00 23.83 356 GLU B CA 1
ATOM 10786 C C . GLU B 1 358 ? 113.219 -8.130 239.409 1.00 22.73 356 GLU B C 1
ATOM 10787 O O . GLU B 1 358 ? 113.150 -7.246 238.554 1.00 23.88 356 GLU B O 1
ATOM 10799 N N . LYS B 1 359 ? 114.340 -8.788 239.663 1.00 21.19 357 LYS B N 1
ATOM 10800 C CA . LYS B 1 359 ? 115.592 -8.381 239.034 1.00 22.91 357 LYS B CA 1
ATOM 10801 C C . LYS B 1 359 ? 116.218 -9.556 238.322 1.00 18.94 357 LYS B C 1
ATOM 10802 O O . LYS B 1 359 ? 116.150 -10.674 238.824 1.00 21.60 357 LYS B O 1
ATOM 10821 N N . PRO B 1 360 ? 116.868 -9.307 237.171 1.00 18.04 358 PRO B N 1
ATOM 10822 C CA . PRO B 1 360 ? 117.616 -10.369 236.524 1.00 17.21 358 PRO B CA 1
ATOM 10823 C C . PRO B 1 360 ? 118.953 -10.643 237.199 1.00 17.58 358 PRO B C 1
ATOM 10824 O O . PRO B 1 360 ? 119.484 -9.800 237.938 1.00 18.97 358 PRO B O 1
ATOM 10835 N N . ASP B 1 361 ? 119.486 -11.830 236.931 1.00 16.82 359 ASP B N 1
ATOM 10836 C CA . ASP B 1 361 ? 120.817 -12.225 237.378 1.00 19.22 359 ASP B CA 1
ATOM 10837 C C . ASP B 1 361 ? 121.561 -12.792 236.189 1.00 20.03 359 ASP B C 1
ATOM 10838 O O . ASP B 1 361 ? 121.966 -13.948 236.171 1.00 23.65 359 ASP B O 1
ATOM 10847 N N . PHE B 1 362 ? 121.724 -11.949 235.181 1.00 21.14 360 PHE B N 1
ATOM 10848 C CA . PHE B 1 362 ? 122.419 -12.309 233.969 1.00 20.52 360 PHE B CA 1
ATOM 10849 C C . PHE B 1 362 ? 123.767 -11.606 233.956 1.00 25.85 360 PHE B C 1
ATOM 10850 O O . PHE B 1 362 ? 123.831 -10.383 234.033 1.00 30.07 360 PHE B O 1
ATOM 10867 N N . HIS B 1 363 ? 124.836 -12.375 233.835 1.00 31.24 361 HIS B N 1
ATOM 10868 C CA . HIS B 1 363 ? 126.195 -11.826 233.988 1.00 41.21 361 HIS B CA 1
ATOM 10869 C C . HIS B 1 363 ? 127.180 -12.610 233.149 1.00 50.09 361 HIS B C 1
ATOM 10870 O O . HIS B 1 363 ? 126.992 -13.803 232.930 1.00 54.77 361 HIS B O 1
#

Secondary structure (DSSP, 8-state):
-PPTT-EEEES--EEEEEEE--HHHHHHTT--TT-EEE--GGGTTHHHHHHHHS--EEEEESHHHHHHHHHHHHH-SSTT-EEEEEEEESSHHHHHHHHHHHHTT-EEEEEEESSSPPPEEEEEEETTEEEEEEE-GGGGG--GGGTTTSHHHHHHHHT-SEEEEEGGGGGT-HHHHHHHHHHHHHTT-EEEEE--SHHHHHHSHHHHHHHGGG-SEEEEEHHHHHHHHHHTT-----HHHHHHHHHTS--S-TTS--EEEEEETTEEEEEE-SS-EEEE------GGG----TTHHHHHHHHHHHHHTTT--HHHHHHHHHHHHHHHTTSSSS---SS----/-PPTT-EEEES--EEEEEEE--HHHHHHTT--TT-EEE--GGGTTHHHHHHHHS--EEEEESHHHHHHHHHHHHH-SSTT-EEEEEEEESSHHHHHHHHHHHHTT-EEEEEEESSSPPPEEEEEEETTEEEEEEE-GGGGG--GGGTTTSHHHHHHHHH-SEEEEEGGGGGT-HHHHHHHHHHHHHTT-EEEEE--SHHHHHHSHHHHHHHGGG-SEEEEEHHHHHHHHHHTT-----HHHHHHHHHTS--S-TTS--EEEEEETTEEEEEE-SS-EEEE------GGG----TTHHHHHHHHHHHHHTTT--HHHHHHHHHHHHHHHTTSSSS---SS----

B-factor: mean 20.0, std 10.14, range [8.47, 94.68]

Foldseek 3Di:
DADALQEEEEAFKAKEKEFADDPVLCVQLVHDQAAAEEDDPSCPCSVVVPVVPTDIDIAIDDQRLLLQLLLCQLLVPPQNNYEYEFEAEPDPSVVVNVVRCVVSSHRYDYHYDHPWHGKYWYFHHYDLTTHIYTYRTRRLVDDCVRACPPCVNVVSLVNYQEYEYELNCLNRCLVSLQVSLVVCLVVVGAYEYELRDLVSLVPVVVSVVSSLQSHQEYEYALVNLQSNCVSVVVVDSDSQSSQQVSQPPHHRRPVGGHWYWYHYVQFWIWIHTDPDIDTHGLPPDPVVLFSAQANLSSQLSSQLVSVVSVVHDPVNSNQRSSQRSVQQRNDPHSDHDNHDDRD/DADALQEEEEAFKAKEKEFADDPVLCVQLVHDQAAAEEDDPSCPCSVVVPVVPTDIDIAIDDQRLLLQLLLCQLLVPDQNNYEYEFEAEPDPSVVVNVVRCVVSSHRYDYHYDHPWHGKYWYWHHYPLTTYIYTYRTRRLADDCVRACPDPVNVVSLVNYQEYEYELNCLNRCLVSLLVSLVVCQVVVGAYEYELHDLVSLVPVVVSVLSNLQSHQEYEYELVNLQSNCVSVVVVDSDSQSSQQVSQPPHHDRPVGGHWYWYHYVQFWIWIDTDPDIDTHGLPPPVVVLFRAQANLSSQLSSQLVSVVSVVHDPVNSNQRSSQRSVQQRNDPHSDHDNHDDRD

Organism: Mus musculus (NCBI:txid10090)

InterPro domains:
  IPR001805 Adenosine kinase [PR00989] (84-93)
  IPR001805 Adenosine kinase [PR00989] (102-116)
  IPR001805 Adenosine kinase [PR00989] (133-148)
  IPR001805 Adenosine kinase [PR00989] (172-198)
  IPR001805 Adenosine kinase [PR00989] (281-300)
  IPR001805 Adenosine kinase [PTHR45769] (20-361)
  IPR002173 Carbohydrate/purine kinase, PfkB, conserved site [PS00584] (310-323)
  IPR011611 Carbohydrate kinase PfkB [PF00294] (44-355)
  IPR029056 Ribokinase-like [G3DSA:3.40.1190.20] (67-361)
  IPR029056 Ribokinase-like [SSF53613] (26-354)

CATH classification: 3.40.1190.20 (+1 more: 3.30.1110.10)